Protein AF-0000000082340569 (afdb_homodimer)

Foldseek 3Di:
DAEEEEPLQDQLNVVLQQVLQPDPPAAEYEYEYCDWHDHDDDDPHNHHYHTDHADLLDLVSLLVVVVDPGQEYEYEDAAAFQRCQVPVPRRCSTLASSLVSNLVNLVVVVVVCVVVVPPPDFAREYEYEAALQQAFDDCLAVDDAEPPPDGDHPTSSSVSSVNSQVVVLVCVVVRSHHYQYEHAFAEPQGDDDQHSYLCSQLNVLQHQLLVVAAGEDAEDQQDKGWYFFSVLVSQQSVVSSPFDDDDDDNGNYAYAATAIDGSNQLLVLSCVQVNPSSSVRYHYHHDVVSCVSRVRGHRHHDRVVVVVRPRDHGDGNNVRSVVCCVVPNDDD/DAEEEEPLQDQLNVVLQQVLQPDPPAAEYEYEYCDWHDHDDDDPHNHHYHTDHADLLDLVSLLVVVVDPGQEYEYEDAAAFQRCQVPVPRRCSTLASSLVSNLVNLVVVVVVCVVVVPPPDFAREYEYEAALQQAFDDCLAVDDDEPPPDGDHPTSSSVSSVNSQVVVLVCVVVRSHHYQYEHAFAEPQGDDDQHSYLCSQLNVLQHQLLVVAAGEDAEDQQDKGWYFFSVLVSQQSVVSSPFDDDDDDNGNYAYAATDIDGSNQLLVLSCVQVNPSSSVRYHYHHDVVSCVSRVRGHRHHDRVVVVVRPRDHGDGNNVSSVVCCVVPNDDD

Sequence (664 aa):
MSILITGAGGFLGQALAKTLASTAGVHTLVLTDVLEPAKPPPTDSKTQITSLKADLTSRETCRTLLSTTFTHMYLLHGIMSGASEANLALGLAVNVDSMRNILDILREQHDSTSAAGSEKGGPVRIIYPSSLAVFGGPDVHAAPVTESTITLPQSSYGAQKHICEVLFNDFSRRGIIDAVIVRLPTIIVRPGKPSGAASSFCSGIVREPLNGEESVLPVDRDLKLWVCATRTIIRNLVRAREVRFEGEVYSRVVNLPGVTVTVQQILDGLETVGGQEALKRVVDKADPAVQAIVGSWPAVFDVTKALDMGFYPDGDLAETIRAYIEDYGSKPMSILITGAGGFLGQALAKTLASTAGVHTLVLTDVLEPAKPPPTDSKTQITSLKADLTSRETCRTLLSTTFTHMYLLHGIMSGASEANLALGLAVNVDSMRNILDILREQHDSTSAAGSEKGGPVRIIYPSSLAVFGGPDVHAAPVTESTITLPQSSYGAQKHICEVLFNDFSRRGIIDAVIVRLPTIIVRPGKPSGAASSFCSGIVREPLNGEESVLPVDRDLKLWVCATRTIIRNLVRAREVRFEGEVYSRVVNLPGVTVTVQQILDGLETVGGQEALKRVVDKADPAVQAIVGSWPAVFDVTKALDMGFYPDGDLAETIRAYIEDYGSKP

Secondary structure (DSSP, 8-state):
-EEEEESTTSHHHHHHHHHHHTSTT--EEEEEESSPPPPPPP-SS--EEEEEE--TTSHHHHHHHTTS--SEEEE-----HHHHHH-HHHHHIIIIIHHHHHHHHHHHHHHHHHHHT----S--EEEEEEEGGG--SGGGGSSSB-TTS----SSHHHHHHHHHHHHHHHHHHTTS-EEEEEEEPEEE---SSPPSSTTTHHHHHHHHHHTT--EEE-S-TT-EEEEEEHHHHHHHHHHHTT----SS-S--EEE---EEEEHHHHHHHHHHHHHHHHHTTEEE---HHHHHHHHTS---B--HHHHHTTPPPP--HHHHHHHHHHHHS---/-EEEEESTTSHHHHHHHHHHHTSTT--EEEEEESSPPPPPPP-SS--EEEEEE--TTSHHHHHHHTTS--SEEEE-----HHHHHH-HHHHIIIIIIHHHHHHHHHHHHHHHHHHHT----S--EEEEEEEGGG--SGGGGSSSB-TTS----SSHHHHHHHHHHHHHHHHHHTTS-EEEEEEEPEEE---SSPPSSGGGHHHHHHHHHHTT--EEE-S-TT-EEEEEEHHHHHHHHHHHTT----SS-S--EEE---EEEEHHHHHHHHHHHHHHHHHTTEEE---HHHHHHHHTS---B--HHHHHTTPPPP--HHHHHHHHHHHHS---

Radius of gyration: 26.79 Å; Cα contacts (8 Å, |Δi|>4): 1382; chains: 2; bounding box: 60×85×58 Å

InterPro domains:
  IPR001509 NAD-dependent epimerase/dehydratase [PF01370] (3-215)
  IPR036291 NAD(P)-binding domain superfamily [SSF51735] (1-329)

Structure (mmCIF, N/CA/C/O backbone):
data_AF-0000000082340569-model_v1
#
loop_
_entity.id
_entity.type
_entity.pdbx_description
1 polymer 'NAD-dependent epimerase/dehydratase domain-containing protein'
#
loop_
_atom_site.group_PDB
_atom_site.id
_atom_site.type_symbol
_atom_site.label_atom_id
_atom_site.label_alt_id
_atom_site.label_comp_id
_atom_site.label_asym_id
_atom_site.label_entity_id
_atom_site.label_seq_id
_atom_site.pdbx_PDB_ins_code
_atom_site.Cartn_x
_atom_site.Cartn_y
_atom_site.Cartn_z
_atom_site.occupancy
_atom_site.B_iso_or_equiv
_atom_site.auth_seq_id
_atom_site.auth_comp_id
_atom_site.auth_asym_id
_atom_site.auth_atom_id
_atom_site.pdbx_PDB_model_num
ATOM 1 N N . MET A 1 1 ? -21.125 -18.859 -15.492 1 95.88 1 MET A N 1
ATOM 2 C CA . MET A 1 1 ? -20.172 -17.812 -15.117 1 95.88 1 MET A CA 1
ATOM 3 C C . MET A 1 1 ? -19.422 -17.297 -16.344 1 95.88 1 MET A C 1
ATOM 5 O O . MET A 1 1 ? -19.172 -18.047 -17.281 1 95.88 1 MET A O 1
ATOM 9 N N . SER A 1 2 ? -19.234 -16.031 -16.344 1 97.75 2 SER A N 1
ATOM 10 C CA . SER A 1 2 ? -18.344 -15.391 -17.312 1 97.75 2 SER A CA 1
ATOM 11 C C . SER A 1 2 ? -17.047 -14.945 -16.641 1 97.75 2 SER A C 1
ATOM 13 O O . SER A 1 2 ? -17.047 -14.07 -15.781 1 97.75 2 SER A O 1
ATOM 15 N N . ILE A 1 3 ? -15.859 -15.57 -17.109 1 98.56 3 ILE A N 1
ATOM 16 C CA . ILE A 1 3 ? -14.617 -15.43 -16.359 1 98.56 3 ILE A CA 1
ATOM 17 C C . ILE A 1 3 ? -13.547 -14.805 -17.25 1 98.56 3 ILE A C 1
ATOM 19 O O . ILE A 1 3 ? -13.375 -15.195 -18.406 1 98.56 3 ILE A O 1
ATOM 23 N N . LEU A 1 4 ? -12.898 -13.797 -16.734 1 98.88 4 LEU A N 1
ATOM 24 C CA . LEU A 1 4 ? -11.695 -13.234 -17.344 1 98.88 4 LEU A CA 1
ATOM 25 C C . LEU A 1 4 ? -10.445 -13.711 -16.609 1 98.88 4 LEU A C 1
ATOM 27 O O . LEU A 1 4 ? -10.383 -13.688 -15.383 1 98.88 4 LEU A O 1
ATOM 31 N N . ILE A 1 5 ? -9.438 -14.219 -17.312 1 98.88 5 ILE A N 1
ATOM 32 C CA . ILE A 1 5 ? -8.102 -14.477 -16.781 1 98.88 5 ILE A CA 1
ATOM 33 C C . ILE A 1 5 ? -7.082 -13.578 -17.484 1 98.88 5 ILE A C 1
ATOM 35 O O . ILE A 1 5 ? -6.871 -13.688 -18.688 1 98.88 5 ILE A O 1
ATOM 39 N N . THR A 1 6 ? -6.504 -12.664 -16.719 1 98.88 6 THR A N 1
ATOM 40 C CA . THR A 1 6 ? -5.363 -11.93 -17.25 1 98.88 6 THR A CA 1
ATOM 41 C C . THR A 1 6 ? -4.055 -12.648 -16.938 1 98.88 6 THR A C 1
ATOM 43 O O . THR A 1 6 ? -3.986 -13.422 -15.984 1 98.88 6 THR A O 1
ATOM 46 N N . GLY A 1 7 ? -2.973 -12.312 -17.766 1 98.19 7 GLY A N 1
ATOM 47 C CA . GLY A 1 7 ? -1.762 -13.102 -17.609 1 98.19 7 GLY A CA 1
ATOM 48 C C . GLY A 1 7 ? -1.949 -14.562 -17.969 1 98.19 7 GLY A C 1
ATOM 49 O O . GLY A 1 7 ? -1.27 -15.438 -17.438 1 98.19 7 GLY A O 1
ATOM 50 N N . ALA A 1 8 ? -2.846 -14.859 -18.906 1 98.5 8 ALA A N 1
ATOM 51 C CA . ALA A 1 8 ? -3.244 -16.219 -19.234 1 98.5 8 ALA A CA 1
ATOM 52 C C . ALA A 1 8 ? -2.168 -16.922 -20.047 1 98.5 8 ALA A C 1
ATOM 54 O O . ALA A 1 8 ? -2.207 -18.156 -20.219 1 98.5 8 ALA A O 1
ATOM 55 N N . GLY A 1 9 ? -1.214 -16.172 -20.547 1 96.81 9 GLY A N 1
ATOM 56 C CA . GLY A 1 9 ? -0.124 -16.766 -21.297 1 96.81 9 GLY A CA 1
ATOM 57 C C . GLY A 1 9 ? 0.944 -17.391 -20.422 1 96.81 9 GLY A C 1
ATOM 58 O O . GLY A 1 9 ? 1.78 -18.156 -20.906 1 96.81 9 GLY A O 1
ATOM 59 N N . GLY A 1 10 ? 0.904 -17.031 -19.141 1 95.06 10 GLY A N 1
ATOM 60 C CA . GLY A 1 10 ? 1.857 -17.594 -18.203 1 95.06 10 GLY A CA 1
ATOM 61 C C . GLY A 1 10 ? 1.467 -18.984 -17.734 1 95.06 10 GLY A C 1
ATOM 62 O O . GLY A 1 10 ? 0.354 -19.453 -17.984 1 95.06 10 GLY A O 1
ATOM 63 N N . PHE A 1 11 ? 2.385 -19.578 -16.984 1 93.75 11 PHE A N 1
ATOM 64 C CA . PHE A 1 11 ? 2.23 -20.953 -16.516 1 93.75 11 PHE A CA 1
ATOM 65 C C . PHE A 1 11 ? 0.947 -21.094 -15.703 1 93.75 11 PHE A C 1
ATOM 67 O O . PHE A 1 11 ? 0.118 -21.969 -16 1 93.75 11 PHE A O 1
ATOM 74 N N . LEU A 1 12 ? 0.751 -20.234 -14.672 1 95.5 12 LEU A N 1
ATOM 75 C CA . LEU A 1 12 ? -0.421 -20.328 -13.812 1 95.5 12 LEU A CA 1
ATOM 76 C C . LEU A 1 12 ? -1.701 -20.078 -14.602 1 95.5 12 LEU A C 1
ATOM 78 O O . LEU A 1 12 ? -2.715 -20.75 -14.375 1 95.5 12 LEU A O 1
ATOM 82 N N . GLY A 1 13 ? -1.632 -19.078 -15.508 1 97.5 13 GLY A N 1
ATOM 83 C CA . GLY A 1 13 ? -2.779 -18.766 -16.344 1 97.5 13 GLY A CA 1
ATOM 84 C C . GLY A 1 13 ? -3.229 -19.922 -17.203 1 97.5 13 GLY A C 1
ATOM 85 O O . GLY A 1 13 ? -4.422 -20.234 -17.281 1 97.5 13 GLY A O 1
ATOM 86 N N . GLN A 1 14 ? -2.27 -20.594 -17.844 1 96.5 14 GLN A N 1
ATOM 87 C CA . GLN A 1 14 ? -2.572 -21.719 -18.719 1 96.5 14 GLN A CA 1
ATOM 88 C C . GLN A 1 14 ? -3.15 -22.891 -17.922 1 96.5 14 GLN A C 1
ATOM 90 O O . GLN A 1 14 ? -4.133 -23.5 -18.344 1 96.5 14 GLN A O 1
ATOM 95 N N . ALA A 1 15 ? -2.518 -23.172 -16.781 1 96.38 15 ALA A N 1
ATOM 96 C CA . ALA A 1 15 ? -2.988 -24.266 -15.953 1 96.38 15 ALA A CA 1
ATOM 97 C C . ALA A 1 15 ? -4.395 -24 -15.43 1 96.38 15 ALA A C 1
ATOM 99 O O . ALA A 1 15 ? -5.25 -24.891 -15.422 1 96.38 15 ALA A O 1
ATOM 100 N N . LEU A 1 16 ? -4.645 -22.797 -14.984 1 98.06 16 LEU A N 1
ATOM 101 C CA . LEU A 1 16 ? -5.953 -22.406 -14.461 1 98.06 16 LEU A CA 1
ATOM 102 C C . LEU A 1 16 ? -7.008 -22.438 -15.562 1 98.06 16 LEU A C 1
ATOM 104 O O . LEU A 1 16 ? -8.125 -22.922 -15.344 1 98.06 16 LEU A O 1
ATOM 108 N N . ALA A 1 17 ? -6.668 -21.906 -16.75 1 98.06 17 ALA A N 1
ATOM 109 C CA . ALA A 1 17 ? -7.59 -21.906 -17.875 1 98.06 17 ALA A CA 1
ATOM 110 C C . ALA A 1 17 ? -8.047 -23.312 -18.234 1 98.06 17 ALA A C 1
ATOM 112 O O . ALA A 1 17 ? -9.234 -23.547 -18.469 1 98.06 17 ALA A O 1
ATOM 113 N N . LYS A 1 18 ? -7.094 -24.234 -18.266 1 96.44 18 LYS A N 1
ATOM 114 C CA . LYS A 1 18 ? -7.414 -25.625 -18.562 1 96.44 18 LYS A CA 1
ATOM 115 C C . LYS A 1 18 ? -8.43 -26.188 -17.562 1 96.44 18 LYS A C 1
ATOM 117 O O . LYS A 1 18 ? -9.406 -26.812 -17.953 1 96.44 18 LYS A O 1
ATOM 122 N N . THR A 1 19 ? -8.164 -25.906 -16.297 1 96.81 19 THR A N 1
ATOM 123 C CA . THR A 1 19 ? -9.039 -26.422 -15.25 1 96.81 19 THR A CA 1
ATOM 124 C C . THR A 1 19 ? -10.414 -25.75 -15.328 1 96.81 19 THR A C 1
ATOM 126 O O . THR A 1 19 ? -11.438 -26.438 -15.266 1 96.81 19 THR A O 1
ATOM 129 N N . LEU A 1 20 ? -10.516 -24.453 -15.508 1 97.5 20 LEU A N 1
ATOM 130 C CA . LEU A 1 20 ? -11.773 -23.719 -15.516 1 97.5 20 LEU A CA 1
ATOM 131 C C . LEU A 1 20 ? -12.594 -24.062 -16.75 1 97.5 20 LEU A C 1
ATOM 133 O O . LEU A 1 20 ? -13.828 -24.094 -16.703 1 97.5 20 LEU A O 1
ATOM 137 N N . ALA A 1 21 ? -11.953 -24.359 -17.875 1 96.5 21 ALA A N 1
ATOM 138 C CA . ALA A 1 21 ? -12.633 -24.719 -19.109 1 96.5 21 ALA A CA 1
ATOM 139 C C . ALA A 1 21 ? -13.469 -25.969 -18.938 1 96.5 21 ALA A C 1
ATOM 141 O O . ALA A 1 21 ? -14.461 -26.172 -19.641 1 96.5 21 ALA A O 1
ATOM 142 N N . SER A 1 22 ? -13.086 -26.812 -17.969 1 93.88 22 SER A N 1
ATOM 143 C CA . SER A 1 22 ? -13.773 -28.062 -17.734 1 93.88 22 SER A CA 1
ATOM 144 C C . SER A 1 22 ? -14.641 -28 -16.484 1 93.88 22 SER A C 1
ATOM 146 O O . SER A 1 22 ? -15.18 -29.016 -16.031 1 93.88 22 SER A O 1
ATOM 148 N N . THR A 1 23 ? -14.672 -26.922 -15.852 1 93.5 23 THR A N 1
ATOM 149 C CA . THR A 1 23 ? -15.438 -26.75 -14.617 1 93.5 23 THR A CA 1
ATOM 150 C C . THR A 1 23 ? -16.906 -26.453 -14.93 1 93.5 23 THR A C 1
ATOM 152 O O . THR A 1 23 ? -17.203 -25.609 -15.766 1 93.5 23 THR A O 1
ATOM 155 N N . ALA A 1 24 ? -17.812 -27.141 -14.266 1 92.56 24 ALA A N 1
ATOM 156 C CA . ALA A 1 24 ? -19.25 -26.938 -14.461 1 92.56 24 ALA A CA 1
ATOM 157 C C . ALA A 1 24 ? -19.656 -25.516 -14.102 1 92.56 24 ALA A C 1
ATOM 159 O O . ALA A 1 24 ? -19.188 -24.953 -13.109 1 92.56 24 ALA A O 1
ATOM 160 N N . GLY A 1 25 ? -20.438 -24.906 -14.922 1 93.75 25 GLY A N 1
ATOM 161 C CA . GLY A 1 25 ? -20.969 -23.578 -14.617 1 93.75 25 GLY A CA 1
ATOM 162 C C . GLY A 1 25 ? -20.203 -22.453 -15.289 1 93.75 25 GLY A C 1
ATOM 163 O O . GLY A 1 25 ? -20.672 -21.312 -15.305 1 93.75 25 GLY A O 1
ATOM 164 N N . VAL A 1 26 ? -19.047 -22.781 -15.828 1 96.31 26 VAL A N 1
ATOM 165 C CA . VAL A 1 26 ? -18.312 -21.781 -16.594 1 96.31 26 VAL A CA 1
ATOM 166 C C . VAL A 1 26 ? -18.812 -21.734 -18.031 1 96.31 26 VAL A C 1
ATOM 168 O O . VAL A 1 26 ? -18.641 -22.703 -18.781 1 96.31 26 VAL A O 1
ATOM 171 N N . HIS A 1 27 ? -19.406 -20.656 -18.406 1 96.12 27 HIS A N 1
ATOM 172 C CA . HIS A 1 27 ? -20 -20.531 -19.734 1 96.12 27 HIS A CA 1
ATOM 173 C C . HIS A 1 27 ? -19.062 -19.828 -20.703 1 96.12 27 HIS A C 1
ATOM 175 O O . HIS A 1 27 ? -19 -20.188 -21.891 1 96.12 27 HIS A O 1
ATOM 181 N N . THR A 1 28 ? -18.453 -18.844 -20.25 1 97 28 THR A N 1
ATOM 182 C CA . THR A 1 28 ? -17.516 -18.062 -21.047 1 97 28 THR A CA 1
ATOM 183 C C . THR A 1 28 ? -16.188 -17.891 -20.312 1 97 28 THR A C 1
ATOM 185 O O . THR A 1 28 ? -16.172 -17.609 -19.109 1 97 28 THR A O 1
ATOM 188 N N . LEU A 1 29 ? -15.102 -18.109 -21.016 1 98.06 29 LEU A N 1
ATOM 189 C CA . LEU A 1 29 ? -13.742 -17.922 -20.516 1 98.06 29 LEU A CA 1
ATOM 190 C C . LEU A 1 29 ? -12.93 -17.047 -21.469 1 98.06 29 LEU A C 1
ATOM 192 O O . LEU A 1 29 ? -12.68 -17.438 -22.609 1 98.06 29 LEU A O 1
ATOM 196 N N . VAL A 1 30 ? -12.594 -15.836 -21.016 1 98.62 30 VAL A N 1
ATOM 197 C CA . VAL A 1 30 ? -11.773 -14.922 -21.812 1 98.62 30 VAL A CA 1
ATOM 198 C C . VAL A 1 30 ? -10.344 -14.906 -21.25 1 98.62 30 VAL A C 1
ATOM 200 O O . VAL A 1 30 ? -10.133 -14.656 -20.062 1 98.62 30 VAL A O 1
ATOM 203 N N . LEU A 1 31 ? -9.383 -15.242 -22.109 1 98.75 31 LEU A N 1
ATOM 204 C CA . LEU A 1 31 ? -7.965 -15.289 -21.781 1 98.75 31 LEU A CA 1
ATOM 205 C C . LEU A 1 31 ? -7.223 -14.117 -22.406 1 98.75 31 LEU A C 1
ATOM 207 O O . LEU A 1 31 ? -7.344 -13.875 -23.609 1 98.75 31 LEU A O 1
ATOM 211 N N . THR A 1 32 ? -6.457 -13.352 -21.578 1 98.75 32 THR A N 1
ATOM 212 C CA . THR A 1 32 ? -5.695 -12.266 -22.188 1 98.75 32 THR A CA 1
ATOM 213 C C . THR A 1 32 ? -4.266 -12.25 -21.656 1 98.75 32 THR A C 1
ATOM 215 O O . THR A 1 32 ? -4 -12.734 -20.562 1 98.75 32 THR A O 1
ATOM 218 N N . ASP A 1 33 ? -3.41 -11.711 -22.406 1 98.5 33 ASP A N 1
ATOM 219 C CA . ASP A 1 33 ? -2.006 -11.438 -22.125 1 98.5 33 ASP A CA 1
ATOM 220 C C . ASP A 1 33 ? -1.42 -10.469 -23.156 1 98.5 33 ASP A C 1
ATOM 222 O O . ASP A 1 33 ? -2.094 -10.094 -24.109 1 98.5 33 ASP A O 1
ATOM 226 N N . VAL A 1 34 ? -0.177 -10.039 -22.891 1 97.81 34 VAL A N 1
ATOM 227 C CA . VAL A 1 34 ? 0.466 -9.125 -23.828 1 97.81 34 VAL A CA 1
ATOM 228 C C . VAL A 1 34 ? 0.698 -9.828 -25.156 1 97.81 34 VAL A C 1
ATOM 230 O O . VAL A 1 34 ? 0.736 -9.188 -26.203 1 97.81 34 VAL A O 1
ATOM 233 N N . LEU A 1 35 ? 0.868 -11.109 -25.141 1 97.38 35 LEU A N 1
ATOM 234 C CA . LEU A 1 35 ? 0.782 -11.984 -26.312 1 97.38 35 LEU A CA 1
ATOM 235 C C . LEU A 1 35 ? -0.459 -12.867 -26.234 1 97.38 35 LEU A C 1
ATOM 237 O O . LEU A 1 35 ? -0.849 -13.305 -25.156 1 97.38 35 LEU A O 1
ATOM 241 N N . GLU A 1 36 ? -1.087 -13.062 -27.328 1 98.06 36 GLU A N 1
ATOM 242 C CA . GLU A 1 36 ? -2.293 -13.883 -27.328 1 98.06 36 GLU A CA 1
ATOM 243 C C . GLU A 1 36 ? -2.031 -15.258 -26.703 1 98.06 36 GLU A C 1
ATOM 245 O O . GLU A 1 36 ? -1.188 -16.016 -27.188 1 98.06 36 GLU A O 1
ATOM 250 N N . PRO A 1 37 ? -2.727 -15.586 -25.656 1 98.06 37 PRO A N 1
ATOM 251 C CA . PRO A 1 37 ? -2.494 -16.875 -25 1 98.06 37 PRO A CA 1
ATOM 252 C C . PRO A 1 37 ? -2.977 -18.062 -25.828 1 98.06 37 PRO A C 1
ATOM 254 O O . PRO A 1 37 ? -3.932 -17.922 -26.594 1 98.06 37 PRO A O 1
ATOM 257 N N . ALA A 1 38 ? -2.379 -19.188 -25.641 1 96.94 38 ALA A N 1
ATOM 258 C CA . ALA A 1 38 ? -2.898 -20.422 -26.219 1 96.94 38 ALA A CA 1
ATOM 259 C C . ALA A 1 38 ? -4.184 -20.859 -25.516 1 96.94 38 ALA A C 1
ATOM 261 O O . ALA A 1 38 ? -4.309 -20.719 -24.297 1 96.94 38 ALA A O 1
ATOM 262 N N . LYS A 1 39 ? -5.133 -21.328 -26.328 1 96.62 39 LYS A N 1
ATOM 263 C CA . LYS A 1 39 ? -6.336 -21.906 -25.734 1 96.62 39 LYS A CA 1
ATOM 264 C C . LYS A 1 39 ? -6.074 -23.312 -25.219 1 96.62 39 LYS A C 1
ATOM 266 O O . LYS A 1 39 ? -5.309 -24.062 -25.812 1 96.62 39 LYS A O 1
ATOM 271 N N . PRO A 1 40 ? -6.633 -23.578 -24.078 1 93.88 40 PRO A N 1
ATOM 272 C CA . PRO A 1 40 ? -6.523 -24.969 -23.656 1 93.88 40 PRO A CA 1
ATOM 273 C C . PRO A 1 40 ? -7.176 -25.938 -24.641 1 93.88 40 PRO A C 1
ATOM 275 O O . PRO A 1 40 ? -7.988 -25.531 -25.469 1 93.88 40 PRO A O 1
ATOM 278 N N . PRO A 1 41 ? -6.77 -27.156 -24.594 1 88 41 PRO A N 1
ATOM 279 C CA . PRO A 1 41 ? -7.395 -28.141 -25.484 1 88 41 PRO A CA 1
ATOM 280 C C . PRO A 1 41 ? -8.906 -28.266 -25.266 1 88 41 PRO A C 1
ATOM 282 O O . PRO A 1 41 ? -9.391 -28.031 -24.156 1 88 41 PRO A O 1
ATOM 285 N N . PRO A 1 42 ? -9.562 -28.469 -26.391 1 82.75 42 PRO A N 1
ATOM 286 C CA . PRO A 1 42 ? -11.016 -28.609 -26.281 1 82.75 42 PRO A CA 1
ATOM 287 C C . PRO A 1 42 ? -11.438 -29.672 -25.266 1 82.75 42 PRO A C 1
ATOM 289 O O . PRO A 1 42 ? -10.789 -30.703 -25.156 1 82.75 42 PRO A O 1
ATOM 292 N N . THR A 1 43 ? -12.328 -29.312 -24.547 1 82.75 43 THR A N 1
ATOM 293 C CA . THR A 1 43 ? -12.938 -30.234 -23.594 1 82.75 43 THR A CA 1
ATOM 294 C C . THR A 1 43 ? -14.383 -30.516 -23.969 1 82.75 43 THR A C 1
ATOM 296 O O . THR A 1 43 ? -14.898 -29.984 -24.953 1 82.75 43 THR A O 1
ATOM 299 N N . ASP A 1 44 ? -15 -31.438 -23.312 1 81.75 44 ASP A N 1
ATOM 300 C CA . ASP A 1 44 ? -16.406 -31.781 -23.547 1 81.75 44 ASP A CA 1
ATOM 301 C C . ASP A 1 44 ? -17.328 -30.672 -23.047 1 81.75 44 ASP A C 1
ATOM 303 O O . ASP A 1 44 ? -18.547 -30.719 -23.281 1 81.75 44 ASP A O 1
ATOM 307 N N . SER A 1 45 ? -16.703 -29.766 -22.5 1 80 45 SER A N 1
ATOM 308 C CA . SER A 1 45 ? -17.531 -28.703 -21.938 1 80 45 SER A CA 1
ATOM 309 C C . SER A 1 45 ? -18 -27.734 -23.016 1 80 45 SER A C 1
ATOM 311 O O . SER A 1 45 ? -17.422 -27.672 -24.094 1 80 45 SER A O 1
ATOM 313 N N . LYS A 1 46 ? -19.141 -27.094 -22.828 1 88.25 46 LYS A N 1
ATOM 314 C CA . LYS A 1 46 ? -19.734 -26.094 -23.719 1 88.25 46 LYS A CA 1
ATOM 315 C C . LYS A 1 46 ? -19.188 -24.703 -23.438 1 88.25 46 LYS A C 1
ATOM 317 O O . LYS A 1 46 ? -19.75 -23.703 -23.922 1 88.25 46 LYS A O 1
ATOM 322 N N . THR A 1 47 ? -18.031 -24.703 -22.703 1 94.38 47 THR A N 1
ATOM 323 C CA . THR A 1 47 ? -17.453 -23.406 -22.359 1 94.38 47 THR A CA 1
ATOM 324 C C . THR A 1 47 ? -16.922 -22.719 -23.609 1 94.38 47 THR A C 1
ATOM 326 O O . THR A 1 47 ? -16.172 -23.312 -24.391 1 94.38 47 THR A O 1
ATOM 329 N N . GLN A 1 48 ? -17.391 -21.484 -23.906 1 96.25 48 GLN A N 1
ATOM 330 C CA . GLN A 1 48 ? -16.859 -20.672 -25 1 96.25 48 GLN A CA 1
ATOM 331 C C . GLN A 1 48 ? -15.555 -19.984 -24.594 1 96.25 48 GLN A C 1
ATOM 333 O O . GLN A 1 48 ? -15.547 -19.188 -23.656 1 96.25 48 GLN A O 1
ATOM 338 N N . ILE A 1 49 ? -14.492 -20.281 -25.266 1 97.75 49 ILE A N 1
ATOM 339 C CA . ILE A 1 49 ? -13.188 -19.734 -24.906 1 97.75 49 ILE A CA 1
ATOM 340 C C . ILE A 1 49 ? -12.742 -18.719 -25.938 1 97.75 49 ILE A C 1
ATOM 342 O O . ILE A 1 49 ? -12.719 -19 -27.141 1 97.75 49 ILE A O 1
ATOM 346 N N . THR A 1 50 ? -12.406 -17.5 -25.547 1 97.44 50 THR A N 1
ATOM 347 C CA . THR A 1 50 ? -11.844 -16.453 -26.375 1 97.44 50 THR A CA 1
ATOM 348 C C . THR A 1 50 ? -10.445 -16.062 -25.891 1 97.44 50 THR A C 1
ATOM 350 O O . THR A 1 50 ? -10.219 -15.906 -24.688 1 97.44 50 THR A O 1
ATOM 353 N N . SER A 1 51 ? -9.484 -16.047 -26.719 1 98.19 51 SER A N 1
ATOM 354 C CA . SER A 1 51 ? -8.133 -15.602 -26.422 1 98.19 51 SER A CA 1
ATOM 355 C C . SER A 1 51 ? -7.812 -14.281 -27.125 1 98.19 51 SER A C 1
ATOM 357 O O . SER A 1 51 ? -7.992 -14.156 -28.328 1 98.19 51 SER A O 1
ATOM 359 N N . LEU A 1 52 ? -7.277 -13.312 -26.312 1 97.38 52 LEU A N 1
ATOM 360 C CA . LEU A 1 52 ? -7.047 -11.969 -26.844 1 97.38 52 LEU A CA 1
ATOM 361 C C . LEU A 1 52 ? -5.688 -11.438 -26.391 1 97.38 52 LEU A C 1
ATOM 363 O O . LEU A 1 52 ? -5.289 -11.648 -25.234 1 97.38 52 LEU A O 1
ATOM 367 N N . LYS A 1 53 ? -5.027 -10.836 -27.328 1 98.38 53 LYS A N 1
ATOM 368 C CA . LYS A 1 53 ? -3.877 -10.016 -26.969 1 98.38 53 LYS A CA 1
ATOM 369 C C . LYS A 1 53 ? -4.32 -8.703 -26.312 1 98.38 53 LYS A C 1
ATOM 371 O O . LYS A 1 53 ? -5.16 -7.988 -26.859 1 98.38 53 LYS A O 1
ATOM 376 N N . ALA A 1 54 ? -3.779 -8.375 -25.125 1 98.31 54 ALA A N 1
ATOM 377 C CA . ALA A 1 54 ? -4.168 -7.145 -24.438 1 98.31 54 ALA A CA 1
ATOM 378 C C . ALA A 1 54 ? -3.025 -6.605 -23.578 1 98.31 54 ALA A C 1
ATOM 380 O O . ALA A 1 54 ? -2.52 -7.305 -22.703 1 98.31 54 ALA A O 1
ATOM 381 N N . ASP A 1 55 ? -2.604 -5.441 -23.906 1 98.5 55 ASP A N 1
ATOM 382 C CA . ASP A 1 55 ? -1.709 -4.703 -23.016 1 98.5 55 ASP A CA 1
ATOM 383 C C . ASP A 1 55 ? -2.498 -3.873 -22 1 98.5 55 ASP A C 1
ATOM 385 O O . ASP A 1 55 ? -3.018 -2.807 -22.344 1 98.5 55 ASP A O 1
ATOM 389 N N . LEU A 1 56 ? -2.514 -4.316 -20.797 1 98.62 56 LEU A N 1
ATOM 390 C CA . LEU A 1 56 ? -3.414 -3.75 -19.797 1 98.62 56 LEU A CA 1
ATOM 391 C C . LEU A 1 56 ? -2.812 -2.494 -19.172 1 98.62 56 LEU A C 1
ATOM 393 O O . LEU A 1 56 ? -3.447 -1.846 -18.344 1 98.62 56 LEU A O 1
ATOM 397 N N . THR A 1 57 ? -1.58 -2.098 -19.531 1 98.38 57 THR A N 1
ATOM 398 C CA . THR A 1 57 ? -1.048 -0.799 -19.125 1 98.38 57 THR A CA 1
ATOM 399 C C . THR A 1 57 ? -1.725 0.325 -19.906 1 98.38 57 THR A C 1
ATOM 401 O O . THR A 1 57 ? -1.598 1.499 -19.547 1 98.38 57 THR A O 1
ATOM 404 N N . SER A 1 58 ? -2.41 -0.05 -20.953 1 98.31 58 SER A N 1
ATOM 405 C CA . SER A 1 58 ? -3.223 0.896 -21.719 1 98.31 58 SER A CA 1
ATOM 406 C C . SER A 1 58 ? -4.637 0.983 -21.156 1 98.31 58 SER A C 1
ATOM 408 O O . SER A 1 58 ? -5.387 0.003 -21.188 1 98.31 58 SER A O 1
ATOM 410 N N . ARG A 1 59 ? -5.012 2.127 -20.734 1 97.75 59 ARG A N 1
ATOM 411 C CA . ARG A 1 59 ? -6.355 2.326 -20.203 1 97.75 59 ARG A CA 1
ATOM 412 C C . ARG A 1 59 ? -7.414 2.01 -21.266 1 97.75 59 ARG A C 1
ATOM 414 O O . ARG A 1 59 ? -8.461 1.45 -20.953 1 97.75 59 ARG A O 1
ATOM 421 N N . GLU A 1 60 ? -7.137 2.385 -22.469 1 98.19 60 GLU A N 1
ATOM 422 C CA . GLU A 1 60 ? -8.062 2.123 -23.562 1 98.19 60 GLU A CA 1
ATOM 423 C C . GLU A 1 60 ? -8.266 0.625 -23.781 1 98.19 60 GLU A C 1
ATOM 425 O O . GLU A 1 60 ? -9.391 0.168 -24 1 98.19 60 GLU A O 1
ATOM 430 N N . THR A 1 61 ? -7.176 -0.096 -23.719 1 98.44 61 THR A N 1
ATOM 431 C CA . THR A 1 61 ? -7.262 -1.548 -23.828 1 98.44 61 THR A CA 1
ATOM 432 C C . THR A 1 61 ? -8.117 -2.129 -22.703 1 98.44 61 THR A C 1
ATOM 434 O O . THR A 1 61 ? -8.969 -2.988 -22.953 1 98.44 61 THR A O 1
ATOM 437 N N . CYS A 1 62 ? -7.961 -1.646 -21.484 1 98.44 62 CYS A N 1
ATOM 438 C CA . CYS A 1 62 ? -8.742 -2.105 -20.344 1 98.44 62 CYS A CA 1
ATOM 439 C C . CYS A 1 62 ? -10.219 -1.793 -20.531 1 98.44 62 CYS A C 1
ATOM 441 O O . CYS A 1 62 ? -11.078 -2.625 -20.234 1 98.44 62 CYS A O 1
ATOM 443 N N . ARG A 1 63 ? -10.469 -0.594 -21.016 1 98.06 63 ARG A N 1
ATOM 444 C CA . ARG A 1 63 ? -11.852 -0.184 -21.25 1 98.06 63 ARG A CA 1
ATOM 445 C C . ARG A 1 63 ? -12.531 -1.1 -22.25 1 98.06 63 ARG A C 1
ATOM 447 O O . ARG A 1 63 ? -13.68 -1.5 -22.062 1 98.06 63 ARG A O 1
ATOM 454 N N . THR A 1 64 ? -11.852 -1.382 -23.344 1 98.12 64 THR A N 1
ATOM 455 C CA . THR A 1 64 ? -12.391 -2.271 -24.375 1 98.12 64 THR A CA 1
ATOM 456 C C . THR A 1 64 ? -12.625 -3.67 -23.797 1 98.12 64 THR A C 1
ATOM 458 O O . THR A 1 64 ? -13.68 -4.266 -24.016 1 98.12 64 THR A O 1
ATOM 461 N N . LEU A 1 65 ? -11.68 -4.191 -23.109 1 98.06 65 LEU A N 1
ATOM 462 C CA . LEU A 1 65 ? -11.758 -5.52 -22.516 1 98.06 65 LEU A CA 1
ATOM 463 C C . LEU A 1 65 ? -12.945 -5.613 -21.547 1 98.06 65 LEU A C 1
ATOM 465 O O . LEU A 1 65 ? -13.68 -6.598 -21.562 1 98.06 65 LEU A O 1
ATOM 469 N N . LEU A 1 66 ? -13.148 -4.598 -20.766 1 97.81 66 LEU A N 1
ATOM 470 C CA . LEU A 1 66 ? -14.148 -4.621 -19.688 1 97.81 66 LEU A CA 1
ATOM 471 C C . LEU A 1 66 ? -15.492 -4.105 -20.188 1 97.81 66 LEU A C 1
ATOM 473 O O . LEU A 1 66 ? -16.406 -3.881 -19.406 1 97.81 66 LEU A O 1
ATOM 477 N N . SER A 1 67 ? -15.578 -3.807 -21.5 1 96.12 67 SER A N 1
ATOM 478 C CA . SER A 1 67 ? -16.906 -3.602 -22.094 1 96.12 67 SER A CA 1
ATOM 479 C C . SER A 1 67 ? -17.75 -4.863 -21.984 1 96.12 67 SER A C 1
ATOM 481 O O . SER A 1 67 ? -18.984 -4.797 -22.062 1 96.12 67 SER A O 1
ATOM 483 N N . THR A 1 68 ? -17.094 -6.004 -21.891 1 93.75 68 THR A N 1
ATOM 484 C CA . THR A 1 68 ? -17.734 -7.27 -21.562 1 93.75 68 THR A CA 1
ATOM 485 C C . THR A 1 68 ? -17.922 -7.406 -20.062 1 93.75 68 THR A C 1
ATOM 487 O O . THR A 1 68 ? -17 -7.121 -19.281 1 93.75 68 THR A O 1
ATOM 490 N N . THR A 1 69 ? -19.094 -7.855 -19.688 1 93.31 69 THR A N 1
ATOM 491 C CA . THR A 1 69 ? -19.359 -8.039 -18.266 1 93.31 69 THR A CA 1
ATOM 492 C C . THR A 1 69 ? -18.859 -9.398 -17.797 1 93.31 69 THR A C 1
ATOM 494 O O . THR A 1 69 ? -19.125 -10.422 -18.422 1 93.31 69 THR A O 1
ATOM 497 N N . PHE A 1 70 ? -18.125 -9.398 -16.75 1 97.62 70 PHE A N 1
ATOM 498 C CA . PHE A 1 70 ? -17.625 -10.625 -16.141 1 97.62 70 PHE A CA 1
ATOM 499 C C . PHE A 1 70 ? -18.203 -10.82 -14.742 1 97.62 70 PHE A C 1
ATOM 501 O O . PHE A 1 70 ? -18.359 -9.859 -14 1 97.62 70 PHE A O 1
ATOM 508 N N . THR A 1 71 ? -18.484 -12.078 -14.445 1 97.75 71 THR A N 1
ATOM 509 C CA . THR A 1 71 ? -18.891 -12.398 -13.078 1 97.75 71 THR A CA 1
ATOM 510 C C . THR A 1 71 ? -17.656 -12.594 -12.188 1 97.75 71 THR A C 1
ATOM 512 O O . THR A 1 71 ? -17.719 -12.352 -10.984 1 97.75 71 THR A O 1
ATOM 515 N N . HIS A 1 72 ? -16.562 -13.117 -12.805 1 98.44 72 HIS A N 1
ATOM 516 C CA . HIS A 1 72 ? -15.297 -13.359 -12.109 1 98.44 72 HIS A CA 1
ATOM 517 C C . HIS A 1 72 ? -14.109 -12.891 -12.93 1 98.44 72 HIS A C 1
ATOM 519 O O . HIS A 1 72 ? -14.117 -12.992 -14.164 1 98.44 72 HIS A O 1
ATOM 525 N N . MET A 1 73 ? -13.141 -12.383 -12.266 1 98.88 73 MET A N 1
ATOM 526 C CA . MET A 1 73 ? -11.867 -12.039 -12.898 1 98.88 73 MET A CA 1
ATOM 527 C C . MET A 1 73 ? -10.695 -12.594 -12.094 1 98.88 73 MET A C 1
ATOM 529 O O . MET A 1 73 ? -10.609 -12.383 -10.883 1 98.88 73 MET A O 1
ATOM 533 N N . TYR A 1 74 ? -9.844 -13.375 -12.719 1 98.94 74 TYR A N 1
ATOM 534 C CA . TYR A 1 74 ? -8.531 -13.734 -12.203 1 98.94 74 TYR A CA 1
ATOM 535 C C . TYR A 1 74 ? -7.457 -12.805 -12.742 1 98.94 74 TYR A C 1
ATOM 537 O O . TYR A 1 74 ? -7.137 -12.844 -13.938 1 98.94 74 TYR A O 1
ATOM 545 N N . LEU A 1 75 ? -6.902 -11.992 -11.914 1 98.94 75 LEU A N 1
ATOM 546 C CA . LEU A 1 75 ? -5.902 -11.023 -12.352 1 98.94 75 LEU A CA 1
ATOM 547 C C . LEU A 1 75 ? -4.492 -11.523 -12.047 1 98.94 75 LEU A C 1
ATOM 549 O O . LEU A 1 75 ? -3.898 -11.141 -11.039 1 98.94 75 LEU A O 1
ATOM 553 N N . LEU A 1 76 ? -3.916 -12.281 -12.992 1 98.75 76 LEU A N 1
ATOM 554 C CA . LEU A 1 76 ? -2.682 -13.008 -12.742 1 98.75 76 LEU A CA 1
ATOM 555 C C . LEU A 1 76 ? -1.487 -12.297 -13.367 1 98.75 76 LEU A C 1
ATOM 557 O O . LEU A 1 76 ? -0.337 -12.633 -13.078 1 98.75 76 LEU A O 1
ATOM 561 N N . HIS A 1 77 ? -1.724 -11.328 -14.273 1 98.5 77 HIS A N 1
ATOM 562 C CA . HIS A 1 77 ? -0.607 -10.719 -14.984 1 98.5 77 HIS A CA 1
ATOM 563 C C . HIS A 1 77 ? 0.32 -9.984 -14.023 1 98.5 77 HIS A C 1
ATOM 565 O O . HIS A 1 77 ? -0.123 -9.484 -12.984 1 98.5 77 HIS A O 1
ATOM 571 N N . GLY A 1 78 ? 1.526 -9.922 -14.391 1 97.44 78 GLY A N 1
ATOM 572 C CA . GLY A 1 78 ? 2.484 -9.195 -13.57 1 97.44 78 GLY A CA 1
ATOM 573 C C . GLY A 1 78 ? 3.926 -9.438 -13.984 1 97.44 78 GLY A C 1
ATOM 574 O O . GLY A 1 78 ? 4.207 -10.344 -14.766 1 97.44 78 GLY A O 1
ATOM 575 N N . ILE A 1 79 ? 4.789 -8.562 -13.5 1 96.25 79 ILE A N 1
ATOM 576 C CA . ILE A 1 79 ? 6.242 -8.695 -13.57 1 96.25 79 ILE A CA 1
ATOM 577 C C . ILE A 1 79 ? 6.781 -9.227 -12.25 1 96.25 79 ILE A C 1
ATOM 579 O O . ILE A 1 79 ? 6.473 -8.68 -11.188 1 96.25 79 ILE A O 1
ATOM 583 N N . MET A 1 80 ? 7.562 -10.312 -12.312 1 94.5 80 MET A N 1
ATOM 584 C CA . MET A 1 80 ? 8 -11.016 -11.109 1 94.5 80 MET A CA 1
ATOM 585 C C . MET A 1 80 ? 9.125 -10.258 -10.414 1 94.5 80 MET A C 1
ATOM 587 O O . MET A 1 80 ? 9.516 -9.172 -10.859 1 94.5 80 MET A O 1
ATOM 591 N N . SER A 1 81 ? 9.586 -10.812 -9.25 1 94.06 81 SER A N 1
ATOM 592 C CA . SER A 1 81 ? 10.422 -10.102 -8.289 1 94.06 81 SER A CA 1
ATOM 593 C C . SER A 1 81 ? 11.742 -9.664 -8.914 1 94.06 81 SER A C 1
ATOM 595 O O . SER A 1 81 ? 12.086 -8.477 -8.883 1 94.06 81 SER A O 1
ATOM 597 N N . GLY A 1 82 ? 12.508 -10.633 -9.562 1 92.62 82 GLY A N 1
ATOM 598 C CA . GLY A 1 82 ? 13.797 -10.289 -10.148 1 92.62 82 GLY A CA 1
ATOM 599 C C . GLY A 1 82 ? 13.688 -9.273 -11.273 1 92.62 82 GLY A C 1
ATOM 600 O O . GLY A 1 82 ? 14.492 -8.352 -11.359 1 92.62 82 GLY A O 1
ATOM 601 N N . ALA A 1 83 ? 12.664 -9.43 -12.078 1 93 83 ALA A N 1
ATOM 602 C CA . ALA A 1 83 ? 12.469 -8.562 -13.227 1 93 83 ALA A CA 1
ATOM 603 C C . ALA A 1 83 ? 12.016 -7.168 -12.797 1 93 83 ALA A C 1
ATOM 605 O O . ALA A 1 83 ? 12.398 -6.168 -13.406 1 93 83 ALA A O 1
ATOM 606 N N . SER A 1 84 ? 11.188 -7.074 -11.758 1 95.62 84 SER A N 1
ATOM 607 C CA . SER A 1 84 ? 10.75 -5.785 -11.227 1 95.62 84 SER A CA 1
ATOM 608 C C . SER A 1 84 ? 11.906 -5.023 -10.594 1 95.62 84 SER A C 1
ATOM 610 O O . SER A 1 84 ? 11.945 -3.793 -10.633 1 95.62 84 SER A O 1
ATOM 612 N N . GLU A 1 85 ? 12.797 -5.824 -9.961 1 94.62 85 GLU A N 1
ATOM 613 C CA . GLU A 1 85 ? 13.977 -5.195 -9.375 1 94.62 85 GLU A CA 1
ATOM 614 C C . GLU A 1 85 ? 14.875 -4.605 -10.461 1 94.62 85 GLU A C 1
ATOM 616 O O . GLU A 1 85 ? 15.43 -3.518 -10.297 1 94.62 85 GLU A O 1
ATOM 621 N N . ALA A 1 86 ? 14.992 -5.359 -11.562 1 94.38 86 ALA A N 1
ATOM 622 C CA . ALA A 1 86 ? 15.867 -4.957 -12.656 1 94.38 86 ALA A CA 1
ATOM 623 C C . ALA A 1 86 ? 15.273 -3.783 -13.43 1 94.38 86 ALA A C 1
ATOM 625 O O . ALA A 1 86 ? 16.016 -2.961 -13.984 1 94.38 86 ALA A O 1
ATOM 626 N N . ASN A 1 87 ? 14.008 -3.699 -13.531 1 97.19 87 ASN A N 1
ATOM 627 C CA . ASN A 1 87 ? 13.289 -2.664 -14.258 1 97.19 87 ASN A CA 1
ATOM 628 C C . ASN A 1 87 ? 12.094 -2.15 -13.469 1 97.19 87 ASN A C 1
ATOM 630 O O . ASN A 1 87 ? 10.969 -2.617 -13.656 1 97.19 87 ASN A O 1
ATOM 634 N N . LEU A 1 88 ? 12.352 -1.124 -12.656 1 98.25 88 LEU A N 1
ATOM 635 C CA . LEU A 1 88 ? 11.344 -0.604 -11.742 1 98.25 88 LEU A CA 1
ATOM 636 C C . LEU A 1 88 ? 10.156 -0.017 -12.508 1 98.25 88 LEU A C 1
ATOM 638 O O . LEU A 1 88 ? 9 -0.255 -12.148 1 98.25 88 LEU A O 1
ATOM 642 N N . ALA A 1 89 ? 10.469 0.724 -13.555 1 98.12 89 ALA A N 1
ATOM 643 C CA . ALA A 1 89 ? 9.422 1.372 -14.344 1 98.12 89 ALA A CA 1
ATOM 644 C C . ALA A 1 89 ? 8.461 0.344 -14.93 1 98.12 89 ALA A C 1
ATOM 646 O O . ALA A 1 89 ? 7.242 0.522 -14.867 1 98.12 89 ALA A O 1
ATOM 647 N N . LEU A 1 90 ? 9.016 -0.715 -15.469 1 98 90 LEU A N 1
ATOM 648 C CA . LEU A 1 90 ? 8.195 -1.781 -16.031 1 98 90 LEU A CA 1
ATOM 649 C C . LEU A 1 90 ? 7.359 -2.451 -14.938 1 98 90 LEU A C 1
ATOM 651 O O . LEU A 1 90 ? 6.168 -2.709 -15.133 1 98 90 LEU A O 1
ATOM 655 N N . GLY A 1 91 ? 7.961 -2.748 -13.805 1 98.44 91 GLY A N 1
ATOM 656 C CA . GLY A 1 91 ? 7.234 -3.328 -12.688 1 98.44 91 GLY A CA 1
ATOM 657 C C . GLY A 1 91 ? 6.047 -2.492 -12.242 1 98.44 91 GLY A C 1
ATOM 658 O O . GLY A 1 91 ? 4.941 -3.01 -12.094 1 98.44 91 GLY A O 1
ATOM 659 N N . LEU A 1 92 ? 6.246 -1.188 -12.086 1 98.81 92 LEU A N 1
ATOM 660 C CA . LEU A 1 92 ? 5.184 -0.291 -11.641 1 98.81 92 LEU A CA 1
ATOM 661 C C . LEU A 1 92 ? 4.074 -0.21 -12.688 1 98.81 92 LEU A C 1
ATOM 663 O O . LEU A 1 92 ? 2.891 -0.251 -12.336 1 98.81 92 LEU A O 1
ATOM 667 N N . ALA A 1 93 ? 4.426 -0.133 -13.93 1 98.62 93 ALA A N 1
ATOM 668 C CA . ALA A 1 93 ? 3.443 -0.017 -15 1 98.62 93 ALA A CA 1
ATOM 669 C C . ALA A 1 93 ? 2.555 -1.256 -15.07 1 98.62 93 ALA A C 1
ATOM 671 O O . ALA A 1 93 ? 1.329 -1.145 -15.141 1 98.62 93 ALA A O 1
ATOM 672 N N . VAL A 1 94 ? 3.15 -2.396 -15.016 1 98.69 94 VAL A N 1
ATOM 673 C CA . VAL A 1 94 ? 2.42 -3.637 -15.25 1 98.69 94 VAL A CA 1
ATOM 674 C C . VAL A 1 94 ? 1.748 -4.094 -13.953 1 98.69 94 VAL A C 1
ATOM 676 O O . VAL A 1 94 ? 0.586 -4.508 -13.969 1 98.69 94 VAL A O 1
ATOM 679 N N . ASN A 1 95 ? 2.404 -4.035 -12.836 1 98.88 95 ASN A N 1
ATOM 680 C CA . ASN A 1 95 ? 1.894 -4.613 -11.602 1 98.88 95 ASN A CA 1
ATOM 681 C C . ASN A 1 95 ? 0.929 -3.662 -10.898 1 98.88 95 ASN A C 1
ATOM 683 O O . ASN A 1 95 ? 0.025 -4.105 -10.188 1 98.88 95 ASN A O 1
ATOM 687 N N . VAL A 1 96 ? 1.125 -2.316 -11.047 1 98.88 96 VAL A N 1
ATOM 688 C CA . VAL A 1 96 ? 0.329 -1.373 -10.273 1 98.88 96 VAL A CA 1
ATOM 689 C C . VAL A 1 96 ? -0.606 -0.6 -11.195 1 98.88 96 VAL A C 1
ATOM 691 O O . VAL A 1 96 ? -1.827 -0.636 -11.031 1 98.88 96 VAL A O 1
ATOM 694 N N . ASP A 1 97 ? -0.025 0.048 -12.234 1 98.69 97 ASP A N 1
ATOM 695 C CA . ASP A 1 97 ? -0.829 0.917 -13.086 1 98.69 97 ASP A CA 1
ATOM 696 C C . ASP A 1 97 ? -1.898 0.121 -13.828 1 98.69 97 ASP A C 1
ATOM 698 O O . ASP A 1 97 ? -3.008 0.611 -14.047 1 98.69 97 ASP A O 1
ATOM 702 N N . SER A 1 98 ? -1.567 -1.061 -14.258 1 98.88 98 SER A N 1
ATOM 703 C CA . SER A 1 98 ? -2.551 -1.887 -14.953 1 98.88 98 SER A CA 1
ATOM 704 C C . SER A 1 98 ? -3.725 -2.23 -14.039 1 98.88 98 SER A C 1
ATOM 706 O O . SER A 1 98 ? -4.875 -2.256 -14.484 1 98.88 98 SER A O 1
ATOM 708 N N . MET A 1 99 ? -3.461 -2.555 -12.766 1 98.88 99 MET A N 1
ATOM 709 C CA . MET A 1 99 ? -4.52 -2.846 -11.805 1 98.88 99 MET A CA 1
ATOM 710 C C . MET A 1 99 ? -5.367 -1.608 -11.539 1 98.88 99 MET A C 1
ATOM 712 O O . MET A 1 99 ? -6.59 -1.702 -11.414 1 98.88 99 MET A O 1
ATOM 716 N N . ARG A 1 100 ? -4.699 -0.454 -11.469 1 98.75 100 ARG A N 1
ATOM 717 C CA . ARG A 1 100 ? -5.402 0.817 -11.32 1 98.75 100 ARG A CA 1
ATOM 718 C C . ARG A 1 100 ? -6.352 1.063 -12.484 1 98.75 100 ARG A C 1
ATOM 720 O O . ARG A 1 100 ? -7.48 1.522 -12.289 1 98.75 100 ARG A O 1
ATOM 727 N N . ASN A 1 101 ? -5.867 0.812 -13.695 1 98.62 101 ASN A N 1
ATOM 728 C CA . ASN A 1 101 ? -6.723 0.96 -14.875 1 98.62 101 ASN A CA 1
ATOM 729 C C . ASN A 1 101 ? -7.996 0.13 -14.742 1 98.62 101 ASN A C 1
ATOM 731 O O . ASN A 1 101 ? -9.102 0.641 -14.953 1 98.62 101 ASN A O 1
ATOM 735 N N . ILE A 1 102 ? -7.836 -1.122 -14.375 1 98.81 102 ILE A N 1
ATOM 736 C CA . ILE A 1 102 ? -8.961 -2.041 -14.242 1 98.81 102 ILE A CA 1
ATOM 737 C C . ILE A 1 102 ? -9.906 -1.54 -13.156 1 98.81 102 ILE A C 1
ATOM 739 O O . ILE A 1 102 ? -11.117 -1.438 -13.375 1 98.81 102 ILE A O 1
ATOM 743 N N . LEU A 1 103 ? -9.383 -1.19 -12.023 1 98.81 103 LEU A N 1
ATOM 744 C CA . LEU A 1 103 ? -10.18 -0.755 -10.883 1 98.81 103 LEU A CA 1
ATOM 745 C C . LEU A 1 103 ? -10.93 0.536 -11.203 1 98.81 103 LEU A C 1
ATOM 747 O O . LEU A 1 103 ? -12.086 0.707 -10.805 1 98.81 103 LEU A O 1
ATOM 751 N N . ASP A 1 104 ? -10.234 1.455 -11.898 1 98.44 104 ASP A N 1
ATOM 752 C CA . ASP A 1 104 ? -10.875 2.721 -12.25 1 98.44 104 ASP A CA 1
ATOM 753 C C . ASP A 1 104 ? -12.07 2.494 -13.164 1 98.44 104 ASP A C 1
ATOM 755 O O . ASP A 1 104 ? -13.117 3.131 -13 1 98.44 104 ASP A O 1
ATOM 759 N N . ILE A 1 105 ? -11.938 1.629 -14.125 1 98.19 105 ILE A N 1
ATOM 760 C CA . ILE A 1 105 ? -13.031 1.338 -15.039 1 98.19 105 ILE A CA 1
ATOM 761 C C . ILE A 1 105 ? -14.18 0.69 -14.281 1 98.19 105 ILE A C 1
ATOM 763 O O . ILE A 1 105 ? -15.344 1.045 -14.484 1 98.19 105 ILE A O 1
ATOM 767 N N . LEU A 1 106 ? -13.898 -0.281 -13.398 1 98 106 LEU A N 1
ATOM 768 C CA . LEU A 1 106 ? -14.93 -0.928 -12.602 1 98 106 LEU A CA 1
ATOM 769 C C . LEU A 1 106 ? -15.633 0.084 -11.703 1 98 106 LEU A C 1
ATOM 771 O O . LEU A 1 106 ? -16.844 0.004 -11.5 1 98 106 LEU A O 1
ATOM 775 N N . ARG A 1 107 ? -14.836 0.977 -11.102 1 97.75 107 ARG A N 1
ATOM 776 C CA . ARG A 1 107 ? -15.414 2.045 -10.297 1 97.75 107 ARG A CA 1
ATOM 777 C C . ARG A 1 107 ? -16.391 2.885 -11.117 1 97.75 107 ARG A C 1
ATOM 779 O O . ARG A 1 107 ? -17.484 3.184 -10.664 1 97.75 107 ARG A O 1
ATOM 786 N N . GLU A 1 108 ? -15.945 3.303 -12.312 1 96.81 108 GLU A N 1
ATOM 787 C CA . GLU A 1 108 ? -16.797 4.102 -13.195 1 96.81 108 GLU A CA 1
ATOM 788 C C . GLU A 1 108 ? -18.094 3.371 -13.523 1 96.81 108 GLU A C 1
ATOM 790 O O . GLU A 1 108 ? -19.156 3.98 -13.539 1 96.81 108 GLU A O 1
ATOM 795 N N . GLN A 1 109 ? -18 2.121 -13.773 1 95.44 109 GLN A N 1
ATOM 796 C CA . GLN A 1 109 ? -19.172 1.308 -14.055 1 95.44 109 GLN A CA 1
ATOM 797 C C . GLN A 1 109 ? -20.094 1.224 -12.836 1 95.44 109 GLN A C 1
ATOM 799 O O . GLN A 1 109 ? -21.312 1.31 -12.961 1 95.44 109 GLN A O 1
ATOM 804 N N . HIS A 1 110 ? -19.469 1.036 -11.719 1 94.44 110 HIS A N 1
ATOM 805 C CA . HIS A 1 110 ? -20.219 0.983 -10.461 1 94.44 110 HIS A CA 1
ATOM 806 C C . HIS A 1 110 ? -20.984 2.275 -10.227 1 94.44 110 HIS A C 1
ATOM 808 O O . HIS A 1 110 ? -22.156 2.242 -9.844 1 94.44 110 HIS A O 1
ATOM 814 N N . ASP A 1 111 ? -20.328 3.395 -10.398 1 92.38 111 ASP A N 1
ATOM 815 C CA . ASP A 1 111 ? -20.938 4.703 -10.188 1 92.38 111 ASP A CA 1
ATOM 816 C C . ASP A 1 111 ? -22.109 4.926 -11.148 1 92.38 111 ASP A C 1
ATOM 818 O O . ASP A 1 111 ? -23.109 5.527 -10.781 1 92.38 111 ASP A O 1
ATOM 822 N N . SER A 1 112 ? -21.984 4.488 -12.328 1 89.19 112 SER A N 1
ATOM 823 C CA . SER A 1 112 ? -23.016 4.656 -13.352 1 89.19 112 SER A CA 1
ATOM 824 C C . SER A 1 112 ? -24.234 3.797 -13.047 1 89.19 112 SER A C 1
ATOM 826 O O . SER A 1 112 ? -25.375 4.215 -13.289 1 89.19 112 SER A O 1
ATOM 828 N N . THR A 1 113 ? -24.062 2.592 -12.57 1 82.94 113 THR A N 1
ATOM 829 C CA . THR A 1 113 ? -25.156 1.676 -12.289 1 82.94 113 THR A CA 1
ATOM 830 C C . THR A 1 113 ? -25.906 2.102 -11.031 1 82.94 113 THR A C 1
ATOM 832 O O . THR A 1 113 ? -27.141 1.972 -10.953 1 82.94 113 THR A O 1
ATOM 835 N N . SER A 1 114 ? -25.234 2.492 -10.039 1 73.81 114 SER A N 1
ATOM 836 C CA . SER A 1 114 ? -25.859 2.988 -8.812 1 73.81 114 SER A CA 1
ATOM 837 C C . SER A 1 114 ? -26.75 4.191 -9.102 1 73.81 114 SER A C 1
ATOM 839 O O . SER A 1 114 ? -27.828 4.309 -8.531 1 73.81 114 SER A O 1
ATOM 841 N N . ALA A 1 115 ? -26.359 5.02 -10.008 1 67.12 115 ALA A N 1
ATOM 842 C CA . ALA A 1 115 ? -27.125 6.207 -10.383 1 67.12 115 ALA A CA 1
ATOM 843 C C . ALA A 1 115 ? -28.391 5.828 -11.156 1 67.12 115 ALA A C 1
ATOM 845 O O . ALA A 1 115 ? -29.406 6.508 -11.062 1 67.12 115 ALA A O 1
ATOM 846 N N . ALA A 1 116 ? -28.344 4.668 -11.852 1 64.38 116 ALA A N 1
ATOM 847 C CA . ALA A 1 116 ? -29.453 4.254 -12.703 1 64.38 116 ALA A CA 1
ATOM 848 C C . ALA A 1 116 ? -30.453 3.389 -11.93 1 64.38 116 ALA A C 1
ATOM 850 O O . ALA A 1 116 ? -31.516 3.043 -12.445 1 64.38 116 ALA A O 1
ATOM 851 N N . GLY A 1 117 ? -30.203 3.227 -10.719 1 61.72 117 GLY A N 1
ATOM 852 C CA . GLY A 1 117 ? -31.078 2.377 -9.93 1 61.72 117 GLY A CA 1
ATOM 853 C C . GLY A 1 117 ? -31.125 0.943 -10.422 1 61.72 117 GLY A C 1
ATOM 854 O O . GLY A 1 117 ? -32.031 0.191 -10.078 1 61.72 117 GLY A O 1
ATOM 855 N N . SER A 1 118 ? -30.391 0.591 -11.469 1 55.75 118 SER A N 1
ATOM 856 C CA . SER A 1 118 ? -30.438 -0.754 -12.031 1 55.75 118 SER A CA 1
ATOM 857 C C . SER A 1 118 ? -29.656 -1.741 -11.172 1 55.75 118 SER A C 1
ATOM 859 O O . SER A 1 118 ? -28.609 -1.396 -10.617 1 55.75 118 SER A O 1
ATOM 861 N N . GLU A 1 119 ? -30.516 -2.496 -10.477 1 53.34 119 GLU A N 1
ATOM 862 C CA . GLU A 1 119 ? -29.953 -3.51 -9.602 1 53.34 119 GLU A CA 1
ATOM 863 C C . GLU A 1 119 ? -29.078 -4.484 -10.383 1 53.34 119 GLU A C 1
ATOM 865 O O . GLU A 1 119 ? -29.562 -5.496 -10.891 1 53.34 119 GLU A O 1
ATOM 870 N N . LYS A 1 120 ? -28.203 -4.004 -11.203 1 57.09 120 LYS A N 1
ATOM 871 C CA . LYS A 1 120 ? -27.375 -5.059 -11.773 1 57.09 120 LYS A CA 1
ATOM 872 C C . LYS A 1 120 ? -26.844 -5.984 -10.688 1 57.09 120 LYS A C 1
ATOM 874 O O . LYS A 1 120 ? -26.922 -5.668 -9.5 1 57.09 120 LYS A O 1
ATOM 879 N N . GLY A 1 121 ? -26.406 -7.27 -11.039 1 67.88 121 GLY A N 1
ATOM 880 C CA . GLY A 1 121 ? -25.766 -8.305 -10.25 1 67.88 121 GLY A CA 1
ATOM 881 C C . GLY A 1 121 ? -24.703 -7.766 -9.305 1 67.88 121 GLY A C 1
ATOM 882 O O . GLY A 1 121 ? -24.391 -6.574 -9.336 1 67.88 121 GLY A O 1
ATOM 883 N N . GLY A 1 122 ? -24.375 -8.336 -8.133 1 85.56 122 GLY A N 1
ATOM 884 C CA . GLY A 1 122 ? -23.375 -8.031 -7.125 1 85.56 122 GLY A CA 1
ATOM 885 C C . GLY A 1 122 ? -22.016 -7.664 -7.715 1 85.56 122 GLY A C 1
ATOM 886 O O . GLY A 1 122 ? -21.828 -7.742 -8.93 1 85.56 122 GLY A O 1
ATOM 887 N N . PRO A 1 123 ? -21.203 -7.012 -7.078 1 94.69 123 PRO A N 1
ATOM 888 C CA . PRO A 1 123 ? -19.844 -6.676 -7.543 1 94.69 123 PRO A CA 1
ATOM 889 C C . PRO A 1 123 ? -19.125 -7.871 -8.148 1 94.69 123 PRO A C 1
ATOM 891 O O . PRO A 1 123 ? -19.375 -9.016 -7.777 1 94.69 123 PRO A O 1
ATOM 894 N N . VAL A 1 124 ? -18.344 -7.617 -9.219 1 97.75 124 VAL A N 1
ATOM 895 C CA . VAL A 1 124 ? -17.531 -8.664 -9.82 1 97.75 124 VAL A CA 1
ATOM 896 C C . VAL A 1 124 ? -16.609 -9.281 -8.766 1 97.75 124 VAL A C 1
ATOM 898 O O . VAL A 1 124 ? -16.062 -8.57 -7.918 1 97.75 124 VAL A O 1
ATOM 901 N N . ARG A 1 125 ? -16.516 -10.641 -8.773 1 98.25 125 ARG A N 1
ATOM 902 C CA . ARG A 1 125 ? -15.57 -11.367 -7.934 1 98.25 125 ARG A CA 1
ATOM 903 C C . ARG A 1 125 ? -14.164 -11.312 -8.531 1 98.25 125 ARG A C 1
ATOM 905 O O . ARG A 1 125 ? -13.953 -11.75 -9.664 1 98.25 125 ARG A O 1
ATOM 912 N N . ILE A 1 126 ? -13.258 -10.734 -7.773 1 98.75 126 ILE A N 1
ATOM 913 C CA . ILE A 1 126 ? -11.883 -10.641 -8.25 1 98.75 126 ILE A CA 1
ATOM 914 C C . ILE A 1 126 ? -10.984 -11.555 -7.418 1 98.75 126 ILE A C 1
ATOM 916 O O . ILE A 1 126 ? -10.969 -11.469 -6.188 1 98.75 126 ILE A O 1
ATOM 920 N N . ILE A 1 127 ? -10.32 -12.469 -8.055 1 98.94 127 ILE A N 1
ATOM 921 C CA . ILE A 1 127 ? -9.258 -13.242 -7.426 1 98.94 127 ILE A CA 1
ATOM 922 C C . ILE A 1 127 ? -7.895 -12.648 -7.793 1 98.94 127 ILE A C 1
ATOM 924 O O . ILE A 1 127 ? -7.512 -12.641 -8.969 1 98.94 127 ILE A O 1
ATOM 928 N N . TYR A 1 128 ? -7.207 -12.164 -6.793 1 98.94 128 TYR A N 1
ATOM 929 C CA . TYR A 1 128 ? -5.914 -11.523 -7.012 1 98.94 128 TYR A CA 1
ATOM 930 C C . TYR A 1 128 ? -4.805 -12.281 -6.293 1 98.94 128 TYR A C 1
ATOM 932 O O . TYR A 1 128 ? -4.766 -12.312 -5.062 1 98.94 128 TYR A O 1
ATOM 940 N N . PRO A 1 129 ? -3.908 -12.859 -7.086 1 98.69 129 PRO A N 1
ATOM 941 C CA . PRO A 1 129 ? -2.744 -13.484 -6.449 1 98.69 129 PRO A CA 1
ATOM 942 C C . PRO A 1 129 ? -1.706 -12.461 -5.992 1 98.69 129 PRO A C 1
ATOM 944 O O . PRO A 1 129 ? -0.985 -11.898 -6.82 1 98.69 129 PRO A O 1
ATOM 947 N N . SER A 1 130 ? -1.696 -12.258 -4.727 1 98.75 130 SER A N 1
ATOM 948 C CA . SER A 1 130 ? -0.564 -11.555 -4.129 1 98.75 130 SER A CA 1
ATOM 949 C C . SER A 1 130 ? 0.592 -12.508 -3.848 1 98.75 130 SER A C 1
ATOM 951 O O . SER A 1 130 ? 0.847 -13.43 -4.625 1 98.75 130 SER A O 1
ATOM 953 N N . SER A 1 131 ? 1.397 -12.211 -2.848 1 98.31 131 SER A N 1
ATOM 954 C CA . SER A 1 131 ? 2.645 -12.961 -2.736 1 98.31 131 SER A CA 1
ATOM 955 C C . SER A 1 131 ? 3.191 -12.914 -1.314 1 98.31 131 SER A C 1
ATOM 957 O O . SER A 1 131 ? 2.963 -11.953 -0.584 1 98.31 131 SER A O 1
ATOM 959 N N . LEU A 1 132 ? 3.959 -13.945 -0.986 1 97.19 132 LEU A N 1
ATOM 960 C CA . LEU A 1 132 ? 4.719 -13.914 0.259 1 97.19 132 LEU A CA 1
ATOM 961 C C . LEU A 1 132 ? 5.754 -12.797 0.241 1 97.19 132 LEU A C 1
ATOM 963 O O . LEU A 1 132 ? 6.273 -12.406 1.29 1 97.19 132 LEU A O 1
ATOM 967 N N . ALA A 1 133 ? 6 -12.211 -0.9 1 97.5 133 ALA A N 1
ATOM 968 C CA . ALA A 1 133 ? 7.02 -11.18 -1.078 1 97.5 133 ALA A CA 1
ATOM 969 C C . ALA A 1 133 ? 6.594 -9.867 -0.427 1 97.5 133 ALA A C 1
ATOM 971 O O . ALA A 1 133 ? 7.387 -8.93 -0.328 1 97.5 133 ALA A O 1
ATOM 972 N N . VAL A 1 134 ? 5.324 -9.758 0.078 1 97.94 134 VAL A N 1
ATOM 973 C CA . VAL A 1 134 ? 4.863 -8.539 0.732 1 97.94 134 VAL A CA 1
ATOM 974 C C . VAL A 1 134 ? 5.453 -8.445 2.137 1 97.94 134 VAL A C 1
ATOM 976 O O . VAL A 1 134 ? 5.406 -7.391 2.771 1 97.94 134 VAL A O 1
ATOM 979 N N . PHE A 1 135 ? 5.953 -9.57 2.576 1 96.5 135 PHE A N 1
ATOM 980 C CA . PHE A 1 135 ? 6.531 -9.602 3.916 1 96.5 135 PHE A CA 1
ATOM 981 C C . PHE A 1 135 ? 8.023 -9.297 3.871 1 96.5 135 PHE A C 1
ATOM 983 O O . PHE A 1 135 ? 8.648 -9.398 2.814 1 96.5 135 PHE A O 1
ATOM 990 N N . GLY A 1 136 ? 8.508 -8.984 5.008 1 93.75 136 GLY A N 1
ATOM 991 C CA . GLY A 1 136 ? 9.906 -8.688 5.262 1 93.75 136 GLY A CA 1
ATOM 992 C C . GLY A 1 136 ? 10.148 -8.055 6.621 1 93.75 136 GLY A C 1
ATOM 993 O O . GLY A 1 136 ? 9.273 -8.102 7.492 1 93.75 136 GLY A O 1
ATOM 994 N N . GLY A 1 137 ? 11.375 -7.508 6.797 1 88.94 137 GLY A N 1
ATOM 995 C CA . GLY A 1 137 ? 11.688 -6.844 8.047 1 88.94 137 GLY A CA 1
ATOM 996 C C . GLY A 1 137 ? 12.18 -7.793 9.125 1 88.94 137 GLY A C 1
ATOM 997 O O . GLY A 1 137 ? 12.359 -8.984 8.867 1 88.94 137 GLY A O 1
ATOM 998 N N . PRO A 1 138 ? 12.375 -7.246 10.258 1 81.88 138 PRO A N 1
ATOM 999 C CA . PRO A 1 138 ? 13.016 -8.031 11.32 1 81.88 138 PRO A CA 1
ATOM 1000 C C . PRO A 1 138 ? 12.07 -9.039 11.969 1 81.88 138 PRO A C 1
ATOM 1002 O O . PRO A 1 138 ? 12.516 -10.016 12.562 1 81.88 138 PRO A O 1
ATOM 1005 N N . ASP A 1 139 ? 10.828 -8.828 11.852 1 76.38 139 ASP A N 1
ATOM 1006 C CA . ASP A 1 139 ? 9.875 -9.625 12.625 1 76.38 139 ASP A CA 1
ATOM 1007 C C . ASP A 1 139 ? 9.445 -10.875 11.852 1 76.38 139 ASP A C 1
ATOM 1009 O O . ASP A 1 139 ? 8.695 -11.703 12.367 1 76.38 139 ASP A O 1
ATOM 1013 N N . VAL A 1 140 ? 9.875 -10.961 10.625 1 72.75 140 VAL A N 1
ATOM 1014 C CA . VAL A 1 140 ? 9.383 -12.055 9.797 1 72.75 140 VAL A CA 1
ATOM 1015 C C . VAL A 1 140 ? 9.93 -13.383 10.312 1 72.75 140 VAL A C 1
ATOM 1017 O O . VAL A 1 140 ? 9.375 -14.445 10.023 1 72.75 140 VAL A O 1
ATOM 1020 N N . HIS A 1 141 ? 10.812 -13.281 11.211 1 70.94 141 HIS A N 1
ATOM 1021 C CA . HIS A 1 141 ? 11.391 -14.516 11.734 1 70.94 141 HIS A CA 1
ATOM 1022 C C . HIS A 1 141 ? 10.672 -14.969 13 1 70.94 141 HIS A C 1
ATOM 1024 O O . HIS A 1 141 ? 10.836 -16.109 13.438 1 70.94 141 HIS A O 1
ATOM 1030 N N . ALA A 1 142 ? 9.828 -13.961 13.516 1 78.31 142 ALA A N 1
ATOM 1031 C CA . ALA A 1 142 ? 8.969 -14.398 14.609 1 78.31 142 ALA A CA 1
ATOM 1032 C C . ALA A 1 142 ? 7.789 -15.219 14.086 1 78.31 142 ALA A C 1
ATOM 1034 O O . ALA A 1 142 ? 6.766 -14.656 13.68 1 78.31 142 ALA A O 1
ATOM 1035 N N . ALA A 1 143 ? 7.934 -16.469 13.734 1 77.31 143 ALA A N 1
ATOM 1036 C CA . ALA A 1 143 ? 7.039 -17.469 13.133 1 77.31 143 ALA A CA 1
ATOM 1037 C C . ALA A 1 143 ? 5.934 -17.859 14.102 1 77.31 143 ALA A C 1
ATOM 1039 O O . ALA A 1 143 ? 6.145 -17.891 15.32 1 77.31 143 ALA A O 1
ATOM 1040 N N . PRO A 1 144 ? 4.676 -18.156 13.633 1 93.94 144 PRO A N 1
ATOM 1041 C CA . PRO A 1 144 ? 4.266 -18.141 12.227 1 93.94 144 PRO A CA 1
ATOM 1042 C C . PRO A 1 144 ? 3.748 -16.781 11.773 1 93.94 144 PRO A C 1
ATOM 1044 O O . PRO A 1 144 ? 3.182 -16.031 12.578 1 93.94 144 PRO A O 1
ATOM 1047 N N . VAL A 1 145 ? 3.965 -16.469 10.555 1 94.75 145 VAL A N 1
ATOM 1048 C CA . VAL A 1 145 ? 3.41 -15.289 9.914 1 94.75 145 VAL A CA 1
ATOM 1049 C C . VAL A 1 145 ? 1.913 -15.477 9.688 1 94.75 145 VAL A C 1
ATOM 1051 O O . VAL A 1 145 ? 1.474 -16.531 9.25 1 94.75 145 VAL A O 1
ATOM 1054 N N . THR A 1 146 ? 1.126 -14.539 10.047 1 94.5 146 THR A N 1
ATOM 1055 C CA . THR A 1 146 ? -0.314 -14.531 9.82 1 94.5 146 THR A CA 1
ATOM 1056 C C . THR A 1 146 ? -0.708 -13.391 8.883 1 94.5 146 THR A C 1
ATOM 1058 O O . THR A 1 146 ? 0.141 -12.594 8.477 1 94.5 146 THR A O 1
ATOM 1061 N N . GLU A 1 147 ? -2.008 -13.312 8.562 1 94.81 147 GLU A N 1
ATOM 1062 C CA . GLU A 1 147 ? -2.5 -12.211 7.746 1 94.81 147 GLU A CA 1
ATOM 1063 C C . GLU A 1 147 ? -2.389 -10.875 8.484 1 94.81 147 GLU A C 1
ATOM 1065 O O . GLU A 1 147 ? -2.471 -9.812 7.871 1 94.81 147 GLU A O 1
ATOM 1070 N N . SER A 1 148 ? -2.158 -10.906 9.82 1 91.38 148 SER A N 1
ATOM 1071 C CA . SER A 1 148 ? -2.088 -9.695 10.633 1 91.38 148 SER A CA 1
ATOM 1072 C C . SER A 1 148 ? -0.645 -9.258 10.844 1 91.38 148 SER A C 1
ATOM 1074 O O . SER A 1 148 ? -0.392 -8.203 11.438 1 91.38 148 SER A O 1
ATOM 1076 N N . THR A 1 149 ? 0.283 -10.109 10.367 1 93.31 149 THR A N 1
ATOM 1077 C CA . THR A 1 149 ? 1.68 -9.695 10.438 1 93.31 149 THR A CA 1
ATOM 1078 C C . THR A 1 149 ? 1.94 -8.5 9.531 1 93.31 149 THR A C 1
ATOM 1080 O O . THR A 1 149 ? 1.459 -8.461 8.391 1 93.31 149 THR A O 1
ATOM 1083 N N . ILE A 1 150 ? 2.686 -7.535 10.016 1 93 150 ILE A N 1
ATOM 1084 C CA . ILE A 1 150 ? 2.961 -6.324 9.25 1 93 150 ILE A CA 1
ATOM 1085 C C . ILE A 1 150 ? 3.627 -6.695 7.926 1 93 150 ILE A C 1
ATOM 1087 O O . ILE A 1 150 ? 4.473 -7.59 7.879 1 93 150 ILE A O 1
ATOM 1091 N N . THR A 1 151 ? 3.221 -6.043 6.895 1 95.56 151 THR A N 1
ATOM 1092 C CA . THR A 1 151 ? 3.828 -6.188 5.574 1 95.56 151 THR A CA 1
ATOM 1093 C C . THR A 1 151 ? 4.93 -5.148 5.371 1 95.56 151 THR A C 1
ATOM 1095 O O . THR A 1 151 ? 4.656 -3.947 5.332 1 95.56 151 THR A O 1
ATOM 1098 N N . LEU A 1 152 ? 6.164 -5.605 5.273 1 95.81 152 LEU A N 1
ATOM 1099 C CA . LEU A 1 152 ? 7.336 -4.762 5.059 1 95.81 152 LEU A CA 1
ATOM 1100 C C . LEU A 1 152 ? 8.18 -5.289 3.902 1 95.81 152 LEU A C 1
ATOM 1102 O O . LEU A 1 152 ? 9.297 -5.762 4.109 1 95.81 152 LEU A O 1
ATOM 1106 N N . PRO A 1 153 ? 7.609 -5.125 2.664 1 96.94 153 PRO A N 1
ATOM 1107 C CA . PRO A 1 153 ? 8.312 -5.695 1.514 1 96.94 153 PRO A CA 1
ATOM 1108 C C . PRO A 1 153 ? 9.742 -5.188 1.38 1 96.94 153 PRO A C 1
ATOM 1110 O O . PRO A 1 153 ? 10.008 -4.008 1.63 1 96.94 153 PRO A O 1
ATOM 1113 N N . GLN A 1 154 ? 10.68 -6.062 0.982 1 95.88 154 GLN A N 1
ATOM 1114 C CA . GLN A 1 154 ? 12.078 -5.719 0.788 1 95.88 154 GLN A CA 1
ATOM 1115 C C . GLN A 1 154 ? 12.484 -5.863 -0.677 1 95.88 154 GLN A C 1
ATOM 1117 O O . GLN A 1 154 ? 13.664 -6.047 -0.987 1 95.88 154 GLN A O 1
ATOM 1122 N N . SER A 1 155 ? 11.547 -5.887 -1.588 1 97 155 SER A N 1
ATOM 1123 C CA . SER A 1 155 ? 11.711 -5.84 -3.037 1 97 155 SER A CA 1
ATOM 1124 C C . SER A 1 155 ? 10.625 -4.996 -3.689 1 97 155 SER A C 1
ATOM 1126 O O . SER A 1 155 ? 9.555 -4.805 -3.115 1 97 155 SER A O 1
ATOM 1128 N N . SER A 1 156 ? 10.953 -4.5 -4.922 1 98.25 156 SER A N 1
ATOM 1129 C CA . SER A 1 156 ? 9.969 -3.688 -5.633 1 98.25 156 SER A CA 1
ATOM 1130 C C . SER A 1 156 ? 8.734 -4.504 -5.984 1 98.25 156 SER A C 1
ATOM 1132 O O . SER A 1 156 ? 7.609 -4.004 -5.91 1 98.25 156 SER A O 1
ATOM 1134 N N . TYR A 1 157 ? 8.922 -5.75 -6.348 1 98.44 157 TYR A N 1
ATOM 1135 C CA . TYR A 1 157 ? 7.801 -6.648 -6.602 1 98.44 157 TYR A CA 1
ATOM 1136 C C . TYR A 1 157 ? 6.91 -6.773 -5.375 1 98.44 157 TYR A C 1
ATOM 1138 O O . TYR A 1 157 ? 5.688 -6.633 -5.469 1 98.44 157 TYR A O 1
ATOM 1146 N N . GLY A 1 158 ? 7.5 -7.043 -4.199 1 98.56 158 GLY A N 1
ATOM 1147 C CA . GLY A 1 158 ? 6.73 -7.121 -2.969 1 98.56 158 GLY A CA 1
ATOM 1148 C C . GLY A 1 158 ? 5.957 -5.848 -2.668 1 98.56 158 GLY A C 1
ATOM 1149 O O . GLY A 1 158 ? 4.793 -5.902 -2.268 1 98.56 158 GLY A O 1
ATOM 1150 N N . ALA A 1 159 ? 6.61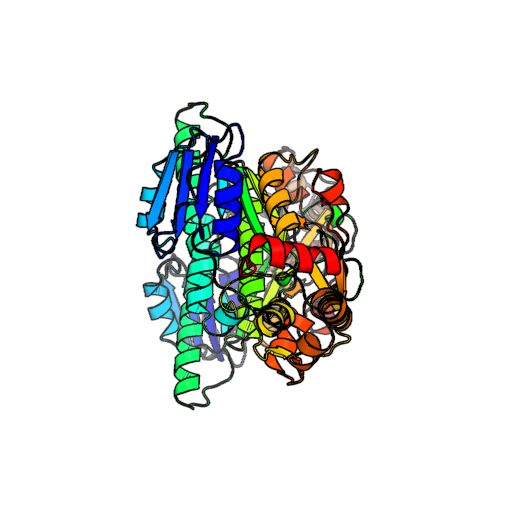7 -4.723 -2.836 1 98.81 159 ALA A N 1
ATOM 1151 C CA . ALA A 1 159 ? 5.965 -3.43 -2.631 1 98.81 159 ALA A CA 1
ATOM 1152 C C . ALA A 1 159 ? 4.773 -3.262 -3.57 1 98.81 159 ALA A C 1
ATOM 1154 O O . ALA A 1 159 ? 3.709 -2.795 -3.158 1 98.81 159 ALA A O 1
ATOM 1155 N N . GLN A 1 160 ? 4.953 -3.615 -4.832 1 98.94 160 GLN A N 1
ATOM 1156 C CA . GLN A 1 160 ? 3.922 -3.451 -5.852 1 98.94 160 GLN A CA 1
ATOM 1157 C C . GLN A 1 160 ? 2.73 -4.363 -5.574 1 98.94 160 GLN A C 1
ATOM 1159 O O . GLN A 1 160 ? 1.578 -3.951 -5.727 1 98.94 160 GLN A O 1
ATOM 1164 N N . LYS A 1 161 ? 2.971 -5.594 -5.129 1 98.88 161 LYS A N 1
ATOM 1165 C CA . LYS A 1 161 ? 1.887 -6.477 -4.715 1 98.88 161 LYS A CA 1
ATOM 1166 C C . LYS A 1 161 ? 1.158 -5.918 -3.494 1 98.88 161 LYS A C 1
ATOM 1168 O O . LYS A 1 161 ? -0.068 -6.004 -3.404 1 98.88 161 LYS A O 1
ATOM 1173 N N . HIS A 1 162 ? 1.91 -5.391 -2.57 1 98.88 162 HIS A N 1
ATOM 1174 C CA . HIS A 1 162 ? 1.306 -4.828 -1.369 1 98.88 162 HIS A CA 1
ATOM 1175 C C . HIS A 1 162 ? 0.414 -3.639 -1.707 1 98.88 162 HIS A C 1
ATOM 1177 O O . HIS A 1 162 ? -0.679 -3.5 -1.153 1 98.88 162 HIS A O 1
ATOM 1183 N N . ILE A 1 163 ? 0.854 -2.762 -2.557 1 98.94 163 ILE A N 1
ATOM 1184 C CA . ILE A 1 163 ? 0.049 -1.637 -3.02 1 98.94 163 ILE A CA 1
ATOM 1185 C C . ILE A 1 163 ? -1.28 -2.145 -3.572 1 98.94 163 ILE A C 1
ATOM 1187 O O . ILE A 1 163 ? -2.34 -1.599 -3.256 1 98.94 163 ILE A O 1
ATOM 1191 N N . CYS A 1 164 ? -1.224 -3.195 -4.34 1 98.94 164 CYS A N 1
ATOM 1192 C CA . CYS A 1 164 ? -2.432 -3.754 -4.934 1 98.94 164 CYS A CA 1
ATOM 1193 C C . CYS A 1 164 ? -3.348 -4.34 -3.867 1 98.94 164 CYS A C 1
ATOM 1195 O O . CYS A 1 164 ? -4.57 -4.227 -3.961 1 98.94 164 CYS A O 1
ATOM 1197 N N . GLU A 1 165 ? -2.752 -5.004 -2.84 1 98.94 165 GLU A N 1
ATOM 1198 C CA . GLU A 1 165 ? -3.586 -5.469 -1.734 1 98.94 165 GLU A CA 1
ATOM 1199 C C . GLU A 1 165 ? -4.41 -4.328 -1.147 1 98.94 165 GLU A C 1
ATOM 1201 O O . GLU A 1 165 ? -5.605 -4.484 -0.897 1 98.94 165 GLU A O 1
ATOM 1206 N N . VAL A 1 166 ? -3.729 -3.201 -0.924 1 98.88 166 VAL A N 1
ATOM 1207 C CA . VAL A 1 166 ? -4.387 -2.053 -0.307 1 98.88 166 VAL A CA 1
ATOM 1208 C C . VAL A 1 166 ? -5.5 -1.542 -1.219 1 98.88 166 VAL A C 1
ATOM 1210 O O . VAL A 1 166 ? -6.605 -1.256 -0.757 1 98.88 166 VAL A O 1
ATOM 1213 N N . LEU A 1 167 ? -5.238 -1.452 -2.512 1 98.88 167 LEU A N 1
ATOM 1214 C CA . LEU A 1 167 ? -6.219 -0.985 -3.486 1 98.88 167 LEU A CA 1
ATOM 1215 C C . LEU A 1 167 ? -7.438 -1.902 -3.516 1 98.88 167 LEU A C 1
ATOM 1217 O O . LEU A 1 167 ? -8.57 -1.437 -3.398 1 98.88 167 LEU A O 1
ATOM 1221 N N . PHE A 1 168 ? -7.191 -3.188 -3.641 1 98.88 168 PHE A N 1
ATOM 1222 C CA . PHE A 1 168 ? -8.289 -4.141 -3.748 1 98.88 168 PHE A CA 1
ATOM 1223 C C . PHE A 1 168 ? -9.109 -4.172 -2.461 1 98.88 168 PHE A C 1
ATOM 1225 O O . PHE A 1 168 ? -10.328 -4.312 -2.5 1 98.88 168 PHE A O 1
ATOM 1232 N N . ASN A 1 169 ? -8.438 -4.062 -1.317 1 98.69 169 ASN A N 1
ATOM 1233 C CA . ASN A 1 169 ? -9.141 -4.004 -0.042 1 98.69 169 ASN A CA 1
ATOM 1234 C C . ASN A 1 169 ? -10.07 -2.795 0.031 1 98.69 169 ASN A C 1
ATOM 1236 O O . ASN A 1 169 ? -11.227 -2.916 0.44 1 98.69 169 ASN A O 1
ATOM 1240 N N . ASP A 1 170 ? -9.586 -1.634 -0.343 1 98.62 170 ASP A N 1
ATOM 1241 C CA . ASP A 1 170 ? -10.383 -0.418 -0.257 1 98.62 170 ASP A CA 1
ATOM 1242 C C . ASP A 1 170 ? -11.57 -0.475 -1.217 1 98.62 170 ASP A C 1
ATOM 1244 O O . ASP A 1 170 ? -12.688 -0.097 -0.855 1 98.62 170 ASP A O 1
ATOM 1248 N N . PHE A 1 171 ? -11.336 -0.938 -2.461 1 98.81 171 PHE A N 1
ATOM 1249 C CA . PHE A 1 171 ? -12.414 -1.026 -3.436 1 98.81 171 PHE A CA 1
ATOM 1250 C C . PHE A 1 171 ? -13.461 -2.047 -2.998 1 98.81 171 PHE A C 1
ATOM 1252 O O . PHE A 1 171 ? -14.648 -1.88 -3.266 1 98.81 171 PHE A O 1
ATOM 1259 N N . SER A 1 172 ? -13.031 -3.113 -2.324 1 98.44 172 SER A N 1
ATOM 1260 C CA . SER A 1 172 ? -13.969 -4.09 -1.774 1 98.44 172 SER A CA 1
ATOM 1261 C C . SER A 1 172 ? -14.766 -3.502 -0.616 1 98.44 172 SER A C 1
ATOM 1263 O O . SER A 1 172 ? -15.977 -3.721 -0.515 1 98.44 172 SER A O 1
ATOM 1265 N N . ARG A 1 173 ? -14.055 -2.805 0.248 1 96.69 173 ARG A N 1
ATOM 1266 C CA . ARG A 1 173 ? -14.719 -2.131 1.359 1 96.69 173 ARG A CA 1
ATOM 1267 C C . ARG A 1 173 ? -15.844 -1.225 0.859 1 96.69 173 ARG A C 1
ATOM 1269 O O . ARG A 1 173 ? -16.891 -1.116 1.496 1 96.69 173 ARG A O 1
ATOM 1276 N N . ARG A 1 174 ? -15.648 -0.604 -0.28 1 96.69 174 ARG A N 1
ATOM 1277 C CA . ARG A 1 174 ? -16.594 0.357 -0.846 1 96.69 174 ARG A CA 1
ATOM 1278 C C . ARG A 1 174 ? -17.688 -0.35 -1.631 1 96.69 174 ARG A C 1
ATOM 1280 O O . ARG A 1 174 ? -18.594 0.296 -2.158 1 96.69 174 ARG A O 1
ATOM 1287 N N . GLY A 1 175 ? -17.578 -1.658 -1.778 1 96.31 175 GLY A N 1
ATOM 1288 C CA . GLY A 1 175 ? -18.594 -2.439 -2.471 1 96.31 175 GLY A CA 1
ATOM 1289 C C . GLY A 1 175 ? -18.484 -2.355 -3.98 1 96.31 175 GLY A C 1
ATOM 1290 O O . GLY A 1 175 ? -19.406 -2.746 -4.699 1 96.31 175 GLY A O 1
ATOM 1291 N N . ILE A 1 176 ? -17.375 -1.818 -4.508 1 97.69 176 ILE A N 1
ATOM 1292 C CA . ILE A 1 176 ? -17.172 -1.671 -5.941 1 97.69 176 ILE A CA 1
ATOM 1293 C C . ILE A 1 176 ? -16.828 -3.025 -6.555 1 97.69 176 ILE A C 1
ATOM 1295 O O . ILE A 1 176 ? -17.25 -3.342 -7.668 1 97.69 176 ILE A O 1
ATOM 1299 N N . ILE A 1 177 ? -16.047 -3.781 -5.855 1 98.31 177 ILE A N 1
ATOM 1300 C CA . ILE A 1 177 ? -15.68 -5.145 -6.223 1 98.31 177 ILE A CA 1
ATOM 1301 C C . ILE A 1 177 ? -15.812 -6.062 -5.012 1 98.31 177 ILE A C 1
ATOM 1303 O O . ILE A 1 177 ? -16.078 -5.598 -3.898 1 98.31 177 ILE A O 1
ATOM 1307 N N . ASP A 1 178 ? -15.719 -7.344 -5.25 1 98.12 178 ASP A N 1
ATOM 1308 C CA . ASP A 1 178 ? -15.609 -8.383 -4.227 1 98.12 178 ASP A CA 1
ATOM 1309 C C . ASP A 1 178 ? -14.32 -9.18 -4.387 1 98.12 178 ASP A C 1
ATOM 1311 O O . ASP A 1 178 ? -14.289 -10.188 -5.098 1 98.12 178 ASP A O 1
ATOM 1315 N N . ALA A 1 179 ? -13.32 -8.734 -3.695 1 98.69 179 ALA A N 1
ATOM 1316 C CA . ALA A 1 179 ? -11.992 -9.297 -3.934 1 98.69 179 ALA A CA 1
ATOM 1317 C C . ALA A 1 179 ? -11.688 -10.43 -2.961 1 98.69 179 ALA A C 1
ATOM 1319 O O . ALA A 1 179 ? -12.156 -10.422 -1.821 1 98.69 179 ALA A O 1
ATOM 1320 N N . VAL A 1 180 ? -11 -11.422 -3.414 1 98.88 180 VAL A N 1
ATOM 1321 C CA . VAL A 1 180 ? -10.234 -12.391 -2.639 1 98.88 180 VAL A CA 1
ATOM 1322 C C . VAL A 1 180 ? -8.75 -12.258 -2.969 1 98.88 180 VAL A C 1
ATOM 1324 O O . VAL A 1 180 ? -8.32 -12.594 -4.074 1 98.88 180 VAL A O 1
ATOM 1327 N N . ILE A 1 181 ? -8.023 -11.695 -2.033 1 98.94 181 ILE A N 1
ATOM 1328 C CA . ILE A 1 181 ? -6.594 -11.461 -2.213 1 98.94 181 ILE A CA 1
ATOM 1329 C C . ILE A 1 181 ? -5.805 -12.602 -1.577 1 98.94 181 ILE A C 1
ATOM 1331 O O . ILE A 1 181 ? -5.762 -12.727 -0.351 1 98.94 181 ILE A O 1
ATOM 1335 N N . VAL A 1 182 ? -5.148 -13.398 -2.402 1 98.88 182 VAL A N 1
ATOM 1336 C CA . VAL A 1 182 ? -4.5 -14.602 -1.88 1 98.88 182 VAL A CA 1
ATOM 1337 C C . VAL A 1 182 ? -2.984 -14.438 -1.955 1 98.88 182 VAL A C 1
ATOM 1339 O O . VAL A 1 182 ? -2.424 -14.281 -3.043 1 98.88 182 VAL A O 1
ATOM 1342 N N . ARG A 1 183 ? -2.338 -14.453 -0.828 1 98.88 183 ARG A N 1
ATOM 1343 C CA . ARG A 1 183 ? -0.879 -14.492 -0.802 1 98.88 183 ARG A CA 1
ATOM 1344 C C . ARG A 1 183 ? -0.359 -15.891 -1.088 1 98.88 183 ARG A C 1
ATOM 1346 O O . ARG A 1 183 ? -0.595 -16.812 -0.308 1 98.88 183 ARG A O 1
ATOM 1353 N N . LEU A 1 184 ? 0.364 -16.031 -2.189 1 98.56 184 LEU A N 1
ATOM 1354 C CA . LEU A 1 184 ? 0.804 -17.328 -2.668 1 98.56 184 LEU A CA 1
ATOM 1355 C C . LEU A 1 184 ? 2.174 -17.688 -2.102 1 98.56 184 LEU A C 1
ATOM 1357 O O . LEU A 1 184 ? 3.051 -16.828 -2 1 98.56 184 LEU A O 1
ATOM 1361 N N . PRO A 1 185 ? 2.379 -18.969 -1.766 1 98.12 185 PRO A N 1
ATOM 1362 C CA . PRO A 1 185 ? 3.738 -19.484 -1.579 1 98.12 185 PRO A CA 1
ATOM 1363 C C . PRO A 1 185 ? 4.512 -19.594 -2.891 1 98.12 185 PRO A C 1
ATOM 1365 O O . PRO A 1 185 ? 3.943 -19.391 -3.967 1 98.12 185 PRO A O 1
ATOM 1368 N N . THR A 1 186 ? 5.773 -19.781 -2.758 1 97.56 186 THR A N 1
ATOM 1369 C CA . THR A 1 186 ? 6.539 -20.141 -3.947 1 97.56 186 THR A CA 1
ATOM 1370 C C . THR A 1 186 ? 5.992 -21.406 -4.582 1 97.56 186 THR A C 1
ATOM 1372 O O . THR A 1 186 ? 5.883 -22.453 -3.92 1 97.56 186 THR A O 1
ATOM 1375 N N . ILE A 1 187 ? 5.645 -21.344 -5.836 1 97.44 187 ILE A N 1
ATOM 1376 C CA . ILE A 1 187 ? 5.062 -22.484 -6.527 1 97.44 187 ILE A CA 1
ATOM 1377 C C . ILE A 1 187 ? 6.172 -23.375 -7.082 1 97.44 187 ILE A C 1
ATOM 1379 O O . ILE A 1 187 ? 7.066 -22.891 -7.781 1 97.44 187 ILE A O 1
ATOM 1383 N N . ILE A 1 188 ? 6.164 -24.594 -6.773 1 96.69 188 ILE A N 1
ATOM 1384 C CA . ILE A 1 188 ? 7.094 -25.578 -7.324 1 96.69 188 ILE A CA 1
ATOM 1385 C C . ILE A 1 188 ? 6.336 -26.844 -7.742 1 96.69 188 ILE A C 1
ATOM 1387 O O . ILE A 1 188 ? 5.363 -27.234 -7.09 1 96.69 188 ILE A O 1
ATOM 1391 N N . VAL A 1 189 ? 6.531 -27.438 -8.836 1 95.75 189 VAL A N 1
ATOM 1392 C CA . VAL A 1 189 ? 7.586 -27.172 -9.812 1 95.75 189 VAL A CA 1
ATOM 1393 C C . VAL A 1 189 ? 6.98 -26.547 -11.07 1 95.75 189 VAL A C 1
ATOM 1395 O O . VAL A 1 189 ? 6.082 -27.141 -11.68 1 95.75 189 VAL A O 1
ATOM 1398 N N . ARG A 1 190 ? 7.371 -25.438 -11.383 1 94.81 190 ARG A N 1
ATOM 1399 C CA . ARG A 1 190 ? 6.875 -24.766 -12.578 1 94.81 190 ARG A CA 1
ATOM 1400 C C . ARG A 1 190 ? 7.527 -25.312 -13.836 1 94.81 190 ARG A C 1
ATOM 1402 O O . ARG A 1 190 ? 8.75 -25.453 -13.898 1 94.81 190 ARG A O 1
ATOM 1409 N N . PRO A 1 191 ? 6.762 -25.594 -14.852 1 93.56 191 PRO A N 1
ATOM 1410 C CA . PRO A 1 191 ? 7.332 -26.031 -16.125 1 93.56 191 PRO A CA 1
ATOM 1411 C C . PRO A 1 191 ? 7.867 -24.859 -16.969 1 93.56 191 PRO A C 1
ATOM 1413 O O . PRO A 1 191 ? 7.68 -23.703 -16.594 1 93.56 191 PRO A O 1
ATOM 1416 N N . GLY A 1 192 ? 8.516 -25.203 -18.047 1 87.94 192 GLY A N 1
ATOM 1417 C CA . GLY A 1 192 ? 8.953 -24.203 -19.016 1 87.94 192 GLY A CA 1
ATOM 1418 C C . GLY A 1 192 ? 10.25 -23.531 -18.609 1 87.94 192 GLY A C 1
ATOM 1419 O O . GLY A 1 192 ? 11.039 -24.078 -17.844 1 87.94 192 GLY A O 1
ATOM 1420 N N . LYS A 1 193 ? 10.445 -22.359 -19.219 1 86.31 193 LYS A N 1
ATOM 1421 C CA . LYS A 1 193 ? 11.672 -21.625 -18.938 1 86.31 193 LYS A CA 1
ATOM 1422 C C . LYS A 1 193 ? 11.602 -20.938 -17.578 1 86.31 193 LYS A C 1
ATOM 1424 O O . LYS A 1 193 ? 10.516 -20.609 -17.094 1 86.31 193 LYS A O 1
ATOM 1429 N N . PRO A 1 194 ? 12.781 -20.797 -17.047 1 85.69 194 PRO A N 1
ATOM 1430 C CA . PRO A 1 194 ? 12.789 -20.078 -15.766 1 85.69 194 PRO A CA 1
ATOM 1431 C C . PRO A 1 194 ? 12.109 -18.703 -15.859 1 85.69 194 PRO A C 1
ATOM 1433 O O . PRO A 1 194 ? 12.219 -18.031 -16.875 1 85.69 194 PRO A O 1
ATOM 1436 N N . SER A 1 195 ? 11.391 -18.359 -14.836 1 84.31 195 SER A N 1
ATOM 1437 C CA . SER A 1 195 ? 10.75 -17.047 -14.734 1 84.31 195 SER A CA 1
ATOM 1438 C C . SER A 1 195 ? 11.742 -15.992 -14.266 1 84.31 195 SER A C 1
ATOM 1440 O O . SER A 1 195 ? 12.898 -16.297 -13.977 1 84.31 195 SER A O 1
ATOM 1442 N N . GLY A 1 196 ? 11.359 -14.766 -14.297 1 86.88 196 GLY A N 1
ATOM 1443 C CA . GLY A 1 196 ? 12.172 -13.672 -13.797 1 86.88 196 GLY A CA 1
ATOM 1444 C C . GLY A 1 196 ? 12.102 -13.516 -12.289 1 86.88 196 GLY A C 1
ATOM 1445 O O . GLY A 1 196 ? 12.57 -12.516 -11.742 1 86.88 196 GLY A O 1
ATOM 1446 N N . ALA A 1 197 ? 11.555 -14.531 -11.609 1 90.25 197 ALA A N 1
ATOM 1447 C CA . ALA A 1 197 ? 11.43 -14.477 -10.156 1 90.25 197 ALA A CA 1
ATOM 1448 C C . ALA A 1 197 ? 12.758 -14.82 -9.477 1 90.25 197 ALA A C 1
ATOM 1450 O O . ALA A 1 197 ? 13.508 -15.672 -9.961 1 90.25 197 ALA A O 1
ATOM 1451 N N . ALA A 1 198 ? 13.047 -14.242 -8.32 1 91.44 198 ALA A N 1
ATOM 1452 C CA . ALA A 1 198 ? 14.219 -14.57 -7.516 1 91.44 198 ALA A CA 1
ATOM 1453 C C . ALA A 1 198 ? 14.156 -16.016 -7.023 1 91.44 198 ALA A C 1
ATOM 1455 O O . ALA A 1 198 ? 15.195 -16.641 -6.805 1 91.44 198 ALA A O 1
ATOM 1456 N N . SER A 1 199 ? 12.953 -16.547 -6.945 1 94.94 199 SER A N 1
ATOM 1457 C CA . SER A 1 199 ? 12.773 -17.891 -6.418 1 94.94 199 SER A CA 1
ATOM 1458 C C . SER A 1 199 ? 12.695 -18.922 -7.543 1 94.94 199 SER A C 1
ATOM 1460 O O . SER A 1 199 ? 12.344 -20.078 -7.312 1 94.94 199 SER A O 1
ATOM 1462 N N . SER A 1 200 ? 13.023 -18.5 -8.758 1 95.06 200 SER A N 1
ATOM 1463 C CA . SER A 1 200 ? 12.891 -19.391 -9.914 1 95.06 200 SER A CA 1
ATOM 1464 C C . SER A 1 200 ? 13.766 -20.641 -9.75 1 95.06 200 SER A C 1
ATOM 1466 O O . SER A 1 200 ? 13.445 -21.703 -10.289 1 95.06 200 SER A O 1
ATOM 1468 N N . PHE A 1 201 ? 14.781 -20.547 -8.961 1 96.88 201 PHE A N 1
ATOM 1469 C CA . PHE A 1 201 ? 15.695 -21.656 -8.758 1 96.88 201 PHE A CA 1
ATOM 1470 C C . PHE A 1 201 ? 14.984 -22.828 -8.07 1 96.88 201 PHE A C 1
ATOM 1472 O O . PHE A 1 201 ? 15.375 -23.984 -8.234 1 96.88 201 PHE A O 1
ATOM 1479 N N . CYS A 1 202 ? 13.953 -22.547 -7.293 1 97.44 202 CYS A N 1
ATOM 1480 C CA . CYS A 1 202 ? 13.227 -23.594 -6.582 1 97.44 202 CYS A CA 1
ATOM 1481 C C . CYS A 1 202 ? 12.68 -24.641 -7.551 1 97.44 202 CYS A C 1
ATOM 1483 O O . CYS A 1 202 ? 12.695 -25.844 -7.258 1 97.44 202 CYS A O 1
ATOM 1485 N N . SER A 1 203 ? 12.164 -24.172 -8.633 1 97.56 203 SER A N 1
ATOM 1486 C CA . SER A 1 203 ? 11.711 -25.078 -9.68 1 97.56 203 SER A CA 1
ATOM 1487 C C . SER A 1 203 ? 12.875 -25.594 -10.516 1 97.56 203 SER A C 1
ATOM 1489 O O . SER A 1 203 ? 12.891 -26.766 -10.914 1 97.56 203 SER A O 1
ATOM 1491 N N . GLY A 1 204 ? 13.82 -24.734 -10.711 1 97.31 204 GLY A N 1
ATOM 1492 C CA . GLY A 1 204 ? 14.953 -25.062 -11.562 1 97.31 204 GLY A CA 1
ATOM 1493 C C . GLY A 1 204 ? 15.758 -26.234 -11.055 1 97.31 204 GLY A C 1
ATOM 1494 O O . GLY A 1 204 ? 16.172 -27.094 -11.836 1 97.31 204 GLY A O 1
ATOM 1495 N N . ILE A 1 205 ? 15.969 -26.312 -9.789 1 98 205 ILE A N 1
ATOM 1496 C CA . ILE A 1 205 ? 16.828 -27.344 -9.211 1 98 205 ILE A CA 1
ATOM 1497 C C . ILE A 1 205 ? 16.125 -28.688 -9.234 1 98 205 ILE A C 1
ATOM 1499 O O . ILE A 1 205 ? 16.703 -29.719 -8.875 1 98 205 ILE A O 1
ATOM 1503 N N . VAL A 1 206 ? 14.852 -28.703 -9.641 1 97.75 206 VAL A N 1
ATOM 1504 C CA . VAL A 1 206 ? 14.109 -29.938 -9.836 1 97.75 206 VAL A CA 1
ATOM 1505 C C . VAL A 1 206 ? 13.914 -30.188 -11.328 1 97.75 206 VAL A C 1
ATOM 1507 O O . VAL A 1 206 ? 14.281 -31.25 -11.836 1 97.75 206 VAL A O 1
ATOM 1510 N N . ARG A 1 207 ? 13.469 -29.188 -12.07 1 96.94 207 ARG A N 1
ATOM 1511 C CA . ARG A 1 207 ? 13.047 -29.281 -13.461 1 96.94 207 ARG A CA 1
ATOM 1512 C C . ARG A 1 207 ? 14.234 -29.594 -14.367 1 96.94 207 ARG A C 1
ATOM 1514 O O . ARG A 1 207 ? 14.188 -30.547 -15.141 1 96.94 207 ARG A O 1
ATOM 1521 N N . GLU A 1 208 ? 15.305 -28.828 -14.234 1 97.19 208 GLU A N 1
ATOM 1522 C CA . GLU A 1 208 ? 16.438 -28.984 -15.133 1 97.19 208 GLU A CA 1
ATOM 1523 C C . GLU A 1 208 ? 17.109 -30.344 -14.945 1 97.19 208 GLU A C 1
ATOM 1525 O O . GLU A 1 208 ? 17.328 -31.078 -15.922 1 97.19 208 GLU A O 1
ATOM 1530 N N . PRO A 1 209 ? 17.391 -30.781 -13.719 1 97.44 209 PRO A N 1
ATOM 1531 C CA . PRO A 1 209 ? 18.016 -32.094 -13.523 1 97.44 209 PRO A CA 1
ATOM 1532 C C . PRO A 1 209 ? 17.172 -33.25 -14.062 1 97.44 209 PRO A C 1
ATOM 1534 O O . PRO A 1 209 ? 17.703 -34.188 -14.633 1 97.44 209 PRO A O 1
ATOM 1537 N N . LEU A 1 210 ? 15.844 -33.156 -13.867 1 96.19 210 LEU A N 1
ATOM 1538 C CA . LEU A 1 210 ? 14.945 -34.188 -14.375 1 96.19 210 LEU A CA 1
ATOM 1539 C C . LEU A 1 210 ? 14.961 -34.25 -15.898 1 96.19 210 LEU A C 1
ATOM 1541 O O . LEU A 1 210 ? 14.664 -35.281 -16.5 1 96.19 210 LEU A O 1
ATOM 1545 N N . ASN A 1 211 ? 15.312 -33.125 -16.516 1 94.5 211 ASN A N 1
ATOM 1546 C CA . ASN A 1 211 ? 15.422 -33.031 -17.969 1 94.5 211 ASN A CA 1
ATOM 1547 C C . ASN A 1 211 ? 16.844 -33.312 -18.438 1 94.5 211 ASN A C 1
ATOM 1549 O O . ASN A 1 211 ? 17.172 -33.094 -19.594 1 94.5 211 ASN A O 1
ATOM 1553 N N . GLY A 1 212 ? 17.688 -33.688 -17.562 1 95.12 212 GLY A N 1
ATOM 1554 C CA . GLY A 1 212 ? 19.062 -34.031 -17.906 1 95.12 212 GLY A CA 1
ATOM 1555 C C . GLY A 1 212 ? 19.969 -32.844 -18.016 1 95.12 212 GLY A C 1
ATOM 1556 O O . GLY A 1 212 ? 21.047 -32.906 -18.609 1 95.12 212 GLY A O 1
ATOM 1557 N N . GLU A 1 213 ? 19.562 -31.719 -17.5 1 97 213 GLU A N 1
ATOM 1558 C CA . GLU A 1 213 ? 20.328 -30.469 -17.578 1 97 213 GLU A CA 1
ATOM 1559 C C . GLU A 1 213 ? 20.859 -30.062 -16.203 1 97 213 GLU A C 1
ATOM 1561 O O . GLU A 1 213 ? 20.281 -30.391 -15.172 1 97 213 GLU A O 1
ATOM 1566 N N . GLU A 1 214 ? 21.969 -29.375 -16.203 1 97.81 214 GLU A N 1
ATOM 1567 C CA . GLU A 1 214 ? 22.5 -28.828 -14.961 1 97.81 214 GLU A CA 1
ATOM 1568 C C . GLU A 1 214 ? 21.672 -27.625 -14.477 1 97.81 214 GLU A C 1
ATOM 1570 O O . GLU A 1 214 ? 21.125 -26.891 -15.289 1 97.81 214 GLU A O 1
ATOM 1575 N N . SER A 1 215 ? 21.625 -27.484 -13.211 1 97.56 215 SER A N 1
ATOM 1576 C CA . SER A 1 215 ? 20.938 -26.344 -12.609 1 97.56 215 SER A CA 1
ATOM 1577 C C . SER A 1 215 ? 21.75 -25.734 -11.477 1 97.56 215 SER A C 1
ATOM 1579 O O . SER A 1 215 ? 22.406 -26.453 -10.719 1 97.56 215 SER A O 1
ATOM 1581 N N . VAL A 1 216 ? 21.672 -24.422 -11.391 1 97.38 216 VAL A N 1
ATOM 1582 C CA . VAL A 1 216 ? 22.422 -23.703 -10.367 1 97.38 216 VAL A CA 1
ATOM 1583 C C . VAL A 1 216 ? 21.562 -23.516 -9.125 1 97.38 216 VAL A C 1
ATOM 1585 O O . VAL A 1 216 ? 20.391 -23.141 -9.219 1 97.38 216 VAL A O 1
ATOM 1588 N N . LEU A 1 217 ? 22.094 -23.797 -7.996 1 98.5 217 LEU A N 1
ATOM 1589 C CA . LEU A 1 217 ? 21.516 -23.469 -6.699 1 98.5 217 LEU A CA 1
ATOM 1590 C C . LEU A 1 217 ? 22.172 -22.25 -6.082 1 98.5 217 LEU A C 1
ATOM 1592 O O . LEU A 1 217 ? 23.312 -22.328 -5.602 1 98.5 217 LEU A O 1
ATOM 1596 N N . PRO A 1 218 ? 21.484 -21.156 -6.062 1 97.88 218 PRO A N 1
ATOM 1597 C CA . PRO A 1 218 ? 22.141 -19.891 -5.688 1 97.88 218 PRO A CA 1
ATOM 1598 C C . PRO A 1 218 ? 22.047 -19.609 -4.191 1 97.88 218 PRO A C 1
ATOM 1600 O O . PRO A 1 218 ? 22.516 -18.562 -3.732 1 97.88 218 PRO A O 1
ATOM 1603 N N . VAL A 1 219 ? 21.422 -20.469 -3.412 1 97.94 219 VAL A N 1
ATOM 1604 C CA . VAL A 1 219 ? 21.188 -20.203 -1.998 1 97.94 219 VAL A CA 1
ATOM 1605 C C . VAL A 1 219 ? 21.688 -21.375 -1.154 1 97.94 219 VAL A C 1
ATOM 1607 O O . VAL A 1 219 ? 22.031 -22.422 -1.69 1 97.94 219 VAL A O 1
ATOM 1610 N N . ASP A 1 220 ? 21.688 -21.141 0.16 1 97.31 220 ASP A N 1
ATOM 1611 C CA . ASP A 1 220 ? 22.109 -22.188 1.083 1 97.31 220 ASP A CA 1
ATOM 1612 C C . ASP A 1 220 ? 21.078 -23.297 1.172 1 97.31 220 ASP A C 1
ATOM 1614 O O . ASP A 1 220 ? 19.859 -23.031 1.179 1 97.31 220 ASP A O 1
ATOM 1618 N N . ARG A 1 221 ? 21.547 -24.5 1.352 1 97.5 221 ARG A N 1
ATOM 1619 C CA . ARG A 1 221 ? 20.672 -25.656 1.368 1 97.5 221 ARG A CA 1
ATOM 1620 C C . ARG A 1 221 ? 19.812 -25.688 2.633 1 97.5 221 ARG A C 1
ATOM 1622 O O . ARG A 1 221 ? 18.797 -26.375 2.686 1 97.5 221 ARG A O 1
ATOM 1629 N N . ASP A 1 222 ? 20.25 -24.984 3.639 1 97.12 222 ASP A N 1
ATOM 1630 C CA . ASP A 1 222 ? 19.5 -24.969 4.891 1 97.12 222 ASP A CA 1
ATOM 1631 C C . ASP A 1 222 ? 18.422 -23.891 4.887 1 97.12 222 ASP A C 1
ATOM 1633 O O . ASP A 1 222 ? 17.609 -23.797 5.812 1 97.12 222 ASP A O 1
ATOM 1637 N N . LEU A 1 223 ? 18.375 -23.062 3.838 1 96.19 223 LEU A N 1
ATOM 1638 C CA . LEU A 1 223 ? 17.359 -22.031 3.74 1 96.19 223 LEU A CA 1
ATOM 1639 C C . LEU A 1 223 ? 15.961 -22.625 3.775 1 96.19 223 LEU A C 1
ATOM 1641 O O . LEU A 1 223 ? 15.664 -23.562 3.035 1 96.19 223 LEU A O 1
ATOM 1645 N N . LYS A 1 224 ? 15.148 -22.141 4.695 1 95.75 224 LYS A N 1
ATOM 1646 C CA . LYS A 1 224 ? 13.742 -22.547 4.75 1 95.75 224 LYS A CA 1
ATOM 1647 C C . LYS A 1 224 ? 12.898 -21.719 3.785 1 95.75 224 LYS A C 1
ATOM 1649 O O . LYS A 1 224 ? 13.094 -20.5 3.66 1 95.75 224 LYS A O 1
ATOM 1654 N N . LEU A 1 225 ? 12.016 -22.375 3.119 1 96.75 225 LEU A N 1
ATOM 1655 C CA . LEU A 1 225 ? 11.125 -21.766 2.135 1 96.75 225 LEU A CA 1
ATOM 1656 C C . LEU A 1 225 ? 9.68 -22.172 2.387 1 96.75 225 LEU A C 1
ATOM 1658 O O . LEU A 1 225 ? 9.414 -23.25 2.914 1 96.75 225 LEU A O 1
ATOM 1662 N N . TRP A 1 226 ? 8.766 -21.328 2.146 1 96.94 226 TRP A N 1
ATOM 1663 C CA . TRP A 1 226 ? 7.336 -21.609 2.074 1 96.94 226 TRP A CA 1
ATOM 1664 C C . TRP A 1 226 ? 6.91 -21.891 0.638 1 96.94 226 TRP A C 1
ATOM 1666 O O . TRP A 1 226 ? 6.898 -20.984 -0.202 1 96.94 226 TRP A O 1
ATOM 1676 N N . VAL A 1 227 ? 6.582 -23.188 0.306 1 98.25 227 VAL A N 1
ATOM 1677 C CA . VAL A 1 227 ? 6.348 -23.578 -1.079 1 98.25 227 VAL A CA 1
ATOM 1678 C C . VAL A 1 227 ? 4.988 -24.266 -1.196 1 98.25 227 VAL A C 1
ATOM 1680 O O . VAL A 1 227 ? 4.367 -24.609 -0.186 1 98.25 227 VAL A O 1
ATOM 1683 N N . CYS A 1 228 ? 4.527 -24.391 -2.387 1 98.5 228 CYS A N 1
ATOM 1684 C CA . CYS A 1 228 ? 3.268 -25.094 -2.641 1 98.5 228 CYS A CA 1
ATOM 1685 C C . CYS A 1 228 ? 3.277 -25.75 -4.016 1 98.5 228 CYS A C 1
ATOM 1687 O O . CYS A 1 228 ? 3.834 -25.203 -4.969 1 98.5 228 CYS A O 1
ATOM 1689 N N . ALA A 1 229 ? 2.633 -26.906 -4.105 1 97.94 229 ALA A N 1
ATOM 1690 C CA . ALA A 1 229 ? 2.516 -27.656 -5.359 1 97.94 229 ALA A CA 1
ATOM 1691 C C . ALA A 1 229 ? 1.614 -26.922 -6.348 1 97.94 229 ALA A C 1
ATOM 1693 O O . ALA A 1 229 ? 0.62 -26.297 -5.953 1 97.94 229 ALA A O 1
ATOM 1694 N N . THR A 1 230 ? 1.936 -27.078 -7.621 1 96.5 230 THR A N 1
ATOM 1695 C CA . THR A 1 230 ? 1.154 -26.469 -8.695 1 96.5 230 THR A CA 1
ATOM 1696 C C . THR A 1 230 ? -0.305 -26.922 -8.617 1 96.5 230 THR A C 1
ATOM 1698 O O . THR A 1 230 ? -1.213 -26.078 -8.68 1 96.5 230 THR A O 1
ATOM 1701 N N . ARG A 1 231 ? -0.529 -28.203 -8.422 1 97.38 231 ARG A N 1
ATOM 1702 C CA . ARG A 1 231 ? -1.889 -28.734 -8.383 1 97.38 231 ARG A CA 1
ATOM 1703 C C . ARG A 1 231 ? -2.688 -28.109 -7.242 1 97.38 231 ARG A C 1
ATOM 1705 O O . ARG A 1 231 ? -3.873 -27.812 -7.402 1 97.38 231 ARG A O 1
ATOM 1712 N N . THR A 1 232 ? -2.027 -28 -6.125 1 98.25 232 THR A N 1
ATOM 1713 C CA . THR A 1 232 ? -2.703 -27.406 -4.969 1 98.25 232 THR A CA 1
ATOM 1714 C C . THR A 1 232 ? -3.057 -25.953 -5.234 1 98.25 232 THR A C 1
ATOM 1716 O O . THR A 1 232 ? -4.16 -25.5 -4.914 1 98.25 232 THR A O 1
ATOM 1719 N N . ILE A 1 233 ? -2.166 -25.172 -5.801 1 98.25 233 ILE A N 1
ATOM 1720 C CA . ILE A 1 233 ? -2.402 -23.766 -6.105 1 98.25 233 ILE A CA 1
ATOM 1721 C C . ILE A 1 233 ? -3.6 -23.641 -7.047 1 98.25 233 ILE A C 1
ATOM 1723 O O . ILE A 1 233 ? -4.488 -22.812 -6.82 1 98.25 233 ILE A O 1
ATOM 1727 N N . ILE A 1 234 ? -3.637 -24.453 -8.102 1 97.94 234 ILE A N 1
ATOM 1728 C CA . ILE A 1 234 ? -4.719 -24.375 -9.078 1 97.94 234 ILE A CA 1
ATOM 1729 C C . ILE A 1 234 ? -6.047 -24.703 -8.406 1 97.94 234 ILE A C 1
ATOM 1731 O O . ILE A 1 234 ? -7.043 -24 -8.602 1 97.94 234 ILE A O 1
ATOM 1735 N N . ARG A 1 235 ? -6.039 -25.766 -7.621 1 97.81 235 ARG A N 1
ATOM 1736 C CA . ARG A 1 235 ? -7.25 -26.156 -6.898 1 97.81 235 ARG A CA 1
ATOM 1737 C C . ARG A 1 235 ? -7.742 -25.016 -6.016 1 97.81 235 ARG A C 1
ATOM 1739 O O . ARG A 1 235 ? -8.945 -24.734 -5.965 1 97.81 235 ARG A O 1
ATOM 1746 N N . ASN A 1 236 ? -6.832 -24.391 -5.34 1 98.75 236 ASN A N 1
ATOM 1747 C CA . ASN A 1 236 ? -7.203 -23.328 -4.41 1 98.75 236 ASN A CA 1
ATOM 1748 C C . ASN A 1 236 ? -7.621 -22.062 -5.145 1 98.75 236 ASN A C 1
ATOM 1750 O O . ASN A 1 236 ? -8.484 -21.328 -4.672 1 98.75 236 ASN A O 1
ATOM 1754 N N . LEU A 1 237 ? -7.012 -21.75 -6.32 1 98.69 237 LEU A N 1
ATOM 1755 C CA . LEU A 1 237 ? -7.484 -20.625 -7.125 1 98.69 237 LEU A CA 1
ATOM 1756 C C . LEU A 1 237 ? -8.906 -20.859 -7.613 1 98.69 237 LEU A C 1
ATOM 1758 O O . LEU A 1 237 ? -9.727 -19.938 -7.645 1 98.69 237 LEU A O 1
ATOM 1762 N N . VAL A 1 238 ? -9.211 -22.094 -8 1 98.38 238 VAL A N 1
ATOM 1763 C CA . VAL A 1 238 ? -10.578 -22.422 -8.383 1 98.38 238 VAL A CA 1
ATOM 1764 C C . VAL A 1 238 ? -11.508 -22.25 -7.188 1 98.38 238 VAL A C 1
ATOM 1766 O O . VAL A 1 238 ? -12.586 -21.672 -7.305 1 98.38 238 VAL A O 1
ATOM 1769 N N . ARG A 1 239 ? -11.102 -22.719 -6 1 98.06 239 ARG A N 1
ATOM 1770 C CA . ARG A 1 239 ? -11.883 -22.609 -4.773 1 98.06 239 ARG A CA 1
ATOM 1771 C C . ARG A 1 239 ? -12.156 -21.156 -4.414 1 98.06 239 ARG A C 1
ATOM 1773 O O . ARG A 1 239 ? -13.227 -20.828 -3.883 1 98.06 239 ARG A O 1
ATOM 1780 N N . ALA A 1 240 ? -11.242 -20.266 -4.684 1 98.25 240 ALA A N 1
ATOM 1781 C CA . ALA A 1 240 ? -11.328 -18.859 -4.324 1 98.25 240 ALA A CA 1
ATOM 1782 C C . ALA A 1 240 ? -12.562 -18.203 -4.938 1 98.25 240 ALA A C 1
ATOM 1784 O O . ALA A 1 240 ? -13.086 -17.234 -4.406 1 98.25 240 ALA A O 1
ATOM 1785 N N . ARG A 1 241 ? -13.102 -18.719 -6.027 1 96.38 241 ARG A N 1
ATOM 1786 C CA . ARG A 1 241 ? -14.25 -18.141 -6.727 1 96.38 241 ARG A CA 1
ATOM 1787 C C . ARG A 1 241 ? -15.508 -18.203 -5.867 1 96.38 241 ARG A C 1
ATOM 1789 O O . ARG A 1 241 ? -16.422 -17.406 -6.055 1 96.38 241 ARG A O 1
ATOM 1796 N N . GLU A 1 242 ? -15.438 -19.109 -4.887 1 95.25 242 GLU A N 1
ATOM 1797 C CA . GLU A 1 242 ? -16.672 -19.375 -4.172 1 95.25 242 GLU A CA 1
ATOM 1798 C C . GLU A 1 242 ? -16.547 -19.062 -2.684 1 95.25 242 GLU A C 1
ATOM 1800 O O . GLU A 1 242 ? -17.516 -19.141 -1.935 1 95.25 242 GLU A O 1
ATOM 1805 N N . VAL A 1 243 ? -15.336 -18.75 -2.26 1 97 243 VAL A N 1
ATOM 1806 C CA . VAL A 1 243 ? -15.148 -18.531 -0.828 1 97 243 VAL A CA 1
ATOM 1807 C C . VAL A 1 243 ? -15.898 -17.281 -0.385 1 97 243 VAL A C 1
ATOM 1809 O O . VAL A 1 243 ? -16.172 -16.391 -1.195 1 97 243 VAL A O 1
ATOM 1812 N N . ARG A 1 244 ? -16.281 -17.266 0.883 1 94.94 244 ARG A N 1
ATOM 1813 C CA . ARG A 1 244 ? -16.984 -16.125 1.465 1 94.94 244 ARG A CA 1
ATOM 1814 C C . ARG A 1 244 ? -16.281 -15.633 2.73 1 94.94 244 ARG A C 1
ATOM 1816 O O . ARG A 1 244 ? -15.742 -16.438 3.494 1 94.94 244 ARG A O 1
ATOM 1823 N N . PHE A 1 245 ? -16.172 -14.352 2.844 1 95.06 245 PHE A N 1
ATOM 1824 C CA . PHE A 1 245 ? -15.727 -13.758 4.098 1 95.06 245 PHE A CA 1
ATOM 1825 C C . PHE A 1 245 ? -16.906 -13.555 5.047 1 95.06 245 PHE A C 1
ATOM 1827 O O . PHE A 1 245 ? -17.938 -12.992 4.656 1 95.06 245 PHE A O 1
ATOM 1834 N N . GLU A 1 246 ? -16.797 -14.039 6.285 1 90.94 246 GLU A N 1
ATOM 1835 C CA . GLU A 1 246 ? -17.891 -13.969 7.246 1 90.94 246 GLU A CA 1
ATOM 1836 C C . GLU A 1 246 ? -17.656 -12.867 8.273 1 90.94 246 GLU A C 1
ATOM 1838 O O . GLU A 1 246 ? -16.516 -12.547 8.602 1 90.94 246 GLU A O 1
ATOM 1843 N N . GLY A 1 247 ? -18.734 -12.32 8.789 1 90.31 247 GLY A N 1
ATOM 1844 C CA . GLY A 1 247 ? -18.656 -11.312 9.828 1 90.31 247 GLY A CA 1
ATOM 1845 C C . GLY A 1 247 ? -18.109 -9.984 9.32 1 90.31 247 GLY A C 1
ATOM 1846 O O . GLY A 1 247 ? -18.328 -9.625 8.156 1 90.31 247 GLY A O 1
ATOM 1847 N N . GLU A 1 248 ? -17.625 -9.227 10.219 1 89 248 GLU A N 1
ATOM 1848 C CA . GLU A 1 248 ? -17 -7.957 9.867 1 89 248 GLU A CA 1
ATOM 1849 C C . GLU A 1 248 ? -15.648 -8.18 9.188 1 89 248 GLU A C 1
ATOM 1851 O O . GLU A 1 248 ? -14.773 -8.852 9.742 1 89 248 GLU A O 1
ATOM 1856 N N . VAL A 1 249 ? -15.586 -7.699 7.973 1 93.31 249 VAL A N 1
ATOM 1857 C CA . VAL A 1 249 ? -14.391 -7.949 7.172 1 93.31 249 VAL A CA 1
ATOM 1858 C C . VAL A 1 249 ? -13.531 -6.691 7.121 1 93.31 249 VAL A C 1
ATOM 1860 O O . VAL A 1 249 ? -13.969 -5.652 6.613 1 93.31 249 VAL A O 1
ATOM 1863 N N . TYR A 1 250 ? -12.328 -6.777 7.66 1 94.25 250 TYR A N 1
ATOM 1864 C CA . TYR A 1 250 ? -11.398 -5.652 7.645 1 94.25 250 TYR A CA 1
ATOM 1865 C C . TYR A 1 250 ? -10.359 -5.816 6.539 1 94.25 250 TYR A C 1
ATOM 1867 O O . TYR A 1 250 ? -9.68 -4.855 6.168 1 94.25 250 TYR A O 1
ATOM 1875 N N . SER A 1 251 ? -10.203 -7.031 6.113 1 96.56 251 SER A N 1
ATOM 1876 C CA . SER A 1 251 ? -9.211 -7.352 5.094 1 96.56 251 SER A CA 1
ATOM 1877 C C . SER A 1 251 ? -9.648 -8.555 4.262 1 96.56 251 SER A C 1
ATOM 1879 O O . SER A 1 251 ? -10.172 -9.531 4.797 1 96.56 251 SER A O 1
ATOM 1881 N N . ARG A 1 252 ? -9.438 -8.461 2.986 1 98 252 ARG A N 1
ATOM 1882 C CA . ARG A 1 252 ? -9.773 -9.516 2.037 1 98 252 ARG A CA 1
ATOM 1883 C C . ARG A 1 252 ? -8.578 -10.438 1.792 1 98 252 ARG A C 1
ATOM 1885 O O . ARG A 1 252 ? -8.602 -11.273 0.886 1 98 252 ARG A O 1
ATOM 1892 N N . VAL A 1 253 ? -7.488 -10.328 2.562 1 98.44 253 VAL A N 1
ATOM 1893 C CA . VAL A 1 253 ? -6.238 -11.039 2.342 1 98.44 253 VAL A CA 1
ATOM 1894 C C . VAL A 1 253 ? -6.301 -12.406 3.018 1 98.44 253 VAL A C 1
ATOM 1896 O O . VAL A 1 253 ? -6.789 -12.531 4.145 1 98.44 253 VAL A O 1
ATOM 1899 N N . VAL A 1 254 ? -5.832 -13.414 2.342 1 98.62 254 VAL A N 1
ATOM 1900 C CA . VAL A 1 254 ? -5.719 -14.773 2.855 1 98.62 254 VAL A CA 1
ATOM 1901 C C . VAL A 1 254 ? -4.352 -15.352 2.492 1 98.62 254 VAL A C 1
ATOM 1903 O O . VAL A 1 254 ? -3.939 -15.297 1.331 1 98.62 254 VAL A O 1
ATOM 1906 N N . ASN A 1 255 ? -3.586 -15.852 3.5 1 98.44 255 ASN A N 1
ATOM 1907 C CA . ASN A 1 255 ? -2.414 -16.672 3.201 1 98.44 255 ASN A CA 1
ATOM 1908 C C . ASN A 1 255 ? -2.809 -18.047 2.701 1 98.44 255 ASN A C 1
ATOM 1910 O O . ASN A 1 255 ? -3.305 -18.875 3.473 1 98.44 255 ASN A O 1
ATOM 1914 N N . LEU A 1 256 ? -2.607 -18.344 1.43 1 98.56 256 LEU A N 1
ATOM 1915 C CA . LEU A 1 256 ? -2.979 -19.656 0.93 1 98.56 256 LEU A CA 1
ATOM 1916 C C . LEU A 1 256 ? -2.104 -20.734 1.551 1 98.56 256 LEU A C 1
ATOM 1918 O O . LEU A 1 256 ? -0.966 -20.469 1.946 1 98.56 256 LEU A O 1
ATOM 1922 N N . PRO A 1 257 ? -2.576 -21.953 1.57 1 98.31 257 PRO A N 1
ATOM 1923 C CA . PRO A 1 257 ? -1.795 -23.047 2.166 1 98.31 257 PRO A CA 1
ATOM 1924 C C . PRO A 1 257 ? -0.547 -23.391 1.354 1 98.31 257 PRO A C 1
ATOM 1926 O O . PRO A 1 257 ? -0.586 -23.375 0.122 1 98.31 257 PRO A O 1
ATOM 1929 N N . GLY A 1 258 ? 0.536 -23.578 1.94 1 98 258 GLY A N 1
ATOM 1930 C CA . GLY A 1 258 ? 1.793 -24.156 1.507 1 98 258 GLY A CA 1
ATOM 1931 C C . GLY A 1 258 ? 2.49 -24.953 2.6 1 98 258 GLY A C 1
ATOM 1932 O O . GLY A 1 258 ? 1.879 -25.281 3.613 1 98 258 GLY A O 1
ATOM 1933 N N . VAL A 1 259 ? 3.682 -25.391 2.332 1 97.5 259 VAL A N 1
ATOM 1934 C CA . VAL A 1 259 ? 4.461 -26.109 3.334 1 97.5 259 VAL A CA 1
ATOM 1935 C C . VAL A 1 259 ? 5.836 -25.469 3.479 1 97.5 259 VAL A C 1
ATOM 1937 O O . VAL A 1 259 ? 6.367 -24.906 2.521 1 97.5 259 VAL A O 1
ATOM 1940 N N . THR A 1 260 ? 6.332 -25.516 4.707 1 96.88 260 THR A N 1
ATOM 1941 C CA . THR A 1 260 ? 7.699 -25.078 4.969 1 96.88 260 THR A CA 1
ATOM 1942 C C . THR A 1 260 ? 8.688 -26.219 4.73 1 96.88 260 THR A C 1
ATOM 1944 O O . THR A 1 260 ? 8.57 -27.297 5.324 1 96.88 260 THR A O 1
ATOM 1947 N N . VAL A 1 261 ? 9.664 -25.938 3.84 1 97.62 261 VAL A N 1
ATOM 1948 C CA . VAL A 1 261 ? 10.703 -26.922 3.553 1 97.62 261 VAL A CA 1
ATOM 1949 C C . VAL A 1 261 ? 12.062 -26.234 3.463 1 97.62 261 VAL A C 1
ATOM 1951 O O . VAL A 1 261 ? 12.133 -25.047 3.17 1 97.62 261 VAL A O 1
ATOM 1954 N N . THR A 1 262 ? 13.062 -26.969 3.713 1 97.62 262 THR A N 1
ATOM 1955 C CA . THR A 1 262 ? 14.391 -26.469 3.379 1 97.62 262 THR A CA 1
ATOM 1956 C C . THR A 1 262 ? 14.727 -26.75 1.919 1 97.62 262 THR A C 1
ATOM 1958 O O . THR A 1 262 ? 14.117 -27.641 1.3 1 97.62 262 THR A O 1
ATOM 1961 N N . VAL A 1 263 ? 15.672 -26 1.414 1 98.25 263 VAL A N 1
ATOM 1962 C CA . VAL A 1 263 ? 16.188 -26.297 0.08 1 98.25 263 VAL A CA 1
ATOM 1963 C C . VAL A 1 263 ? 16.688 -27.734 0.023 1 98.25 263 VAL A C 1
ATOM 1965 O O . VAL A 1 263 ? 16.453 -28.438 -0.963 1 98.25 263 VAL A O 1
ATOM 1968 N N . GLN A 1 264 ? 17.297 -28.188 1.095 1 98.5 264 GLN A N 1
ATOM 1969 C CA . GLN A 1 264 ? 17.781 -29.562 1.153 1 98.5 264 GLN A CA 1
ATOM 1970 C C . GLN A 1 264 ? 16.641 -30.562 0.991 1 98.5 264 GLN A C 1
ATOM 1972 O O . GLN A 1 264 ? 16.781 -31.578 0.308 1 98.5 264 GLN A O 1
ATOM 1977 N N . GLN A 1 265 ? 15.555 -30.297 1.6 1 98.31 265 GLN A N 1
ATOM 1978 C CA . GLN A 1 265 ? 14.406 -31.188 1.489 1 98.31 265 GLN A CA 1
ATOM 1979 C C . GLN A 1 265 ? 13.883 -31.25 0.056 1 98.31 265 GLN A C 1
ATOM 1981 O O . GLN A 1 265 ? 13.398 -32.281 -0.397 1 98.31 265 GLN A O 1
ATOM 1986 N N . ILE A 1 266 ? 13.945 -30.125 -0.687 1 98.44 266 ILE A N 1
ATOM 1987 C CA . ILE A 1 266 ? 13.586 -30.141 -2.102 1 98.44 266 ILE A CA 1
ATOM 1988 C C . ILE A 1 266 ? 14.531 -31.062 -2.865 1 98.44 266 ILE A C 1
ATOM 1990 O O . ILE A 1 266 ? 14.094 -31.891 -3.672 1 98.44 266 ILE A O 1
ATOM 1994 N N . LEU A 1 267 ? 15.805 -30.953 -2.521 1 98.25 267 LEU A N 1
ATOM 1995 C CA . LEU A 1 267 ? 16.812 -31.781 -3.166 1 98.25 267 LEU A CA 1
ATOM 1996 C C . LEU A 1 267 ? 16.625 -33.25 -2.807 1 98.25 267 LEU A C 1
ATOM 1998 O O . LEU A 1 267 ? 16.812 -34.125 -3.65 1 98.25 267 LEU A O 1
ATOM 2002 N N . ASP A 1 268 ? 16.281 -33.469 -1.56 1 98.19 268 ASP A N 1
ATOM 2003 C CA . ASP A 1 268 ? 15.961 -34.844 -1.161 1 98.19 268 ASP A CA 1
ATOM 2004 C C . ASP A 1 268 ? 14.797 -35.406 -1.979 1 98.19 268 ASP A C 1
ATOM 2006 O O . ASP A 1 268 ? 14.805 -36.562 -2.373 1 98.19 268 ASP A O 1
ATOM 2010 N N . GLY A 1 269 ? 13.789 -34.562 -2.184 1 97.75 269 GLY A N 1
ATOM 2011 C CA . GLY A 1 269 ? 12.688 -34.969 -3.049 1 97.75 269 GLY A CA 1
ATOM 2012 C C . GLY A 1 269 ? 13.125 -35.281 -4.465 1 97.75 269 GLY A C 1
ATOM 2013 O O . GLY A 1 269 ? 12.672 -36.25 -5.051 1 97.75 269 GLY A O 1
ATOM 2014 N N . LEU A 1 270 ? 14.008 -34.469 -4.984 1 98 270 LEU A N 1
ATOM 2015 C CA . LEU A 1 270 ? 14.562 -34.719 -6.309 1 98 270 LEU A CA 1
ATOM 2016 C C . LEU A 1 270 ? 15.258 -36.062 -6.355 1 98 270 LEU A C 1
ATOM 2018 O O . LEU A 1 270 ? 15.07 -36.844 -7.305 1 98 270 LEU A O 1
ATOM 2022 N N . GLU A 1 271 ? 16.031 -36.312 -5.344 1 97.81 271 GLU A N 1
ATOM 2023 C CA . GLU A 1 271 ? 16.766 -37.594 -5.285 1 97.81 271 GLU A CA 1
ATOM 2024 C C . GLU A 1 271 ? 15.812 -38.781 -5.215 1 97.81 271 GLU A C 1
ATOM 2026 O O . GLU A 1 271 ? 16.031 -39.781 -5.867 1 97.81 271 GLU A O 1
ATOM 2031 N N . THR A 1 272 ? 14.812 -38.625 -4.418 1 97.75 272 THR A N 1
ATOM 2032 C CA . THR A 1 272 ? 13.828 -39.688 -4.23 1 97.75 272 THR A CA 1
ATOM 2033 C C . THR A 1 272 ? 13.156 -40.031 -5.555 1 97.75 272 THR A C 1
ATOM 2035 O O . THR A 1 272 ? 12.953 -41.219 -5.855 1 97.75 272 THR A O 1
ATOM 2038 N N . VAL A 1 273 ? 12.852 -39.094 -6.379 1 96.75 273 VAL A N 1
ATOM 2039 C CA . VAL A 1 273 ? 12.055 -39.312 -7.582 1 96.75 273 VAL A CA 1
ATOM 2040 C C . VAL A 1 273 ? 12.969 -39.5 -8.789 1 96.75 273 VAL A C 1
ATOM 2042 O O . VAL A 1 273 ? 12.727 -40.375 -9.617 1 96.75 273 VAL A 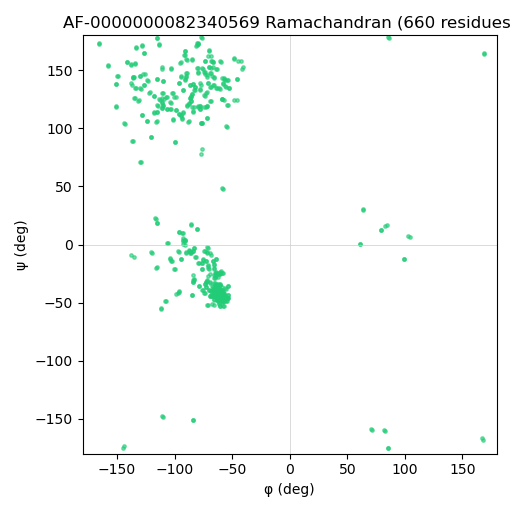O 1
ATOM 2045 N N . GLY A 1 274 ? 14.055 -38.719 -8.867 1 95.88 274 GLY A N 1
ATOM 2046 C CA . GLY A 1 274 ? 14.914 -38.719 -10.039 1 95.88 274 GLY A CA 1
ATOM 2047 C C . GLY A 1 274 ? 16.203 -39.469 -9.844 1 95.88 274 GLY A C 1
ATOM 2048 O O . GLY A 1 274 ? 16.969 -39.656 -10.789 1 95.88 274 GLY A O 1
ATOM 2049 N N . GLY A 1 275 ? 16.5 -39.812 -8.609 1 97.25 275 GLY A N 1
ATOM 2050 C CA . GLY A 1 275 ? 17.703 -40.594 -8.312 1 97.25 275 GLY A CA 1
ATOM 2051 C C . GLY A 1 275 ? 18.922 -39.719 -8.141 1 97.25 275 GLY A C 1
ATOM 2052 O O . GLY A 1 275 ? 18.859 -38.5 -8.297 1 97.25 275 GLY A O 1
ATOM 2053 N N . GLN A 1 276 ? 20.047 -40.375 -7.828 1 97.69 276 GLN A N 1
ATOM 2054 C CA . GLN A 1 276 ? 21.312 -39.719 -7.551 1 97.69 276 GLN A CA 1
ATOM 2055 C C . GLN A 1 276 ? 21.844 -38.969 -8.781 1 97.69 276 GLN A C 1
ATOM 2057 O O . GLN A 1 276 ? 22.484 -37.938 -8.656 1 97.69 276 GLN A O 1
ATOM 2062 N N . GLU A 1 277 ? 21.609 -39.5 -9.922 1 97.31 277 GLU A N 1
ATOM 2063 C CA . GLU A 1 277 ? 22.078 -38.875 -11.156 1 97.31 277 GLU A CA 1
ATOM 2064 C C . GLU A 1 277 ? 21.469 -37.5 -11.344 1 97.31 277 GLU A C 1
ATOM 2066 O O . GLU A 1 277 ? 22.156 -36.562 -11.766 1 97.31 277 GLU A O 1
ATOM 2071 N N . ALA A 1 278 ? 20.203 -37.406 -11.031 1 97.56 278 ALA A N 1
ATOM 2072 C CA . ALA A 1 278 ? 19.531 -36.094 -11.117 1 97.56 278 ALA A CA 1
ATOM 2073 C C . ALA A 1 278 ? 20.109 -35.125 -10.094 1 97.56 278 ALA A C 1
ATOM 2075 O O . ALA A 1 278 ? 20.375 -33.969 -10.414 1 97.56 278 ALA A O 1
ATOM 2076 N N . LEU A 1 279 ? 20.328 -35.594 -8.898 1 98 279 LEU A N 1
ATOM 2077 C CA . LEU A 1 279 ? 20.828 -34.719 -7.82 1 98 279 LEU A CA 1
ATOM 2078 C C . LEU A 1 279 ? 22.203 -34.188 -8.172 1 98 279 LEU A C 1
ATOM 2080 O O . LEU A 1 279 ? 22.516 -33.031 -7.84 1 98 279 LEU A O 1
ATOM 2084 N N . LYS A 1 280 ? 23.047 -34.938 -8.867 1 98 280 LYS A N 1
ATOM 2085 C CA . LYS A 1 280 ? 24.406 -34.562 -9.227 1 98 280 LYS A CA 1
ATOM 2086 C C . LYS A 1 280 ? 24.406 -33.375 -10.188 1 98 280 LYS A C 1
ATOM 2088 O O . LYS A 1 280 ? 25.422 -32.688 -10.344 1 98 280 LYS A O 1
ATOM 2093 N N . ARG A 1 281 ? 23.297 -33.094 -10.797 1 98.31 281 ARG A N 1
ATOM 2094 C CA . ARG A 1 281 ? 23.203 -32.031 -11.797 1 98.31 281 ARG A CA 1
ATOM 2095 C C . ARG A 1 281 ? 22.938 -30.688 -11.148 1 98.31 281 ARG A C 1
ATOM 2097 O O . ARG A 1 281 ? 22.922 -29.656 -11.82 1 98.31 281 ARG A O 1
ATOM 2104 N N . VAL A 1 282 ? 22.703 -30.688 -9.859 1 98.5 282 VAL A N 1
ATOM 2105 C CA . VAL A 1 282 ? 22.547 -29.438 -9.133 1 98.5 282 VAL A CA 1
ATOM 2106 C C . VAL A 1 282 ? 23.906 -28.922 -8.672 1 98.5 282 VAL A C 1
ATOM 2108 O O . VAL A 1 282 ? 24.625 -29.625 -7.957 1 98.5 282 VAL A O 1
ATOM 2111 N N . VAL A 1 283 ? 24.219 -27.703 -9.125 1 98.31 283 VAL A N 1
ATOM 2112 C CA . VAL A 1 283 ? 25.531 -27.125 -8.828 1 98.31 283 VAL A CA 1
ATOM 2113 C C . VAL A 1 283 ? 25.359 -25.922 -7.895 1 98.31 283 VAL A C 1
ATOM 2115 O O . VAL A 1 283 ? 24.703 -24.953 -8.242 1 98.31 283 VAL A O 1
ATOM 2118 N N . ASP A 1 284 ? 26.062 -25.984 -6.734 1 97.62 284 ASP A N 1
ATOM 2119 C CA . ASP A 1 284 ? 26.016 -24.859 -5.789 1 97.62 284 ASP A CA 1
ATOM 2120 C C . ASP A 1 284 ? 26.812 -23.672 -6.301 1 97.62 284 ASP A C 1
ATOM 2122 O O . ASP A 1 284 ? 28.016 -23.797 -6.559 1 97.62 284 ASP A O 1
ATOM 2126 N N . LYS A 1 285 ? 26.172 -22.578 -6.512 1 97.75 285 LYS A N 1
ATOM 2127 C CA . LYS A 1 285 ? 26.797 -21.312 -6.855 1 97.75 285 LYS A CA 1
ATOM 2128 C C . LYS A 1 285 ? 26.062 -20.141 -6.215 1 97.75 285 LYS A C 1
ATOM 2130 O O . LYS A 1 285 ? 25.078 -19.641 -6.762 1 97.75 285 LYS A O 1
ATOM 2135 N N . ALA A 1 286 ? 26.656 -19.641 -5.223 1 96.81 286 ALA A N 1
ATOM 2136 C CA . ALA A 1 286 ? 26 -18.594 -4.434 1 96.81 286 ALA A CA 1
ATOM 2137 C C . ALA A 1 286 ? 25.766 -17.344 -5.273 1 96.81 286 ALA A C 1
ATOM 2139 O O . ALA A 1 286 ? 26.625 -16.938 -6.047 1 96.81 286 ALA A O 1
ATOM 2140 N N . ASP A 1 287 ? 24.578 -16.781 -5.168 1 95.81 287 ASP A N 1
ATOM 2141 C CA . ASP A 1 287 ? 24.203 -15.5 -5.746 1 95.81 287 ASP A CA 1
ATOM 2142 C C . ASP A 1 287 ? 23.672 -14.547 -4.672 1 95.81 287 ASP A C 1
ATOM 2144 O O . ASP A 1 287 ? 22.516 -14.672 -4.25 1 95.81 287 ASP A O 1
ATOM 2148 N N . PRO A 1 288 ? 24.469 -13.562 -4.305 1 94.19 288 PRO A N 1
ATOM 2149 C CA . PRO A 1 288 ? 24.094 -12.688 -3.191 1 94.19 288 PRO A CA 1
ATOM 2150 C C . PRO A 1 288 ? 22.797 -11.93 -3.441 1 94.19 288 PRO A C 1
ATOM 2152 O O . PRO A 1 288 ? 22.031 -11.672 -2.504 1 94.19 288 PRO A O 1
ATOM 2155 N N . ALA A 1 289 ? 22.531 -11.562 -4.613 1 90.69 289 ALA A N 1
ATOM 2156 C CA . ALA A 1 289 ? 21.312 -10.828 -4.926 1 90.69 289 ALA A CA 1
ATOM 2157 C C . ALA A 1 289 ? 20.078 -11.688 -4.703 1 90.69 289 ALA A C 1
ATOM 2159 O O . ALA A 1 289 ? 19.094 -11.234 -4.117 1 90.69 289 ALA A O 1
ATOM 2160 N N . VAL A 1 290 ? 20.172 -12.93 -5.164 1 93.38 290 VAL A N 1
ATOM 2161 C CA . VAL A 1 290 ? 19.078 -13.867 -4.965 1 93.38 290 VAL A CA 1
ATOM 2162 C C . VAL A 1 290 ? 18.906 -14.164 -3.477 1 93.38 290 VAL A C 1
ATOM 2164 O O . VAL A 1 290 ? 17.781 -14.164 -2.959 1 93.38 290 VAL A O 1
ATOM 2167 N N . GLN A 1 291 ? 20 -14.328 -2.824 1 94.38 291 GLN A N 1
ATOM 2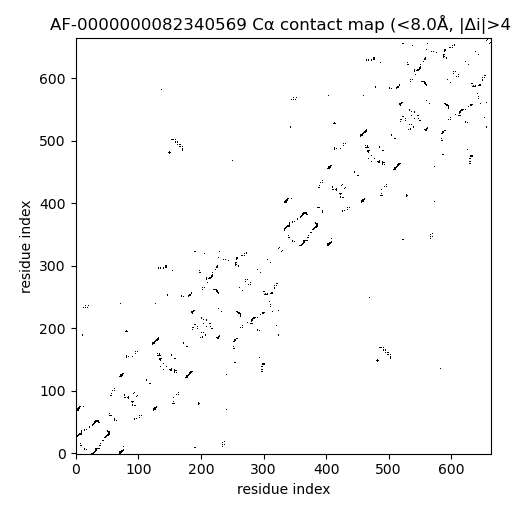168 C CA . GLN A 1 291 ? 19.984 -14.617 -1.396 1 94.38 291 GLN A CA 1
ATOM 2169 C C . GLN A 1 291 ? 19.328 -13.492 -0.605 1 94.38 291 GLN A C 1
ATOM 2171 O O . GLN A 1 291 ? 18.562 -13.734 0.318 1 94.38 291 GLN A O 1
ATOM 2176 N N . ALA A 1 292 ? 19.578 -12.32 -1.003 1 90.56 292 ALA A N 1
ATOM 2177 C CA . ALA A 1 292 ? 19.031 -11.172 -0.299 1 90.56 292 ALA A CA 1
ATOM 2178 C C . ALA A 1 292 ? 17.5 -11.109 -0.458 1 90.56 292 ALA A C 1
ATOM 2180 O O . ALA A 1 292 ? 16.781 -10.898 0.518 1 90.56 292 ALA A O 1
ATOM 2181 N N . ILE A 1 293 ? 17.031 -11.344 -1.648 1 92.12 293 ILE A N 1
ATOM 2182 C CA . ILE A 1 293 ? 15.602 -11.242 -1.927 1 92.12 293 ILE A CA 1
ATOM 2183 C C . ILE A 1 293 ? 14.859 -12.406 -1.264 1 92.12 293 ILE A C 1
ATOM 2185 O O . ILE A 1 293 ? 13.961 -12.195 -0.45 1 92.12 293 ILE A O 1
ATOM 2189 N N . VAL A 1 294 ? 15.273 -13.617 -1.494 1 93.56 294 VAL A N 1
ATOM 2190 C CA . VAL A 1 294 ? 14.57 -14.805 -1.003 1 93.56 294 VAL A CA 1
ATOM 2191 C C . VAL A 1 294 ? 14.75 -14.922 0.509 1 93.56 294 VAL A C 1
ATOM 2193 O O . VAL A 1 294 ? 13.836 -15.344 1.219 1 93.56 294 VAL A O 1
ATOM 2196 N N . GLY A 1 295 ? 15.883 -14.445 0.944 1 91.44 295 GLY A N 1
ATOM 2197 C CA . GLY A 1 295 ? 16.172 -14.492 2.367 1 91.44 295 GLY A CA 1
ATOM 2198 C C . GLY A 1 295 ? 15.336 -13.523 3.182 1 91.44 295 GLY A C 1
ATOM 2199 O O . GLY A 1 295 ? 15.227 -13.664 4.402 1 91.44 295 GLY A O 1
ATOM 2200 N N . SER A 1 296 ? 14.742 -12.547 2.543 1 92 296 SER A N 1
ATOM 2201 C CA . SER A 1 296 ? 13.93 -11.555 3.244 1 92 296 SER A CA 1
ATOM 2202 C C . SER A 1 296 ? 12.516 -12.078 3.49 1 92 296 SER A C 1
ATOM 2204 O O . SER A 1 296 ? 11.75 -11.477 4.254 1 92 296 SER A O 1
ATOM 2206 N N . TRP A 1 297 ? 12.148 -13.195 2.875 1 94.5 297 TRP A N 1
ATOM 2207 C CA . TRP A 1 297 ? 10.789 -13.719 2.977 1 94.5 297 TRP A CA 1
ATOM 2208 C C . TRP A 1 297 ? 10.664 -14.68 4.156 1 94.5 297 TRP A C 1
ATOM 2210 O O . TRP A 1 297 ? 11.586 -15.445 4.445 1 94.5 297 TRP A O 1
ATOM 2220 N N . PRO A 1 298 ? 9.508 -14.68 4.824 1 95 298 PRO A N 1
ATOM 2221 C CA . PRO A 1 298 ? 9.281 -15.672 5.871 1 95 298 PRO A CA 1
ATOM 2222 C C . PRO A 1 298 ? 9.023 -17.078 5.309 1 95 298 PRO A C 1
ATOM 2224 O O . PRO A 1 298 ? 8.562 -17.203 4.168 1 95 298 PRO A O 1
ATOM 2227 N N . ALA A 1 299 ? 9.266 -18.078 6.168 1 94.69 299 ALA A N 1
ATOM 2228 C CA . ALA A 1 299 ? 9.125 -19.453 5.684 1 94.69 299 ALA A CA 1
ATOM 2229 C C . ALA A 1 299 ? 7.996 -20.188 6.406 1 94.69 299 ALA A C 1
ATOM 2231 O O . ALA A 1 299 ? 7.559 -21.25 5.973 1 94.69 299 ALA A O 1
ATOM 2232 N N . VAL A 1 300 ? 7.613 -19.688 7.527 1 95.94 300 VAL A N 1
ATOM 2233 C CA . VAL A 1 300 ? 6.629 -20.391 8.344 1 95.94 300 VAL A CA 1
ATOM 2234 C C . VAL A 1 300 ? 5.352 -19.547 8.438 1 95.94 300 VAL A C 1
ATOM 2236 O O . VAL A 1 300 ? 5.367 -18.453 8.984 1 95.94 300 VAL A O 1
ATOM 2239 N N . PHE A 1 301 ? 4.266 -20.094 7.98 1 96.69 301 PHE A N 1
ATOM 2240 C CA . PHE A 1 301 ? 3.012 -19.344 7.891 1 96.69 301 PHE A CA 1
ATOM 2241 C C . PHE A 1 301 ? 1.906 -20.062 8.664 1 96.69 301 PHE A C 1
ATOM 2243 O O . PHE A 1 301 ? 1.866 -21.297 8.703 1 96.69 301 PHE A O 1
ATOM 2250 N N . ASP A 1 302 ? 1.061 -19.328 9.328 1 96.88 302 ASP A N 1
ATOM 2251 C CA . ASP A 1 302 ? -0.239 -19.812 9.797 1 96.88 302 ASP A CA 1
ATOM 2252 C C . ASP A 1 302 ? -1.29 -19.688 8.695 1 96.88 302 ASP A C 1
ATOM 2254 O O . ASP A 1 302 ? -1.599 -18.594 8.234 1 96.88 302 ASP A O 1
ATOM 2258 N N . VAL A 1 303 ? -1.862 -20.828 8.273 1 97.88 303 VAL A N 1
ATOM 2259 C CA . VAL A 1 303 ? -2.814 -20.812 7.164 1 97.88 303 VAL A CA 1
ATOM 2260 C C . VAL A 1 303 ? -4.188 -21.25 7.66 1 97.88 303 VAL A C 1
ATOM 2262 O O . VAL A 1 303 ? -5.004 -21.75 6.883 1 97.88 303 VAL A O 1
ATOM 2265 N N . THR A 1 304 ? -4.434 -21.141 8.922 1 97.69 304 THR A N 1
ATOM 2266 C CA . THR A 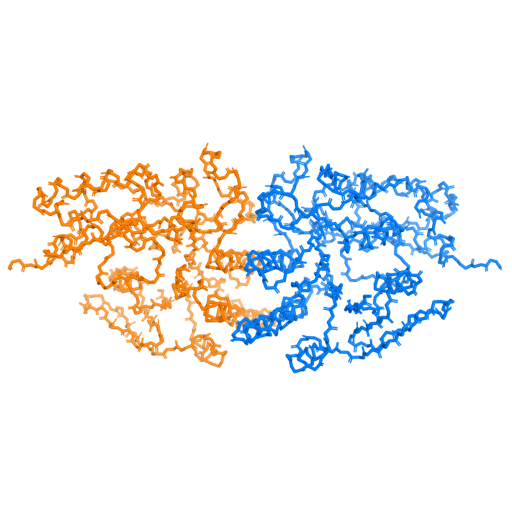1 304 ? -5.688 -21.562 9.539 1 97.69 304 THR A CA 1
ATOM 2267 C C . THR A 1 304 ? -6.875 -20.844 8.898 1 97.69 304 THR A C 1
ATOM 2269 O O . THR A 1 304 ? -7.902 -21.469 8.609 1 97.69 304 THR A O 1
ATOM 2272 N N . LYS A 1 305 ? -6.766 -19.547 8.664 1 97.12 305 LYS A N 1
ATOM 2273 C CA . LYS A 1 305 ? -7.832 -18.781 8.031 1 97.12 305 LYS A CA 1
ATOM 2274 C C . LYS A 1 305 ? -8.242 -19.391 6.699 1 97.12 305 LYS A C 1
ATOM 2276 O O . LYS A 1 305 ? -9.43 -19.578 6.43 1 97.12 305 LYS A O 1
ATOM 2281 N N . ALA A 1 306 ? -7.258 -19.734 5.906 1 98.44 306 ALA A N 1
ATOM 2282 C CA . ALA A 1 306 ? -7.508 -20.328 4.598 1 98.44 306 ALA A CA 1
ATOM 2283 C C . ALA A 1 306 ? -8.219 -21.672 4.734 1 98.44 306 ALA A C 1
ATOM 2285 O O . ALA A 1 306 ? -9.203 -21.938 4.043 1 98.44 306 ALA A O 1
ATOM 2286 N N . LEU A 1 307 ? -7.707 -22.484 5.609 1 98.31 307 LEU A N 1
ATOM 2287 C CA . LEU A 1 307 ? -8.289 -23.812 5.797 1 98.31 307 LEU A CA 1
ATOM 2288 C C . LEU A 1 307 ? -9.727 -23.703 6.293 1 98.31 307 LEU A C 1
ATOM 2290 O O . LEU A 1 307 ? -10.602 -24.453 5.832 1 98.31 307 LEU A O 1
ATOM 2294 N N . ASP A 1 308 ? -10 -22.781 7.168 1 97.44 308 ASP A N 1
ATOM 2295 C CA . ASP A 1 308 ? -11.344 -22.562 7.684 1 97.44 308 ASP A CA 1
ATOM 2296 C C . ASP A 1 308 ? -12.289 -22.109 6.566 1 97.44 308 ASP A C 1
ATOM 2298 O O . ASP A 1 308 ? -13.5 -22.359 6.629 1 97.44 308 ASP A O 1
ATOM 2302 N N . MET A 1 309 ? -11.766 -21.484 5.57 1 97.56 309 MET A N 1
ATOM 2303 C CA . MET A 1 309 ? -12.57 -20.984 4.457 1 97.56 309 MET A CA 1
ATOM 2304 C C . MET A 1 309 ? -12.781 -22.062 3.404 1 97.56 309 MET A C 1
ATOM 2306 O O . MET A 1 309 ? -13.492 -21.844 2.422 1 97.56 309 MET A O 1
ATOM 2310 N N . GLY A 1 310 ? -12.102 -23.172 3.578 1 98.06 310 GLY A N 1
ATOM 2311 C CA . GLY A 1 310 ? -12.336 -24.297 2.688 1 98.06 310 GLY A CA 1
ATOM 2312 C C . GLY A 1 310 ? -11.234 -24.484 1.652 1 98.06 310 GLY A C 1
ATOM 2313 O O . GLY A 1 310 ? -11.367 -25.297 0.739 1 98.06 310 GLY A O 1
ATOM 2314 N N . PHE A 1 311 ? -10.164 -23.719 1.749 1 98.69 311 PHE A N 1
ATOM 2315 C CA . PHE A 1 311 ? -9.016 -23.969 0.881 1 98.69 311 PHE A CA 1
ATOM 2316 C C . PHE A 1 311 ? -8.352 -25.297 1.234 1 98.69 311 PHE A C 1
ATOM 2318 O O . PHE A 1 311 ? -8.469 -25.781 2.365 1 98.69 311 PHE A O 1
ATOM 2325 N N . TYR A 1 312 ? -7.625 -25.828 0.265 1 98.44 312 TYR A N 1
ATOM 2326 C CA . TYR A 1 312 ? -7.043 -27.156 0.419 1 98.44 312 TYR A CA 1
ATOM 2327 C C . TYR A 1 312 ? -5.602 -27.078 0.903 1 98.44 312 TYR A C 1
ATOM 2329 O O . TYR A 1 312 ? -4.844 -26.203 0.462 1 98.44 312 TYR A O 1
ATOM 2337 N N . PRO A 1 313 ? -5.25 -27.969 1.81 1 98.38 313 PRO A N 1
ATOM 2338 C CA . PRO A 1 313 ? -3.85 -28.016 2.234 1 98.38 313 PRO A CA 1
ATOM 2339 C C . PRO A 1 313 ? -2.924 -28.562 1.148 1 98.38 313 PRO A C 1
ATOM 2341 O O . PRO A 1 313 ? -3.391 -29.156 0.175 1 98.38 313 PRO A O 1
ATOM 2344 N N . ASP A 1 314 ? -1.668 -28.297 1.331 1 96.75 314 ASP A N 1
ATOM 2345 C CA . ASP A 1 314 ? -0.664 -28.844 0.423 1 96.75 314 ASP A CA 1
ATOM 2346 C C . ASP A 1 314 ? -0.142 -30.188 0.926 1 96.75 314 ASP A C 1
ATOM 2348 O O . ASP A 1 314 ? -0.501 -30.625 2.02 1 96.75 314 ASP A O 1
ATOM 2352 N N . GLY A 1 315 ? 0.58 -30.906 0.024 1 90.62 315 GLY A N 1
ATOM 2353 C CA . GLY A 1 315 ? 1.03 -32.25 0.314 1 90.62 315 GLY A CA 1
ATOM 2354 C C . GLY A 1 315 ? 2.531 -32.344 0.499 1 90.62 315 GLY A C 1
ATOM 2355 O O . GLY A 1 315 ? 3.166 -31.422 0.992 1 90.62 315 GLY A O 1
ATOM 2356 N N . ASP A 1 316 ? 3.006 -33.5 0.111 1 92.5 316 ASP A N 1
ATOM 2357 C CA . ASP A 1 316 ? 4.426 -33.781 0.315 1 92.5 316 ASP A CA 1
ATOM 2358 C C . ASP A 1 316 ? 5.234 -33.469 -0.936 1 92.5 316 ASP A C 1
ATOM 2360 O O . ASP A 1 316 ? 4.715 -33.5 -2.051 1 92.5 316 ASP A O 1
ATOM 2364 N N . LEU A 1 317 ? 6.527 -33.219 -0.707 1 94.31 317 LEU A N 1
ATOM 2365 C CA . LEU A 1 317 ? 7.418 -32.75 -1.765 1 94.31 317 LEU A CA 1
ATOM 2366 C C . LEU A 1 317 ? 7.582 -33.812 -2.848 1 94.31 317 LEU A C 1
ATOM 2368 O O . LEU A 1 317 ? 7.602 -33.5 -4.039 1 94.31 317 LEU A O 1
ATOM 2372 N N . ALA A 1 318 ? 7.754 -35.031 -2.438 1 94.56 318 ALA A N 1
ATOM 2373 C CA . ALA A 1 318 ? 7.941 -36.094 -3.428 1 94.56 318 ALA A CA 1
ATOM 2374 C C . ALA A 1 318 ? 6.715 -36.219 -4.328 1 94.56 318 ALA A C 1
ATOM 2376 O O . ALA A 1 318 ? 6.844 -36.406 -5.543 1 94.56 318 ALA A O 1
ATOM 2377 N N . GLU A 1 319 ? 5.574 -36.125 -3.727 1 95.44 319 GLU A N 1
ATOM 2378 C CA . GLU A 1 319 ? 4.332 -36.156 -4.496 1 95.44 319 GLU A CA 1
ATOM 2379 C C . GLU A 1 319 ? 4.234 -34.969 -5.445 1 95.44 319 GLU A C 1
ATOM 2381 O O . GLU A 1 319 ? 3.73 -35.094 -6.559 1 95.44 319 GLU A O 1
ATOM 2386 N N . THR A 1 320 ? 4.672 -33.844 -4.965 1 96.81 320 THR A N 1
ATOM 2387 C CA . THR A 1 320 ? 4.695 -32.656 -5.785 1 96.81 320 THR A CA 1
ATOM 2388 C C . THR A 1 320 ? 5.555 -32.844 -7.027 1 96.81 320 THR A C 1
ATOM 2390 O O . THR A 1 320 ? 5.152 -32.5 -8.133 1 96.81 320 THR A O 1
ATOM 2393 N N . ILE A 1 321 ? 6.719 -33.406 -6.871 1 96.94 321 ILE A N 1
ATOM 2394 C CA . ILE A 1 321 ? 7.648 -33.625 -7.977 1 96.94 321 ILE A CA 1
ATOM 2395 C C . ILE A 1 321 ? 7.086 -34.688 -8.922 1 96.94 321 ILE A C 1
ATOM 2397 O O . ILE A 1 321 ? 7.164 -34.562 -10.141 1 96.94 321 ILE A O 1
ATOM 2401 N N . ARG A 1 322 ? 6.453 -35.781 -8.398 1 96.69 322 ARG A N 1
ATOM 2402 C CA . ARG A 1 322 ? 5.824 -36.781 -9.234 1 96.69 322 ARG A CA 1
ATOM 2403 C C . ARG A 1 322 ? 4.691 -36.188 -10.062 1 96.69 322 ARG A C 1
ATOM 2405 O O . ARG A 1 322 ? 4.527 -36.5 -11.234 1 96.69 322 ARG A O 1
ATOM 2412 N N . ALA A 1 323 ? 3.914 -35.344 -9.398 1 96 323 ALA A N 1
ATOM 2413 C CA . ALA A 1 323 ? 2.824 -34.656 -10.094 1 96 323 ALA A CA 1
ATOM 2414 C C . ALA A 1 323 ? 3.354 -33.812 -11.258 1 96 323 ALA A C 1
ATOM 2416 O O . ALA A 1 323 ? 2.736 -33.781 -12.328 1 96 323 ALA A O 1
ATOM 2417 N N . TYR A 1 324 ? 4.477 -33.156 -11.016 1 96.12 324 TYR A N 1
ATOM 2418 C CA . TYR A 1 324 ? 5.105 -32.375 -12.078 1 96.12 324 TYR A CA 1
ATOM 2419 C C . TYR A 1 324 ? 5.469 -33.281 -13.266 1 96.12 324 TYR A C 1
ATOM 2421 O O . TYR A 1 324 ? 5.203 -32.906 -14.414 1 96.12 324 TYR A O 1
ATOM 2429 N N . ILE A 1 325 ? 6.074 -34.438 -12.992 1 95.88 325 ILE A N 1
ATOM 2430 C CA . ILE A 1 325 ? 6.465 -35.375 -14.047 1 95.88 325 ILE A CA 1
ATOM 2431 C C . ILE A 1 325 ? 5.227 -35.875 -14.789 1 95.88 325 ILE A C 1
ATOM 2433 O O . ILE A 1 325 ? 5.223 -35.938 -16.016 1 95.88 325 ILE A O 1
ATOM 2437 N N . GLU A 1 326 ? 4.199 -36.156 -14.055 1 95.62 326 GLU A N 1
ATOM 2438 C CA . GLU A 1 326 ? 2.951 -36.625 -14.641 1 95.62 326 GLU A CA 1
ATOM 2439 C C . GLU A 1 326 ? 2.332 -35.594 -15.562 1 95.62 326 GLU A C 1
ATOM 2441 O O . GLU A 1 326 ? 1.875 -35.906 -16.656 1 95.62 326 GLU A O 1
ATOM 2446 N N . ASP A 1 327 ? 2.334 -34.375 -15.125 1 93.94 327 ASP A N 1
ATOM 2447 C CA . ASP A 1 327 ? 1.606 -33.312 -15.812 1 93.94 327 ASP A CA 1
ATOM 2448 C C . ASP A 1 327 ? 2.426 -32.75 -16.969 1 93.94 327 ASP A C 1
ATOM 2450 O O . ASP A 1 327 ? 1.866 -32.312 -17.984 1 93.94 327 ASP A O 1
ATOM 2454 N N . TYR A 1 328 ? 3.781 -32.781 -16.859 1 90.38 328 TYR A N 1
ATOM 2455 C CA . TYR A 1 328 ? 4.562 -32 -17.797 1 90.38 328 TYR A CA 1
ATOM 2456 C C . TYR A 1 328 ? 5.75 -32.812 -18.328 1 90.38 328 TYR A C 1
ATOM 2458 O O . TYR A 1 328 ? 6.535 -32.281 -19.141 1 90.38 328 TYR A O 1
ATOM 2466 N N . GLY A 1 329 ? 5.961 -33.969 -17.672 1 83 329 GLY A N 1
ATOM 2467 C CA . GLY A 1 329 ? 7.066 -34.812 -18.094 1 83 329 GLY A CA 1
ATOM 2468 C C . GLY A 1 329 ? 6.875 -35.375 -19.5 1 83 329 GLY A C 1
ATOM 2469 O O . GLY A 1 329 ? 5.75 -35.406 -20 1 83 329 GLY A O 1
ATOM 2470 N N . SER A 1 330 ? 8.094 -35.438 -20.203 1 67.38 330 SER A N 1
ATOM 2471 C CA . SER A 1 330 ? 8.062 -36.094 -21.5 1 67.38 330 SER A CA 1
ATOM 2472 C C . SER A 1 330 ? 7.496 -37.5 -21.406 1 67.38 330 SER A C 1
ATOM 2474 O O . SER A 1 330 ? 7.84 -38.25 -20.5 1 67.38 330 SER A O 1
ATOM 2476 N N . LYS A 1 331 ? 6.113 -37.812 -21.781 1 53.84 331 LYS A N 1
ATOM 2477 C CA . LYS A 1 331 ? 5.617 -39.188 -21.922 1 53.84 331 LYS A CA 1
ATOM 2478 C C . LYS A 1 331 ? 6.598 -40.062 -22.719 1 53.84 331 LYS A C 1
ATOM 2480 O O . LYS A 1 331 ? 7.152 -39.625 -23.719 1 53.84 331 LYS A O 1
ATOM 2485 N N . PRO A 1 332 ? 7.07 -41.281 -22.094 1 44.16 332 PRO A N 1
ATOM 2486 C CA . PRO A 1 332 ? 7.867 -42.156 -22.953 1 44.16 332 PRO A CA 1
ATOM 2487 C C . PRO A 1 332 ? 7.242 -42.375 -24.328 1 44.16 332 PRO A C 1
ATOM 2489 O O . PRO A 1 332 ? 6.02 -42.281 -24.469 1 44.16 332 PRO A O 1
ATOM 2492 N N . MET B 1 1 ? 20.078 25.312 1.818 1 95.88 1 MET B N 1
ATOM 2493 C CA . MET B 1 1 ? 19.125 24.297 1.38 1 95.88 1 MET B CA 1
ATOM 2494 C C . MET B 1 1 ? 18.125 24.875 0.377 1 95.88 1 MET B C 1
ATOM 2496 O O . MET B 1 1 ? 17.781 26.062 0.453 1 95.88 1 MET B O 1
ATOM 2500 N N . SER B 1 2 ? 17.828 24.094 -0.572 1 97.75 2 SER B N 1
ATOM 2501 C CA . SER B 1 2 ? 16.75 24.375 -1.502 1 97.75 2 SER B CA 1
ATOM 2502 C C . SER B 1 2 ? 15.539 23.469 -1.236 1 97.75 2 SER B C 1
ATOM 2504 O O . SER B 1 2 ? 15.617 22.25 -1.412 1 97.75 2 SER B O 1
ATOM 2506 N N . ILE B 1 3 ? 14.352 24.125 -0.83 1 98.56 3 ILE B N 1
ATOM 2507 C CA . ILE B 1 3 ? 13.25 23.344 -0.279 1 98.56 3 ILE B CA 1
ATOM 2508 C C . ILE B 1 3 ? 11.992 23.562 -1.116 1 98.56 3 ILE B C 1
ATOM 2510 O O . ILE B 1 3 ? 11.664 24.703 -1.467 1 98.56 3 ILE B O 1
ATOM 2514 N N . LEU B 1 4 ? 11.367 22.484 -1.491 1 98.88 4 LEU B N 1
ATOM 2515 C CA . LEU B 1 4 ? 10.031 22.516 -2.09 1 98.88 4 LEU B CA 1
ATOM 2516 C C . LEU B 1 4 ? 8.969 22.141 -1.069 1 98.88 4 LEU B C 1
ATOM 2518 O O . LEU B 1 4 ? 9.117 21.156 -0.348 1 98.88 4 LEU B O 1
ATOM 2522 N N . ILE B 1 5 ? 7.898 22.922 -0.916 1 98.88 5 ILE B N 1
ATOM 2523 C CA . ILE B 1 5 ? 6.699 22.547 -0.168 1 98.88 5 ILE B CA 1
ATOM 2524 C C . ILE B 1 5 ? 5.508 22.453 -1.118 1 98.88 5 ILE B C 1
ATOM 2526 O O . ILE B 1 5 ? 5.102 23.453 -1.719 1 98.88 5 ILE B O 1
ATOM 2530 N N . THR B 1 6 ? 4.992 21.25 -1.283 1 98.88 6 THR B N 1
ATOM 2531 C CA . THR B 1 6 ? 3.721 21.125 -1.987 1 98.88 6 THR B CA 1
ATOM 2532 C C . THR B 1 6 ? 2.551 21.203 -1.011 1 98.88 6 THR B C 1
ATOM 2534 O O . THR B 1 6 ? 2.711 20.938 0.182 1 98.88 6 THR B O 1
ATOM 2537 N N . GLY B 1 7 ? 1.319 21.547 -1.587 1 98.19 7 GLY B N 1
ATOM 2538 C CA . GLY B 1 7 ? 0.221 21.812 -0.669 1 98.19 7 GLY B CA 1
ATOM 2539 C C . GLY B 1 7 ? 0.462 23.016 0.22 1 98.19 7 GLY B C 1
ATOM 2540 O O . GLY B 1 7 ? -0.046 23.078 1.342 1 98.19 7 GLY B O 1
ATOM 2541 N N . ALA B 1 8 ? 1.219 24 -0.255 1 98.5 8 ALA B N 1
ATOM 2542 C CA . ALA B 1 8 ? 1.672 25.125 0.551 1 98.5 8 ALA B CA 1
ATOM 2543 C C . ALA B 1 8 ? 0.537 26.125 0.794 1 98.5 8 ALA B C 1
ATOM 2545 O O . ALA B 1 8 ? 0.648 27 1.646 1 98.5 8 ALA B O 1
ATOM 2546 N N . GLY B 1 9 ? -0.543 25.969 0.074 1 96.81 9 GLY B N 1
ATOM 2547 C CA . GLY B 1 9 ? -1.69 26.844 0.272 1 96.81 9 GLY B CA 1
ATOM 2548 C C . GLY B 1 9 ? -2.543 26.453 1.463 1 96.81 9 GLY B C 1
ATOM 2549 O O . GLY B 1 9 ? -3.379 27.234 1.922 1 96.81 9 GLY B O 1
ATOM 2550 N N . GLY B 1 10 ? -2.32 25.219 1.938 1 95.06 10 GLY B N 1
ATOM 2551 C CA . GLY B 1 10 ? -3.055 24.75 3.105 1 95.06 10 GLY B CA 1
ATOM 2552 C C . GLY B 1 10 ? -2.48 25.266 4.414 1 95.06 10 GLY B C 1
ATOM 2553 O O . GLY B 1 10 ? -1.396 25.859 4.434 1 95.06 10 GLY B O 1
ATOM 2554 N N . PHE B 1 11 ? -3.203 24.984 5.473 1 93.62 11 PHE B N 1
ATOM 2555 C CA . PHE B 1 11 ? -2.861 25.469 6.805 1 93.62 11 PHE B CA 1
ATOM 2556 C C . PHE B 1 11 ? -1.454 25.031 7.191 1 93.62 11 PHE B C 1
ATOM 2558 O O . PHE B 1 11 ? -0.621 25.859 7.559 1 93.62 11 PHE B O 1
ATOM 2565 N N . LEU B 1 12 ? -1.157 23.703 7.094 1 95.38 12 LEU B N 1
ATOM 2566 C CA . LEU B 1 12 ? 0.149 23.188 7.488 1 95.38 12 LEU B CA 1
ATOM 2567 C C . LEU B 1 12 ? 1.251 23.766 6.605 1 95.38 12 LEU B C 1
ATOM 2569 O O . LEU B 1 12 ? 2.342 24.078 7.09 1 95.38 12 LEU B O 1
ATOM 2573 N N . GLY B 1 13 ? 0.945 23.844 5.297 1 97.5 13 GLY B N 1
ATOM 2574 C CA . GLY B 1 13 ? 1.903 24.406 4.352 1 97.5 13 GLY B CA 1
ATOM 2575 C C . GLY B 1 13 ? 2.297 25.828 4.672 1 97.5 13 GLY B C 1
ATOM 2576 O O . GLY B 1 13 ? 3.482 26.172 4.664 1 97.5 13 GLY B O 1
ATOM 2577 N N . GLN B 1 14 ? 1.304 26.656 4.977 1 96.5 14 GLN B N 1
ATOM 2578 C CA . GLN B 1 14 ? 1.55 28.047 5.289 1 96.5 14 GLN B CA 1
ATOM 2579 C C . GLN B 1 14 ? 2.348 28.203 6.578 1 96.5 14 GLN B C 1
ATOM 2581 O O . GLN B 1 14 ? 3.293 28.984 6.648 1 96.5 14 GLN B O 1
ATOM 2586 N N . ALA B 1 15 ? 1.945 27.438 7.59 1 96.38 15 ALA B N 1
ATOM 2587 C CA . ALA B 1 15 ? 2.641 27.5 8.875 1 96.38 15 ALA B CA 1
ATOM 2588 C C . ALA B 1 15 ? 4.09 27.031 8.734 1 96.38 15 ALA B C 1
ATOM 2590 O O . ALA B 1 15 ? 5 27.641 9.289 1 96.38 15 ALA B O 1
ATOM 2591 N N . LEU B 1 16 ? 4.309 25.953 8 1 98.12 16 LEU B N 1
ATOM 2592 C CA . LEU B 1 16 ? 5.648 25.422 7.789 1 98.12 16 LEU B CA 1
ATOM 2593 C C . LEU B 1 16 ? 6.504 26.391 6.984 1 98.12 16 LEU B C 1
ATOM 2595 O O . LEU B 1 16 ? 7.676 26.609 7.305 1 98.12 16 LEU B O 1
ATOM 2599 N N . ALA B 1 17 ? 5.926 26.969 5.922 1 98.06 17 ALA B N 1
ATOM 2600 C CA . ALA B 1 17 ? 6.637 27.922 5.082 1 98.06 17 ALA B CA 1
ATOM 2601 C C . ALA B 1 17 ? 7.148 29.109 5.906 1 98.06 17 ALA B C 1
ATOM 2603 O O . ALA B 1 17 ? 8.289 29.547 5.738 1 98.06 17 ALA B O 1
ATOM 2604 N N . LYS B 1 18 ? 6.281 29.625 6.762 1 96.44 18 LYS B N 1
ATOM 2605 C CA . LYS B 1 18 ? 6.66 30.734 7.625 1 96.44 18 LYS B CA 1
ATOM 2606 C C . LYS B 1 18 ? 7.871 30.375 8.484 1 96.44 18 LYS B C 1
ATOM 2608 O O . LYS B 1 18 ? 8.82 31.156 8.586 1 96.44 18 LYS B O 1
ATOM 2613 N N . THR B 1 19 ? 7.805 29.203 9.062 1 96.81 19 THR B N 1
ATOM 2614 C CA . THR B 1 19 ? 8.883 28.766 9.945 1 96.81 19 THR B CA 1
ATOM 2615 C C . THR B 1 19 ? 10.172 28.531 9.148 1 96.81 19 THR B C 1
ATOM 2617 O O . THR B 1 19 ? 11.242 29 9.547 1 96.81 19 THR B O 1
ATOM 2620 N N . LEU B 1 20 ? 10.117 27.875 8 1 97.56 20 LEU B N 1
ATOM 2621 C CA . LEU B 1 20 ? 11.289 27.531 7.203 1 97.56 20 LEU B CA 1
ATOM 2622 C C . LEU B 1 20 ? 11.914 28.797 6.602 1 97.56 20 LEU B C 1
ATOM 2624 O O . LEU B 1 20 ? 13.141 28.859 6.449 1 97.56 20 LEU B O 1
ATOM 2628 N N . ALA B 1 21 ? 11.125 29.781 6.273 1 96.56 21 ALA B N 1
ATOM 2629 C CA . ALA B 1 21 ? 11.609 31.031 5.699 1 96.56 21 ALA B CA 1
ATOM 2630 C C . ALA B 1 21 ? 12.562 31.75 6.656 1 96.56 21 ALA B C 1
ATOM 2632 O O . ALA B 1 21 ? 13.438 32.5 6.227 1 96.56 21 ALA B O 1
ATOM 2633 N N . SER B 1 22 ? 12.422 31.469 7.953 1 93.88 22 SER B N 1
ATOM 2634 C CA . SER B 1 22 ? 13.242 32.125 8.961 1 93.88 22 SER B CA 1
ATOM 2635 C C . SER B 1 22 ? 14.305 31.172 9.516 1 93.88 22 SER B C 1
ATOM 2637 O O . SER B 1 22 ? 14.992 31.5 10.484 1 93.88 22 SER B O 1
ATOM 2639 N N . THR B 1 23 ? 14.352 30 9.023 1 93.62 23 THR B N 1
ATOM 2640 C CA . THR B 1 23 ? 15.297 29 9.5 1 93.62 23 THR B CA 1
ATOM 2641 C C . THR B 1 23 ? 16.656 29.188 8.836 1 93.62 23 THR B C 1
ATOM 2643 O O . THR B 1 23 ? 16.75 29.344 7.613 1 93.62 23 THR B O 1
ATOM 2646 N N . ALA B 1 24 ? 17.719 29.172 9.609 1 92.69 24 ALA B N 1
ATOM 2647 C CA . ALA B 1 24 ? 19.078 29.312 9.094 1 92.69 24 ALA B CA 1
ATOM 2648 C C . ALA B 1 24 ? 19.422 28.188 8.117 1 92.69 24 ALA B C 1
ATOM 2650 O O . ALA B 1 24 ? 19.078 27.031 8.359 1 92.69 24 ALA B O 1
ATOM 2651 N N . GLY B 1 25 ? 20 28.531 7.016 1 93.81 25 GLY B N 1
ATOM 2652 C CA . GLY B 1 25 ? 20.469 27.516 6.074 1 93.81 25 GLY B CA 1
ATOM 2653 C C . GLY B 1 25 ? 19.516 27.281 4.922 1 93.81 25 GLY B C 1
ATOM 2654 O O . GLY B 1 25 ? 19.859 26.641 3.934 1 93.81 25 GLY B O 1
ATOM 2655 N N . VAL B 1 26 ? 18.312 27.812 5.047 1 96.38 26 VAL B N 1
ATOM 2656 C CA . VAL B 1 26 ? 17.359 27.734 3.939 1 96.38 26 VAL B CA 1
ATOM 2657 C C . VAL B 1 26 ? 17.625 28.875 2.963 1 96.38 26 VAL B C 1
ATOM 2659 O O . VAL B 1 26 ? 17.406 30.047 3.297 1 96.38 26 VAL B O 1
ATOM 2662 N N . HIS B 1 27 ? 18.031 28.547 1.781 1 96.19 27 HIS B N 1
ATOM 2663 C CA . HIS B 1 27 ? 18.391 29.578 0.797 1 96.19 27 HIS B CA 1
ATOM 2664 C C . HIS B 1 27 ? 17.234 29.828 -0.17 1 96.19 27 HIS B C 1
ATOM 2666 O O . HIS B 1 27 ? 17.016 30.969 -0.587 1 96.19 27 HIS B O 1
ATOM 2672 N N . THR B 1 28 ? 16.641 28.797 -0.573 1 97 28 THR B N 1
ATOM 2673 C CA . THR B 1 28 ? 15.508 28.891 -1.499 1 97 28 THR B CA 1
ATOM 2674 C C . THR B 1 28 ? 14.32 28.078 -0.979 1 97 28 THR B C 1
ATOM 2676 O O . THR B 1 28 ? 14.484 26.969 -0.473 1 97 28 THR B O 1
ATOM 2679 N N . LEU B 1 29 ? 13.156 28.672 -1.04 1 98.12 29 LEU B N 1
ATOM 2680 C CA . LEU B 1 29 ? 11.891 28.062 -0.657 1 98.12 29 LEU B CA 1
ATOM 2681 C C . LEU B 1 29 ? 10.859 28.203 -1.772 1 98.12 29 LEU B C 1
ATOM 2683 O O . LEU B 1 29 ? 10.445 29.312 -2.109 1 98.12 29 LEU B O 1
ATOM 2687 N N . VAL B 1 30 ? 10.508 27.078 -2.396 1 98.62 30 VAL B N 1
ATOM 2688 C CA . VAL B 1 30 ? 9.492 27.062 -3.445 1 98.62 30 VAL B CA 1
ATOM 2689 C C . VAL B 1 30 ? 8.18 26.516 -2.891 1 98.62 30 VAL B C 1
ATOM 2691 O O . VAL B 1 30 ? 8.156 25.406 -2.34 1 98.62 30 VAL B O 1
ATOM 2694 N N . LEU B 1 31 ? 7.125 27.297 -2.975 1 98.75 31 LEU B N 1
ATOM 2695 C CA . LEU B 1 31 ? 5.789 26.953 -2.502 1 98.75 31 LEU B CA 1
ATOM 2696 C C . LEU B 1 31 ? 4.855 26.672 -3.672 1 98.75 31 LEU B C 1
ATOM 2698 O O . LEU B 1 31 ? 4.75 27.469 -4.598 1 98.75 31 LEU B O 1
ATOM 2702 N N . THR B 1 32 ? 4.184 25.484 -3.648 1 98.75 32 THR B N 1
ATOM 2703 C CA . THR B 1 32 ? 3.242 25.234 -4.73 1 98.75 32 THR B CA 1
ATOM 2704 C C . THR B 1 32 ? 1.927 24.688 -4.188 1 98.75 32 THR B C 1
ATOM 2706 O O . THR B 1 32 ? 1.896 24.094 -3.105 1 98.75 32 THR B O 1
ATOM 2709 N N . ASP B 1 33 ? 0.914 24.875 -4.902 1 98.5 33 ASP B N 1
ATOM 2710 C CA . ASP B 1 33 ? -0.441 24.359 -4.715 1 98.5 33 ASP B CA 1
ATOM 2711 C C . ASP B 1 33 ? -1.271 24.531 -5.988 1 98.5 33 ASP B C 1
ATOM 2713 O O . ASP B 1 33 ? -0.8 25.094 -6.973 1 98.5 33 ASP B O 1
ATOM 2717 N N . VAL B 1 34 ? -2.488 23.953 -5.949 1 97.81 34 VAL B N 1
ATOM 2718 C CA . VAL B 1 34 ? -3.355 24.078 -7.117 1 97.81 34 VAL B CA 1
ATOM 2719 C C . VAL B 1 34 ? -3.746 25.531 -7.324 1 97.81 34 VAL B C 1
ATOM 2721 O O . VAL B 1 34 ? -4.016 25.969 -8.445 1 97.81 34 VAL B O 1
ATOM 2724 N N . LEU B 1 35 ? -3.807 26.297 -6.289 1 97.31 35 LEU B N 1
ATOM 2725 C CA . LEU B 1 35 ? -3.846 27.766 -6.309 1 97.31 35 LEU B CA 1
ATOM 2726 C C . LEU B 1 35 ? -2.539 28.344 -5.785 1 97.31 35 LEU B C 1
ATOM 2728 O O . LEU B 1 35 ? -1.933 27.797 -4.863 1 97.31 35 LEU B O 1
ATOM 2732 N N . GLU B 1 36 ? -2.088 29.359 -6.379 1 98.06 36 GLU B N 1
ATOM 2733 C CA . GLU B 1 36 ? -0.833 29.969 -5.941 1 98.06 36 GLU B CA 1
ATOM 2734 C C . GLU B 1 36 ? -0.869 30.297 -4.449 1 98.06 36 GLU B C 1
ATOM 2736 O O . GLU B 1 36 ? -1.716 31.078 -4 1 98.06 36 GLU B O 1
ATOM 2741 N N . PRO B 1 37 ? 0.015 29.734 -3.691 1 98.06 37 PRO B N 1
ATOM 2742 C CA . PRO B 1 37 ? 0.012 30 -2.248 1 98.06 37 PRO B CA 1
ATOM 2743 C C . PRO B 1 37 ? 0.444 31.422 -1.898 1 98.06 37 PRO B C 1
ATOM 2745 O O . PRO B 1 37 ? 1.243 32.031 -2.621 1 98.06 37 PRO B O 1
ATOM 2748 N N . ALA B 1 38 ? -0.017 31.922 -0.805 1 96.94 38 ALA B N 1
ATOM 2749 C CA . ALA B 1 38 ? 0.498 33.188 -0.267 1 96.94 38 ALA B CA 1
ATOM 2750 C C . ALA B 1 38 ? 1.913 33 0.276 1 96.94 38 ALA B C 1
ATOM 2752 O O . ALA B 1 38 ? 2.23 31.969 0.884 1 96.94 38 ALA B O 1
ATOM 2753 N N . LYS B 1 39 ? 2.748 34 0 1 96.62 39 LYS B N 1
ATOM 2754 C CA . LYS B 1 39 ? 4.078 34 0.599 1 96.62 39 LYS B CA 1
ATOM 2755 C C . LYS B 1 39 ? 4.027 34.438 2.059 1 96.62 39 LYS B C 1
ATOM 2757 O O . LYS B 1 39 ? 3.24 35.312 2.422 1 96.62 39 LYS B O 1
ATOM 2762 N N . PRO B 1 40 ? 4.785 33.719 2.852 1 93.94 40 PRO B N 1
ATOM 2763 C CA . PRO B 1 40 ? 4.867 34.25 4.219 1 93.94 40 PRO B CA 1
ATOM 2764 C C . PRO B 1 40 ? 5.426 35.656 4.281 1 93.94 40 PRO B C 1
ATOM 2766 O O . PRO B 1 40 ? 6.055 36.125 3.328 1 93.94 40 PRO B O 1
ATOM 2769 N N . PRO B 1 41 ? 5.133 36.375 5.328 1 88 41 PRO B N 1
ATOM 2770 C CA . PRO B 1 41 ? 5.676 37.719 5.465 1 88 41 PRO B CA 1
ATOM 2771 C C . PRO B 1 41 ? 7.203 37.75 5.426 1 88 41 PRO B C 1
ATOM 2773 O O . PRO B 1 41 ? 7.852 36.781 5.836 1 88 41 PRO B O 1
ATOM 2776 N N . PRO B 1 42 ? 7.676 38.812 4.809 1 82.62 42 PRO B N 1
ATOM 2777 C CA . PRO B 1 42 ? 9.133 38.938 4.734 1 82.62 42 PRO B CA 1
ATOM 2778 C C . PRO B 1 42 ? 9.805 38.812 6.102 1 82.62 42 PRO B C 1
ATOM 2780 O O . PRO B 1 42 ? 9.273 39.312 7.098 1 82.62 42 PRO B O 1
ATOM 2783 N N . THR B 1 43 ? 10.781 38.094 6.098 1 82.81 43 THR B N 1
ATOM 2784 C CA . THR B 1 43 ? 11.617 37.969 7.289 1 82.81 43 THR B CA 1
ATOM 2785 C C . THR B 1 43 ? 13 38.562 7.043 1 82.81 43 THR B C 1
ATOM 2787 O O . THR B 1 43 ? 13.289 39.062 5.949 1 82.81 43 THR B O 1
ATOM 2790 N N . ASP B 1 44 ? 13.789 38.656 8.055 1 81.75 44 ASP B N 1
ATOM 2791 C CA . ASP B 1 44 ? 15.148 39.188 7.938 1 81.75 44 ASP B CA 1
ATOM 2792 C C . ASP B 1 44 ? 16.062 38.188 7.215 1 81.75 44 ASP B C 1
ATOM 2794 O O . ASP B 1 44 ? 17.203 38.5 6.895 1 81.75 44 ASP B O 1
ATOM 2798 N N . SER B 1 45 ? 15.461 37.156 6.934 1 79.94 45 SER B N 1
ATOM 2799 C CA . SER B 1 45 ? 16.281 36.125 6.301 1 79.94 45 SER B CA 1
ATOM 2800 C C . SER B 1 45 ? 16.469 36.406 4.812 1 79.94 45 SER B C 1
ATOM 2802 O O . SER B 1 45 ? 15.711 37.156 4.219 1 79.94 45 SER B O 1
ATOM 2804 N N . LYS B 1 46 ? 17.562 35.969 4.219 1 88.31 46 LYS B N 1
ATOM 2805 C CA . LYS B 1 46 ? 17.906 36.094 2.809 1 88.31 46 LYS B CA 1
ATOM 2806 C C . LYS B 1 46 ? 17.312 34.969 1.973 1 88.31 46 LYS B C 1
ATOM 2808 O O . LYS B 1 46 ? 17.688 34.781 0.817 1 88.31 46 LYS B O 1
ATOM 2813 N N . THR B 1 47 ? 16.297 34.312 2.619 1 94.31 47 THR B N 1
ATOM 2814 C CA . THR B 1 47 ? 15.688 33.188 1.901 1 94.31 47 THR B CA 1
ATOM 2815 C C . THR B 1 47 ? 14.891 33.688 0.702 1 94.31 47 THR B C 1
ATOM 2817 O O . THR B 1 47 ? 14.062 34.594 0.836 1 94.31 47 THR B O 1
ATOM 2820 N N . GLN B 1 48 ? 15.188 33.219 -0.511 1 96.31 48 GLN B N 1
ATOM 2821 C CA . GLN B 1 48 ? 14.414 33.531 -1.707 1 96.31 48 GLN B CA 1
ATOM 2822 C C . GLN B 1 48 ? 13.156 32.688 -1.783 1 96.31 48 GLN B C 1
ATOM 2824 O O . GLN B 1 48 ? 13.234 31.438 -1.837 1 96.31 48 GLN B O 1
ATOM 2829 N N . ILE B 1 49 ? 12.016 33.281 -1.793 1 97.75 49 ILE B N 1
ATOM 2830 C CA . ILE B 1 49 ? 10.758 32.562 -1.776 1 97.75 49 ILE B CA 1
ATOM 2831 C C . ILE B 1 49 ? 10.055 32.719 -3.125 1 97.75 49 ILE B C 1
ATOM 2833 O O . ILE B 1 49 ? 9.852 33.844 -3.605 1 97.75 49 ILE B O 1
ATOM 2837 N N . THR B 1 50 ? 9.695 31.641 -3.764 1 97.44 50 THR B N 1
ATOM 2838 C CA . THR B 1 50 ? 8.914 31.609 -4.996 1 97.44 50 THR B CA 1
ATOM 2839 C C . THR B 1 50 ? 7.594 30.875 -4.773 1 97.44 50 THR B C 1
ATOM 2841 O O . THR B 1 50 ? 7.562 29.812 -4.141 1 97.44 50 THR B O 1
ATOM 2844 N N . SER B 1 51 ? 6.512 31.422 -5.109 1 98.12 51 SER B N 1
ATOM 2845 C CA . SER B 1 51 ? 5.191 30.797 -5.047 1 98.12 51 SER B CA 1
ATOM 2846 C C . SER B 1 51 ? 4.645 30.531 -6.445 1 98.12 51 SER B C 1
ATOM 2848 O O . SER B 1 51 ? 4.602 31.422 -7.289 1 98.12 51 SER B O 1
ATOM 2850 N N . LEU B 1 52 ? 4.184 29.266 -6.637 1 97.25 52 LEU B N 1
ATOM 2851 C CA . LEU B 1 52 ? 3.742 28.859 -7.965 1 97.25 52 LEU B CA 1
ATOM 2852 C C . LEU B 1 52 ? 2.463 28.031 -7.883 1 97.25 52 LEU B C 1
ATOM 2854 O O . LEU B 1 52 ? 2.309 27.203 -6.98 1 97.25 52 LEU B O 1
ATOM 2858 N N . LYS B 1 53 ? 1.593 28.328 -8.82 1 98.31 53 LYS B N 1
ATOM 2859 C CA . LYS B 1 53 ? 0.462 27.438 -9.039 1 98.31 53 LYS B CA 1
ATOM 2860 C C . LYS B 1 53 ? 0.902 26.156 -9.75 1 98.31 53 LYS B C 1
ATOM 2862 O O . LYS B 1 53 ? 1.582 26.219 -10.781 1 98.31 53 LYS B O 1
ATOM 2867 N N . ALA B 1 54 ? 0.542 24.969 -9.203 1 98.25 54 ALA B N 1
ATOM 2868 C CA . ALA B 1 54 ? 0.937 23.719 -9.828 1 98.25 54 ALA B CA 1
ATOM 2869 C C . ALA B 1 54 ? -0.087 22.609 -9.547 1 98.25 54 ALA B C 1
ATOM 2871 O O . ALA B 1 54 ? -0.381 22.312 -8.383 1 98.25 54 ALA B O 1
ATOM 2872 N N . ASP B 1 55 ? -0.648 22.109 -10.586 1 98.5 55 ASP B N 1
ATOM 2873 C CA . ASP B 1 55 ? -1.439 20.891 -10.484 1 98.5 55 ASP B CA 1
ATOM 2874 C C . ASP B 1 55 ? -0.564 19.641 -10.664 1 98.5 55 ASP B C 1
ATOM 2876 O O . ASP B 1 55 ? -0.204 19.297 -11.789 1 98.5 55 ASP B O 1
ATOM 2880 N N . LEU B 1 56 ? -0.306 18.969 -9.586 1 98.62 56 LEU B N 1
ATOM 2881 C CA . LEU B 1 56 ? 0.698 17.906 -9.586 1 98.62 56 LEU B CA 1
ATOM 2882 C C . LEU B 1 56 ? 0.108 16.609 -10.102 1 98.62 56 LEU B C 1
ATOM 2884 O O . LEU B 1 56 ? 0.816 15.602 -10.211 1 98.62 56 LEU B O 1
ATOM 2888 N N . THR B 1 57 ? -1.192 16.547 -10.414 1 98.38 57 THR B N 1
ATOM 2889 C CA . THR B 1 57 ? -1.758 15.383 -11.102 1 98.38 57 THR B CA 1
ATOM 2890 C C . THR B 1 57 ? -1.317 15.359 -12.562 1 98.38 57 THR B C 1
ATOM 2892 O O . THR B 1 57 ? -1.479 14.344 -13.25 1 98.38 57 THR B O 1
ATOM 2895 N N . SER B 1 58 ? -0.787 16.469 -13.016 1 98.25 58 SER B N 1
ATOM 2896 C CA . SER B 1 58 ? -0.196 16.547 -14.352 1 98.25 58 SER B CA 1
ATOM 2897 C C . SER B 1 58 ? 1.281 16.172 -14.32 1 98.25 58 SER B C 1
ATOM 2899 O O . SER B 1 58 ? 2.09 16.859 -13.688 1 98.25 58 SER B O 1
ATOM 2901 N N . ARG B 1 59 ? 1.617 15.172 -15.031 1 97.69 59 ARG B N 1
ATOM 2902 C CA . ARG B 1 59 ? 3.012 14.75 -15.102 1 97.69 59 ARG B CA 1
ATOM 2903 C C . ARG B 1 59 ? 3.896 15.852 -15.664 1 97.69 59 ARG B C 1
ATOM 2905 O O . ARG B 1 59 ? 5.027 16.047 -15.211 1 97.69 59 ARG B O 1
ATOM 2912 N N . GLU B 1 60 ? 3.396 16.547 -16.625 1 98.12 60 GLU B N 1
ATOM 2913 C CA . GLU B 1 60 ? 4.148 17.641 -17.234 1 98.12 60 GLU B CA 1
ATOM 2914 C C . GLU B 1 60 ? 4.434 18.75 -16.219 1 98.12 60 GLU B C 1
ATOM 2916 O O . GLU B 1 60 ? 5.531 19.312 -16.188 1 98.12 60 GLU B O 1
ATOM 2921 N N . THR B 1 61 ? 3.436 19.062 -15.445 1 98.44 61 THR B N 1
ATOM 2922 C CA . THR B 1 61 ? 3.621 20.047 -14.391 1 98.44 61 THR B CA 1
ATOM 2923 C C . THR B 1 61 ? 4.699 19.594 -13.406 1 98.44 61 THR B C 1
ATOM 2925 O O . THR B 1 61 ? 5.562 20.391 -13.016 1 98.44 61 THR B O 1
ATOM 2928 N N . CYS B 1 62 ? 4.707 18.328 -13.031 1 98.44 62 CYS B N 1
ATOM 2929 C CA . CYS B 1 62 ? 5.707 17.781 -12.117 1 98.44 62 CYS B CA 1
ATOM 2930 C C . CYS B 1 62 ? 7.102 17.859 -12.727 1 98.44 62 CYS B C 1
ATOM 2932 O O . CYS B 1 62 ? 8.062 18.219 -12.039 1 98.44 62 CYS B O 1
ATOM 2934 N N . ARG B 1 63 ? 7.156 17.531 -14 1 98.06 63 ARG B N 1
ATOM 2935 C CA . ARG B 1 63 ? 8.445 17.578 -14.688 1 98.06 63 ARG B CA 1
ATOM 2936 C C . ARG B 1 63 ? 9.016 18.984 -14.688 1 98.06 63 ARG B C 1
ATOM 2938 O O . ARG B 1 63 ? 10.219 19.172 -14.453 1 98.06 63 ARG B O 1
ATOM 2945 N N . THR B 1 64 ? 8.188 19.953 -15 1 98.12 64 THR B N 1
ATOM 2946 C CA . THR B 1 64 ? 8.617 21.344 -15.008 1 98.12 64 THR B CA 1
ATOM 2947 C C . THR B 1 64 ? 9.062 21.781 -13.609 1 98.12 64 THR B C 1
ATOM 2949 O O . THR B 1 64 ? 10.109 22.406 -13.453 1 98.12 64 THR B O 1
ATOM 2952 N N . LEU B 1 65 ? 8.289 21.469 -12.625 1 98.06 65 LEU B N 1
ATOM 2953 C CA . LEU B 1 65 ? 8.586 21.828 -11.242 1 98.06 65 LEU B CA 1
ATOM 2954 C C . LEU B 1 65 ? 9.914 21.234 -10.789 1 98.06 65 LEU B C 1
ATOM 2956 O O . LEU B 1 65 ? 10.719 21.906 -10.148 1 98.06 65 LEU B O 1
ATOM 2960 N N . LEU B 1 66 ? 10.18 20 -11.148 1 97.81 66 LEU B N 1
ATOM 2961 C CA . LEU B 1 66 ? 11.336 19.25 -10.664 1 97.81 66 LEU B CA 1
ATOM 2962 C C . LEU B 1 66 ? 12.531 19.438 -11.594 1 97.81 66 LEU B C 1
ATOM 2964 O O . LEU B 1 66 ? 13.539 18.75 -11.453 1 97.81 66 LEU B O 1
ATOM 2968 N N . SER B 1 67 ? 12.367 20.297 -12.625 1 96.12 67 SER B N 1
ATOM 2969 C CA . SER B 1 67 ? 13.547 20.734 -13.359 1 96.12 67 SER B CA 1
ATOM 2970 C C . SER B 1 67 ? 14.508 21.5 -12.461 1 96.12 67 SER B C 1
ATOM 2972 O O . SER B 1 67 ? 15.695 21.609 -12.758 1 96.12 67 SER B O 1
ATOM 2974 N N . THR B 1 68 ? 13.969 22.078 -11.398 1 93.81 68 THR B N 1
ATOM 2975 C CA . THR B 1 68 ? 14.758 22.656 -10.32 1 93.81 68 THR B CA 1
ATOM 2976 C C . THR B 1 68 ? 15.211 21.578 -9.344 1 93.81 68 THR B C 1
ATOM 2978 O O . THR B 1 68 ? 14.422 20.703 -8.953 1 93.81 68 THR B O 1
ATOM 2981 N N . THR B 1 69 ? 16.469 21.656 -8.969 1 93.25 69 THR B N 1
ATOM 2982 C CA . THR B 1 69 ? 16.984 20.672 -8.023 1 93.25 69 THR B CA 1
ATOM 2983 C C . THR B 1 69 ? 16.688 21.109 -6.586 1 93.25 69 THR B C 1
ATOM 2985 O O . THR B 1 69 ? 16.938 22.25 -6.203 1 93.25 69 THR B O 1
ATOM 2988 N N . PHE B 1 70 ? 16.141 20.234 -5.84 1 97.62 70 PHE B N 1
ATOM 2989 C CA . PHE B 1 70 ? 15.852 20.469 -4.434 1 97.62 70 PHE B CA 1
ATOM 2990 C C . PHE B 1 70 ? 16.672 19.547 -3.541 1 97.62 70 PHE B C 1
ATOM 2992 O O . PHE B 1 70 ? 16.875 18.375 -3.879 1 97.62 70 PHE B O 1
ATOM 2999 N N . THR B 1 71 ? 17.109 20.094 -2.426 1 97.81 71 THR B N 1
ATOM 3000 C CA . THR B 1 71 ? 17.75 19.25 -1.423 1 97.81 71 THR B CA 1
ATOM 3001 C C . THR B 1 71 ? 16.703 18.578 -0.536 1 97.81 71 THR B C 1
ATOM 3003 O O . THR B 1 71 ? 16.953 17.484 -0.009 1 97.81 71 THR B O 1
ATOM 3006 N N . HIS B 1 72 ? 15.562 19.281 -0.314 1 98.44 72 HIS B N 1
ATOM 3007 C CA . HIS B 1 72 ? 14.469 18.781 0.511 1 98.44 72 HIS B CA 1
ATOM 3008 C C . HIS B 1 72 ? 13.117 19.047 -0.151 1 98.44 72 HIS B C 1
ATOM 3010 O O . HIS B 1 72 ? 12.93 20.078 -0.806 1 98.44 72 HIS B O 1
ATOM 3016 N N . MET B 1 73 ? 12.242 18.141 0.021 1 98.88 73 MET B N 1
ATOM 3017 C CA . MET B 1 73 ? 10.852 18.312 -0.407 1 98.88 73 MET B CA 1
ATOM 3018 C C . MET B 1 73 ? 9.891 17.922 0.707 1 98.88 73 MET B C 1
ATOM 3020 O O . MET B 1 73 ? 9.992 16.844 1.278 1 98.88 73 MET B O 1
ATOM 3024 N N . TYR B 1 74 ? 9.023 18.828 1.087 1 98.94 74 TYR B N 1
ATOM 3025 C CA . TYR B 1 74 ? 7.848 18.531 1.904 1 98.94 74 TYR B CA 1
ATOM 3026 C C . TYR B 1 74 ? 6.621 18.297 1.032 1 98.94 74 TYR B C 1
ATOM 3028 O O . TYR B 1 74 ? 6.109 19.219 0.406 1 98.94 74 TYR B O 1
ATOM 3036 N N . LEU B 1 75 ? 6.145 17.109 0.988 1 98.94 75 LEU B N 1
ATOM 3037 C CA . LEU B 1 75 ? 5.008 16.766 0.136 1 98.94 75 LEU B CA 1
ATOM 3038 C C . LEU B 1 75 ? 3.717 16.719 0.947 1 98.94 75 LEU B C 1
ATOM 3040 O O . LEU B 1 75 ? 3.273 15.641 1.347 1 98.94 75 LEU B O 1
ATOM 3044 N N . LEU B 1 76 ? 3.047 17.875 1.074 1 98.75 76 LEU B N 1
ATOM 3045 C CA . LEU B 1 76 ? 1.939 18.031 2.012 1 98.75 76 LEU B CA 1
ATOM 3046 C C . LEU B 1 76 ? 0.601 17.984 1.282 1 98.75 76 LEU B C 1
ATOM 3048 O O . LEU B 1 76 ? -0.451 17.859 1.914 1 98.75 76 LEU B O 1
ATOM 3052 N N . HIS B 1 77 ? 0.598 18.109 -0.063 1 98.5 77 HIS B N 1
ATOM 3053 C CA . HIS B 1 77 ? -0.671 18.203 -0.776 1 98.5 77 HIS B CA 1
ATOM 3054 C C . HIS B 1 77 ? -1.479 16.922 -0.625 1 98.5 77 HIS B C 1
ATOM 3056 O O . HIS B 1 77 ? -0.909 15.836 -0.468 1 98.5 77 HIS B O 1
ATOM 3062 N N . GLY B 1 78 ? -2.729 17.078 -0.687 1 97.5 78 GLY B N 1
ATOM 3063 C CA . GLY B 1 78 ? -3.592 15.906 -0.611 1 97.5 78 GLY B CA 1
ATOM 3064 C C . GLY B 1 78 ? -5.055 16.266 -0.426 1 97.5 78 GLY B C 1
ATOM 3065 O O . GLY B 1 78 ? -5.391 17.406 -0.139 1 97.5 78 GLY B O 1
ATOM 3066 N N . ILE B 1 79 ? -5.895 15.266 -0.674 1 96.31 79 ILE B N 1
ATOM 3067 C CA . ILE B 1 79 ? -7.32 15.289 -0.371 1 96.31 79 ILE B CA 1
ATOM 3068 C C . ILE B 1 79 ? -7.582 14.523 0.926 1 96.31 79 ILE B C 1
ATOM 3070 O O . ILE B 1 79 ? -7.152 13.383 1.079 1 96.31 79 ILE B O 1
ATOM 3074 N N . MET B 1 80 ? -8.273 15.18 1.859 1 94.5 80 MET B N 1
ATOM 3075 C CA . MET B 1 80 ? -8.445 14.641 3.203 1 94.5 80 MET B CA 1
ATOM 3076 C C . MET B 1 80 ? -9.492 13.531 3.211 1 94.5 80 MET B C 1
ATOM 3078 O O . MET B 1 80 ? -10.031 13.172 2.162 1 94.5 80 MET B O 1
ATOM 3082 N N . SER B 1 81 ? -9.703 12.914 4.418 1 94.06 81 SER B N 1
ATOM 3083 C CA . SER B 1 81 ? -10.422 11.656 4.582 1 94.06 81 SER B CA 1
ATOM 3084 C C . SER B 1 81 ? -11.859 11.766 4.086 1 94.06 81 SER B C 1
ATOM 3086 O O . SER B 1 81 ? -12.281 10.984 3.232 1 94.06 81 SER B O 1
ATOM 3088 N N . GLY B 1 82 ? -12.641 12.812 4.586 1 92.5 82 GLY B N 1
ATOM 3089 C CA . GLY B 1 82 ? -14.031 12.945 4.184 1 92.5 82 GLY B CA 1
ATOM 3090 C C . GLY B 1 82 ? -14.203 13.211 2.701 1 92.5 82 GLY B C 1
ATOM 3091 O O . GLY B 1 82 ? -15.086 12.633 2.059 1 92.5 82 GLY B O 1
ATOM 3092 N N . ALA B 1 83 ? -13.32 14.023 2.166 1 93.06 83 ALA B N 1
ATOM 3093 C CA . ALA B 1 83 ? -13.398 14.406 0.758 1 93.06 83 ALA B CA 1
ATOM 3094 C C . ALA B 1 83 ? -12.992 13.242 -0.147 1 93.06 83 ALA B C 1
ATOM 3096 O O . ALA B 1 83 ? -13.555 13.07 -1.231 1 93.06 83 ALA B O 1
ATOM 3097 N N . SER B 1 84 ? -12.008 12.445 0.264 1 95.62 84 SER B N 1
ATOM 3098 C CA . SER B 1 84 ? -11.594 11.273 -0.501 1 95.62 84 SER B CA 1
ATOM 3099 C C . SER B 1 84 ? -12.68 10.211 -0.522 1 95.62 84 SER B C 1
ATOM 3101 O O . SER B 1 84 ? -12.82 9.477 -1.505 1 95.62 84 SER B O 1
ATOM 3103 N N . GLU B 1 85 ? -13.375 10.117 0.634 1 94.56 85 GLU B N 1
ATOM 3104 C CA . GLU B 1 85 ? -14.492 9.18 0.683 1 94.56 85 GLU B CA 1
ATOM 3105 C C . GLU B 1 85 ? -15.602 9.594 -0.275 1 94.56 85 GLU B C 1
ATOM 3107 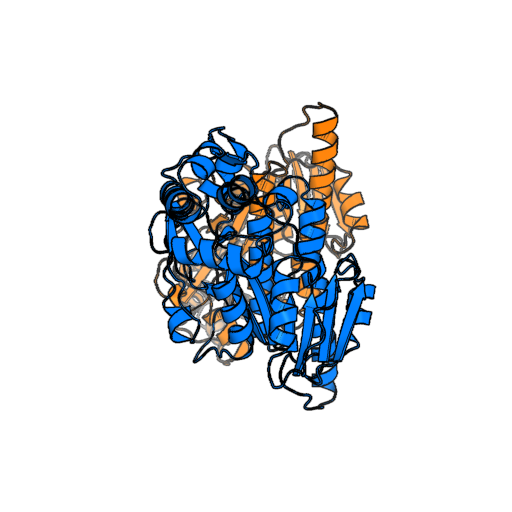O O . GLU B 1 85 ? -16.203 8.75 -0.94 1 94.56 85 GLU B O 1
ATOM 3112 N N . ALA B 1 86 ? -15.852 10.914 -0.319 1 94.31 86 ALA B N 1
ATOM 3113 C CA . ALA B 1 86 ? -16.938 11.453 -1.142 1 94.31 86 ALA B CA 1
ATOM 3114 C C . ALA B 1 86 ? -16.578 11.391 -2.625 1 94.31 86 ALA B C 1
ATOM 3116 O O . ALA B 1 86 ? -17.453 11.25 -3.475 1 94.31 86 ALA B O 1
ATOM 3117 N N . ASN B 1 87 ? -15.352 11.523 -2.957 1 97.19 87 ASN B N 1
ATOM 3118 C CA . ASN B 1 87 ? -14.852 11.523 -4.328 1 97.19 87 ASN B CA 1
ATOM 3119 C C . ASN B 1 87 ? -13.586 10.688 -4.457 1 97.19 87 ASN B C 1
ATOM 3121 O O . ASN B 1 87 ? -12.477 11.219 -4.402 1 97.19 87 ASN B O 1
ATOM 3125 N N . LEU B 1 88 ? -13.781 9.391 -4.734 1 98.25 88 LEU B N 1
ATOM 3126 C CA . LEU B 1 88 ? -12.68 8.438 -4.766 1 98.25 88 LEU B CA 1
ATOM 3127 C C . LEU B 1 88 ? -11.695 8.781 -5.879 1 98.25 88 LEU B C 1
ATOM 3129 O O . LEU B 1 88 ? -10.477 8.742 -5.672 1 98.25 88 LEU B O 1
ATOM 3133 N N . ALA B 1 89 ? -12.242 9.133 -7.035 1 98.19 89 ALA B N 1
ATOM 3134 C CA . ALA B 1 89 ? -11.406 9.438 -8.188 1 98.19 89 ALA B CA 1
ATOM 3135 C C . ALA B 1 89 ? -10.469 10.609 -7.895 1 98.19 89 ALA B C 1
ATOM 3137 O O . ALA B 1 89 ? -9.281 10.562 -8.203 1 98.19 89 ALA B O 1
ATOM 3138 N N . LEU B 1 90 ? -11.023 11.633 -7.293 1 98.06 90 LEU B N 1
ATOM 3139 C CA . LEU B 1 90 ? -10.219 12.797 -6.926 1 98.06 90 LEU B CA 1
ATOM 3140 C C . LEU B 1 90 ? -9.164 12.43 -5.895 1 98.06 90 LEU B C 1
ATOM 3142 O O . LEU B 1 90 ? -8.008 12.836 -6.008 1 98.06 90 LEU B O 1
ATOM 3146 N N . GLY B 1 91 ? -9.523 11.664 -4.883 1 98.5 91 GLY B N 1
ATOM 3147 C CA . GLY B 1 91 ? -8.578 11.203 -3.883 1 98.5 91 GLY B CA 1
ATOM 3148 C C . GLY B 1 91 ? -7.406 10.445 -4.477 1 98.5 91 GLY B C 1
ATOM 3149 O O . GLY B 1 91 ? -6.25 10.742 -4.164 1 98.5 91 GLY B O 1
ATOM 3150 N N . LEU B 1 92 ? -7.684 9.5 -5.363 1 98.81 92 LEU B N 1
ATOM 3151 C CA . LEU B 1 92 ? -6.641 8.695 -5.984 1 98.81 92 LEU B CA 1
ATOM 3152 C C . LEU B 1 92 ? -5.73 9.555 -6.855 1 98.81 92 LEU B C 1
ATOM 3154 O O . LEU B 1 92 ? -4.508 9.406 -6.816 1 98.81 92 LEU B O 1
ATOM 3158 N N . ALA B 1 93 ? -6.297 10.445 -7.602 1 98.62 93 ALA B N 1
ATOM 3159 C CA . ALA B 1 93 ? -5.523 11.297 -8.5 1 98.62 93 ALA B CA 1
ATOM 3160 C C . ALA B 1 93 ? -4.559 12.188 -7.719 1 98.62 93 ALA B C 1
ATOM 3162 O O . ALA B 1 93 ? -3.379 12.281 -8.055 1 98.62 93 ALA B O 1
ATOM 3163 N N . VAL B 1 94 ? -5.039 12.797 -6.691 1 98.75 94 VAL B N 1
ATOM 3164 C CA . VAL B 1 94 ? -4.258 13.805 -5.977 1 98.75 94 VAL B CA 1
ATOM 3165 C C . VAL B 1 94 ? -3.344 13.125 -4.961 1 98.75 94 VAL B C 1
ATOM 3167 O O . VAL B 1 94 ? -2.17 13.484 -4.836 1 98.75 94 VAL B O 1
ATOM 3170 N N . ASN B 1 95 ? -3.805 12.156 -4.234 1 98.88 95 ASN B N 1
ATOM 3171 C CA . ASN B 1 95 ? -3.047 11.586 -3.127 1 98.88 95 ASN B CA 1
ATOM 3172 C C . ASN B 1 95 ? -2.059 10.523 -3.611 1 98.88 95 ASN B C 1
ATOM 3174 O O . ASN B 1 95 ? -1.017 10.312 -2.99 1 98.88 95 ASN B O 1
ATOM 3178 N N . VAL B 1 96 ? -2.391 9.805 -4.719 1 98.88 96 VAL B N 1
ATOM 3179 C CA . VAL B 1 96 ? -1.555 8.68 -5.133 1 98.88 96 VAL B CA 1
ATOM 3180 C C . VAL B 1 96 ? -0.856 9.016 -6.449 1 98.88 96 VAL B C 1
ATOM 3182 O O . VAL B 1 96 ? 0.375 9.008 -6.527 1 98.88 96 VAL B O 1
ATOM 3185 N N . ASP B 1 97 ? -1.653 9.375 -7.473 1 98.69 97 ASP B N 1
ATOM 3186 C CA . ASP B 1 97 ? -1.08 9.578 -8.805 1 98.69 97 ASP B CA 1
ATOM 3187 C C . ASP B 1 97 ? -0.091 10.742 -8.805 1 98.69 97 ASP B C 1
ATOM 3189 O O . ASP B 1 97 ? 0.921 10.703 -9.508 1 98.69 97 ASP B O 1
ATOM 3193 N N . SER B 1 98 ? -0.387 11.781 -8.086 1 98.88 98 SER B N 1
ATOM 3194 C CA . SER B 1 98 ? 0.53 12.914 -8.016 1 98.88 98 SER B CA 1
ATOM 3195 C C . SER B 1 98 ? 1.865 12.508 -7.398 1 98.88 98 SER B C 1
ATOM 3197 O O . SER B 1 98 ? 2.922 12.961 -7.84 1 98.88 98 SER B O 1
ATOM 3199 N N . MET B 1 99 ? 1.849 11.68 -6.344 1 98.88 99 MET B N 1
ATOM 3200 C CA . MET B 1 99 ? 3.074 11.195 -5.715 1 98.88 99 MET B CA 1
ATOM 3201 C C . MET B 1 99 ? 3.85 10.289 -6.668 1 98.88 99 MET B C 1
ATOM 3203 O O . MET B 1 99 ? 5.078 10.352 -6.727 1 98.88 99 MET B O 1
ATOM 3207 N N . ARG B 1 100 ? 3.107 9.477 -7.418 1 98.75 100 ARG B N 1
ATOM 3208 C CA . ARG B 1 100 ? 3.713 8.633 -8.438 1 98.75 100 ARG B CA 1
ATOM 3209 C C . ARG B 1 100 ? 4.43 9.469 -9.492 1 98.75 100 ARG B C 1
ATOM 3211 O O . ARG B 1 100 ? 5.531 9.125 -9.93 1 98.75 100 ARG B O 1
ATOM 3218 N N . ASN B 1 101 ? 3.771 10.539 -9.938 1 98.62 101 ASN B N 1
ATOM 3219 C CA . ASN B 1 101 ? 4.402 11.438 -10.898 1 98.62 101 ASN B CA 1
ATOM 3220 C C . ASN B 1 101 ? 5.742 11.953 -10.391 1 98.62 101 ASN B C 1
ATOM 3222 O O . ASN B 1 101 ? 6.75 11.891 -11.102 1 98.62 101 ASN B O 1
ATOM 3226 N N . ILE B 1 102 ? 5.75 12.422 -9.156 1 98.81 102 ILE B N 1
ATOM 3227 C CA . ILE B 1 102 ? 6.953 12.969 -8.547 1 98.81 102 ILE B CA 1
ATOM 3228 C C . ILE B 1 102 ? 8.031 11.891 -8.453 1 98.81 102 ILE B C 1
ATOM 3230 O O . ILE B 1 102 ? 9.172 12.102 -8.867 1 98.81 102 ILE B O 1
ATOM 3234 N N . LEU B 1 103 ? 7.676 10.742 -7.965 1 98.81 103 LEU B N 1
ATOM 3235 C CA . LEU B 1 103 ? 8.617 9.648 -7.762 1 98.81 103 LEU B CA 1
ATOM 3236 C C . LEU B 1 103 ? 9.188 9.164 -9.094 1 98.81 103 LEU B C 1
ATOM 3238 O O . LEU B 1 103 ? 10.375 8.844 -9.188 1 98.81 103 LEU B O 1
ATOM 3242 N N . ASP B 1 104 ? 8.32 9.086 -10.109 1 98.44 104 ASP B N 1
ATOM 3243 C CA . ASP B 1 104 ? 8.781 8.641 -11.422 1 98.44 104 ASP B CA 1
ATOM 3244 C C . ASP B 1 104 ? 9.828 9.602 -11.992 1 98.44 104 ASP B C 1
ATOM 3246 O O . ASP B 1 104 ? 10.82 9.164 -12.57 1 98.44 104 ASP B O 1
ATOM 3250 N N . ILE B 1 105 ? 9.602 10.867 -11.859 1 98.19 105 ILE B N 1
ATOM 3251 C CA . ILE B 1 105 ? 10.539 11.859 -12.367 1 98.19 105 ILE B CA 1
ATOM 3252 C C . ILE B 1 105 ? 11.859 11.758 -11.602 1 98.19 105 ILE B C 1
ATOM 3254 O O . ILE B 1 105 ? 12.938 11.797 -12.195 1 98.19 105 ILE B O 1
ATOM 3258 N N . LEU B 1 106 ? 11.805 11.633 -10.266 1 98 106 LEU B N 1
ATOM 3259 C CA . LEU B 1 106 ? 13.008 11.492 -9.453 1 98 106 LEU B CA 1
ATOM 3260 C C . LEU B 1 106 ? 13.766 10.227 -9.828 1 98 106 LEU B C 1
ATOM 3262 O O . LEU B 1 106 ? 15 10.219 -9.852 1 98 106 LEU B O 1
ATOM 3266 N N . ARG B 1 107 ? 13.008 9.141 -10.039 1 97.81 107 ARG B N 1
ATOM 3267 C CA . ARG B 1 107 ? 13.625 7.902 -10.492 1 97.81 107 ARG B CA 1
ATOM 3268 C C . ARG B 1 107 ? 14.375 8.109 -11.805 1 97.81 107 ARG B C 1
ATOM 3270 O O . ARG B 1 107 ? 15.508 7.656 -11.953 1 97.81 107 ARG B O 1
ATOM 3277 N N . GLU B 1 108 ? 13.703 8.75 -12.773 1 96.81 108 GLU B N 1
ATOM 3278 C CA . GLU B 1 108 ? 14.32 9.023 -14.07 1 96.81 108 GLU B CA 1
ATOM 3279 C C . GLU B 1 108 ? 15.594 9.836 -13.914 1 96.81 108 GLU B C 1
ATOM 3281 O O . GLU B 1 108 ? 16.594 9.57 -14.586 1 96.81 108 GLU B O 1
ATOM 3286 N N . GLN B 1 109 ? 15.57 10.797 -13.062 1 95.44 109 GLN B N 1
ATOM 3287 C CA . GLN B 1 109 ? 16.75 11.617 -12.797 1 95.44 109 GLN B CA 1
ATOM 3288 C C . GLN B 1 109 ? 17.859 10.781 -12.156 1 95.44 109 GLN B C 1
ATOM 3290 O O . GLN B 1 109 ? 19.031 10.93 -12.508 1 95.44 109 GLN B O 1
ATOM 3295 N N . HIS B 1 110 ? 17.469 9.969 -11.242 1 94.44 110 HIS B N 1
ATOM 3296 C CA . HIS B 1 110 ? 18.406 9.078 -10.578 1 94.44 110 HIS B CA 1
ATOM 3297 C C . HIS B 1 110 ? 19.094 8.164 -11.578 1 94.44 110 HIS B C 1
ATOM 3299 O O . HIS B 1 110 ? 20.312 7.98 -11.531 1 94.44 110 HIS B O 1
ATOM 3305 N N . ASP B 1 111 ? 18.328 7.559 -12.445 1 92.38 111 ASP B N 1
ATOM 3306 C CA . ASP B 1 111 ? 18.844 6.641 -13.445 1 92.38 111 ASP B CA 1
ATOM 3307 C C . ASP B 1 111 ? 19.812 7.352 -14.398 1 92.38 111 ASP B C 1
ATOM 3309 O O . ASP B 1 111 ? 20.812 6.773 -14.828 1 92.38 111 ASP B O 1
ATOM 3313 N N . SER B 1 112 ? 19.531 8.539 -14.742 1 89.12 112 SER B N 1
ATOM 3314 C CA . SER B 1 112 ? 20.359 9.32 -15.656 1 89.12 112 SER B CA 1
ATOM 3315 C C . SER B 1 112 ? 21.688 9.711 -15.008 1 89.12 112 SER B C 1
ATOM 3317 O O . SER B 1 112 ? 22.719 9.742 -15.68 1 89.12 112 SER B O 1
ATOM 3319 N N . THR B 1 113 ? 21.688 10.062 -13.75 1 82.81 113 THR B N 1
ATOM 3320 C CA . THR B 1 113 ? 22.891 10.5 -13.055 1 82.81 113 THR B CA 1
ATOM 3321 C C . THR B 1 113 ? 23.812 9.32 -12.758 1 82.81 113 THR B C 1
ATOM 3323 O O . THR B 1 113 ? 25.031 9.445 -12.82 1 82.81 113 THR B O 1
ATOM 3326 N N . SER B 1 114 ? 23.266 8.25 -12.359 1 74 114 SER B N 1
ATOM 3327 C CA . SER B 1 114 ? 24.031 7.035 -12.117 1 74 114 SER B CA 1
ATOM 3328 C C . SER B 1 114 ? 24.766 6.59 -13.383 1 74 114 SER B C 1
ATOM 3330 O O . SER B 1 114 ? 25.922 6.172 -13.32 1 74 114 SER B O 1
ATOM 3332 N N . ALA B 1 115 ? 24.125 6.727 -14.516 1 67.25 115 ALA B N 1
ATOM 3333 C CA . ALA B 1 115 ? 24.719 6.355 -15.797 1 67.25 115 ALA B CA 1
ATOM 3334 C C . ALA B 1 115 ? 25.859 7.301 -16.172 1 67.25 115 ALA B C 1
ATOM 3336 O O . ALA B 1 115 ? 26.828 6.891 -16.812 1 67.25 115 ALA B O 1
ATOM 3337 N N . ALA B 1 116 ? 25.859 8.547 -15.68 1 65.06 116 ALA B N 1
ATOM 3338 C CA . ALA B 1 116 ? 26.844 9.562 -16.047 1 65.06 116 ALA B CA 1
ATOM 3339 C C . ALA B 1 116 ? 28.016 9.562 -15.078 1 65.06 116 ALA B C 1
ATOM 3341 O O . ALA B 1 116 ? 29 10.273 -15.297 1 65.06 116 ALA B O 1
ATOM 3342 N N . GLY B 1 117 ? 27.984 8.695 -14.188 1 61.75 117 GLY B N 1
ATOM 3343 C CA . GLY B 1 117 ? 29.047 8.672 -13.203 1 61.75 117 GLY B CA 1
ATOM 3344 C C . GLY B 1 117 ? 29.125 9.945 -12.383 1 61.75 117 GLY B C 1
ATOM 3345 O O . GLY B 1 117 ? 30.156 10.203 -11.734 1 61.75 117 GLY B O 1
ATOM 3346 N N . SER B 1 118 ? 28.266 10.93 -12.609 1 55.84 118 SER B N 1
ATOM 3347 C CA . SER B 1 118 ? 28.344 12.203 -11.898 1 55.84 118 SER B CA 1
ATOM 3348 C C . SER B 1 118 ? 27.781 12.07 -10.484 1 55.84 118 SER B C 1
ATOM 3350 O O . SER B 1 118 ? 26.797 11.359 -10.266 1 55.84 118 SER B O 1
ATOM 3352 N N . GLU B 1 119 ? 28.797 12.039 -9.602 1 53.12 119 GLU B N 1
ATOM 3353 C CA . GLU B 1 119 ? 28.438 11.922 -8.195 1 53.12 119 GLU B CA 1
ATOM 3354 C C . GLU B 1 119 ? 27.547 13.07 -7.746 1 53.12 119 GLU B C 1
ATOM 3356 O O . GLU B 1 119 ? 28.047 14.125 -7.34 1 53.12 119 GLU B O 1
ATOM 3361 N N . LYS B 1 120 ? 26.547 13.367 -8.461 1 56.78 120 LYS B N 1
ATOM 3362 C CA . LYS B 1 120 ? 25.734 14.414 -7.848 1 56.78 120 LYS B CA 1
ATOM 3363 C C . LYS B 1 120 ? 25.453 14.094 -6.387 1 56.78 120 LYS B C 1
ATOM 3365 O O . LYS B 1 120 ? 25.688 12.977 -5.93 1 56.78 120 LYS B O 1
ATOM 3370 N N . GLY B 1 121 ? 25.062 15.102 -5.516 1 68.06 121 GLY B N 1
ATOM 3371 C CA . GLY B 1 121 ? 24.641 15.078 -4.125 1 68.06 121 GLY B CA 1
ATOM 3372 C C . GLY B 1 121 ? 23.734 13.914 -3.803 1 68.06 121 GLY B C 1
ATOM 3373 O O . GLY B 1 121 ? 23.328 13.164 -4.699 1 68.06 121 GLY B O 1
ATOM 3374 N N . GLY B 1 122 ? 23.625 13.336 -2.578 1 85.56 122 GLY B N 1
ATOM 3375 C CA . GLY B 1 122 ? 22.797 12.273 -2.047 1 85.56 122 GLY B CA 1
ATOM 3376 C C . GLY B 1 122 ? 21.344 12.398 -2.457 1 85.56 122 GLY B C 1
ATOM 3377 O O . GLY B 1 122 ? 20.953 13.383 -3.09 1 85.56 122 GLY B O 1
ATOM 3378 N N . PRO B 1 123 ? 20.578 11.43 -2.453 1 94.69 123 PRO B N 1
ATOM 3379 C CA . PRO B 1 123 ? 19.156 11.469 -2.764 1 94.69 123 PRO B CA 1
ATOM 3380 C C . P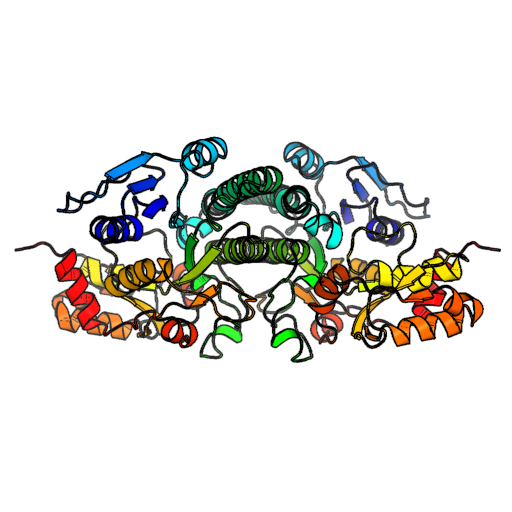RO B 1 123 ? 18.438 12.625 -2.066 1 94.69 123 PRO B C 1
ATOM 3382 O O . PRO B 1 123 ? 18.844 13.055 -0.987 1 94.69 123 PRO B O 1
ATOM 3385 N N . VAL B 1 124 ? 17.484 13.234 -2.777 1 97.75 124 VAL B N 1
ATOM 3386 C CA . VAL B 1 124 ? 16.656 14.281 -2.18 1 97.75 124 VAL B CA 1
ATOM 3387 C C . VAL B 1 124 ? 15.992 13.758 -0.91 1 97.75 124 VAL B C 1
ATOM 3389 O O . VAL B 1 124 ? 15.539 12.617 -0.866 1 97.75 124 VAL B O 1
ATOM 3392 N N . ARG B 1 125 ? 16.016 14.594 0.168 1 98.25 125 ARG B N 1
ATOM 3393 C CA . ARG B 1 125 ? 15.289 14.305 1.398 1 98.25 125 ARG B CA 1
ATOM 3394 C C . ARG B 1 125 ? 13.805 14.625 1.243 1 98.25 125 ARG B C 1
ATOM 3396 O O . ARG B 1 125 ? 13.43 15.758 0.948 1 98.25 125 ARG B O 1
ATOM 3403 N N . ILE B 1 126 ? 12.984 13.602 1.396 1 98.75 126 ILE B N 1
ATOM 3404 C CA . ILE B 1 126 ? 11.547 13.805 1.271 1 98.75 126 ILE B CA 1
ATOM 3405 C C . ILE B 1 126 ? 10.883 13.641 2.637 1 98.75 126 ILE B C 1
ATOM 3407 O O . ILE B 1 126 ? 11.07 12.625 3.307 1 98.75 126 ILE B O 1
ATOM 3411 N N . ILE B 1 127 ? 10.195 14.648 3.084 1 98.94 127 ILE B N 1
ATOM 3412 C CA . ILE B 1 127 ? 9.32 14.547 4.25 1 98.94 127 ILE B CA 1
ATOM 3413 C C . ILE B 1 127 ? 7.879 14.359 3.795 1 98.94 127 ILE B C 1
ATOM 3415 O O . ILE B 1 127 ? 7.301 15.234 3.154 1 98.94 127 ILE B O 1
ATOM 3419 N N . TYR B 1 128 ? 7.332 13.219 4.129 1 98.94 128 TYR B N 1
ATOM 3420 C CA . TYR B 1 128 ? 5.973 12.891 3.719 1 98.94 128 TYR B CA 1
ATOM 3421 C C . TYR B 1 128 ? 5.066 12.695 4.93 1 98.94 128 TYR B C 1
ATOM 3423 O O . TYR B 1 128 ? 5.23 11.734 5.684 1 98.94 128 TYR B O 1
ATOM 3431 N N . PRO B 1 129 ? 4.105 13.609 5.07 1 98.69 129 PRO B N 1
ATOM 3432 C CA . PRO B 1 129 ? 3.121 13.391 6.133 1 98.69 129 PRO B CA 1
ATOM 3433 C C . PRO B 1 129 ? 2.094 12.32 5.773 1 98.69 129 PRO B C 1
ATOM 3435 O O . PRO B 1 129 ? 1.218 12.555 4.938 1 98.69 129 PRO B O 1
ATOM 3438 N N . SER B 1 130 ? 2.275 11.188 6.367 1 98.69 130 SER B N 1
ATOM 3439 C CA . SER B 1 130 ? 1.205 10.195 6.359 1 98.69 130 SER B CA 1
ATOM 3440 C C . SER B 1 130 ? 0.195 10.461 7.469 1 98.69 130 SER B C 1
ATOM 3442 O O . SER B 1 130 ? -0.121 11.617 7.762 1 98.69 130 SER B O 1
ATOM 3444 N N . SER B 1 131 ? -0.442 9.43 7.973 1 98.31 131 SER B N 1
ATOM 3445 C CA . SER B 1 131 ? -1.586 9.703 8.836 1 98.31 131 SER B CA 1
ATOM 3446 C C . SER B 1 131 ? -1.884 8.516 9.75 1 98.31 131 SER B C 1
ATOM 3448 O O . SER B 1 131 ? -1.616 7.367 9.391 1 98.31 131 SER B O 1
ATOM 3450 N N . LEU B 1 132 ? -2.5 8.828 10.875 1 97.19 132 LEU B N 1
ATOM 3451 C CA . LEU B 1 132 ? -3.037 7.773 11.727 1 97.19 132 LEU B CA 1
ATOM 3452 C C . LEU B 1 132 ? -4.152 7.016 11.016 1 97.19 132 LEU B C 1
ATOM 3454 O O . LEU B 1 132 ? -4.52 5.914 11.43 1 97.19 132 LEU B O 1
ATOM 3458 N N . ALA B 1 133 ? -4.633 7.535 9.922 1 97.44 133 ALA B N 1
ATOM 3459 C CA . ALA B 1 133 ? -5.754 6.957 9.18 1 97.44 133 ALA B CA 1
ATOM 3460 C C . ALA B 1 133 ? -5.332 5.676 8.461 1 97.44 133 ALA B C 1
ATOM 3462 O O . ALA B 1 133 ? -6.176 4.957 7.918 1 97.44 133 ALA B O 1
ATOM 3463 N N . VAL B 1 134 ? -4.008 5.305 8.461 1 97.94 134 VAL B N 1
ATOM 3464 C CA . VAL B 1 134 ? -3.549 4.082 7.812 1 97.94 134 VAL B CA 1
ATOM 3465 C C . VAL B 1 134 ? -3.9 2.875 8.68 1 97.94 134 VAL B C 1
ATOM 3467 O O . VAL B 1 134 ? -3.834 1.731 8.219 1 97.94 134 VAL B O 1
ATOM 3470 N N . PHE B 1 135 ? -4.219 3.18 9.906 1 96.5 135 PHE B N 1
ATOM 3471 C CA . PHE B 1 135 ? -4.551 2.102 10.836 1 96.5 135 PHE B CA 1
ATOM 3472 C C . PHE B 1 135 ? -6.051 1.821 10.82 1 96.5 135 PHE B C 1
ATOM 3474 O O . PHE B 1 135 ? -6.84 2.656 10.367 1 96.5 135 PHE B O 1
ATOM 3481 N N . GLY B 1 136 ? -6.359 0.696 11.328 1 93.75 136 GLY B N 1
ATOM 3482 C CA . GLY B 1 136 ? -7.715 0.191 11.477 1 93.75 136 GLY B CA 1
ATOM 3483 C C . GLY B 1 136 ? -7.766 -1.283 11.836 1 93.75 136 GLY B C 1
ATOM 3484 O O . GLY B 1 136 ? -6.754 -1.868 12.234 1 93.75 136 GLY B O 1
ATOM 3485 N N . GLY B 1 137 ? -8.992 -1.853 11.734 1 89 137 GLY B N 1
ATOM 3486 C CA . GLY B 1 137 ? -9.148 -3.271 12.008 1 89 137 GLY B CA 1
ATOM 3487 C C . GLY B 1 137 ? -9.344 -3.576 13.484 1 89 137 GLY B C 1
ATOM 3488 O O . GLY B 1 137 ? -9.461 -2.662 14.297 1 89 137 GLY B O 1
ATOM 3489 N N . PRO B 1 138 ? -9.383 -4.82 13.766 1 82 138 PRO B N 1
ATOM 3490 C CA . PRO B 1 138 ? -9.742 -5.234 15.125 1 82 138 PRO B CA 1
ATOM 3491 C C . PRO B 1 138 ? -8.602 -5.039 16.125 1 82 138 PRO B C 1
ATOM 3493 O O . PRO B 1 138 ? -8.836 -4.957 17.328 1 82 138 PRO B O 1
ATOM 3496 N N . ASP B 1 139 ? -7.426 -4.965 15.648 1 76.56 139 ASP B N 1
ATOM 3497 C CA . ASP B 1 139 ? -6.281 -5.008 16.562 1 76.56 139 ASP B CA 1
ATOM 3498 C C . ASP B 1 139 ? -5.898 -3.605 17.016 1 76.56 139 ASP B C 1
ATOM 3500 O O . ASP B 1 139 ? -5.008 -3.445 17.859 1 76.56 139 ASP B O 1
ATOM 3504 N N . VAL B 1 140 ? -6.516 -2.621 16.438 1 73 140 VAL B N 1
ATOM 3505 C CA . VAL B 1 140 ? -6.094 -1.258 16.75 1 73 140 VAL B CA 1
ATOM 3506 C C . VAL B 1 140 ? -6.461 -0.912 18.188 1 73 140 VAL B C 1
ATOM 3508 O O . VAL B 1 140 ? -5.898 0.019 18.766 1 73 140 VAL B O 1
ATOM 3511 N N . HIS B 1 141 ? -7.168 -1.78 18.766 1 71.31 141 HIS B N 1
ATOM 3512 C CA . HIS B 1 141 ? -7.562 -1.505 20.141 1 71.31 141 HIS B CA 1
ATOM 3513 C C . HIS B 1 141 ? -6.594 -2.148 21.141 1 71.31 141 HIS B C 1
ATOM 3515 O O . HIS B 1 141 ? -6.59 -1.803 22.312 1 71.31 141 HIS B O 1
ATOM 3521 N N . ALA B 1 142 ? -5.738 -3.082 20.5 1 78.38 142 ALA B N 1
ATOM 3522 C CA . ALA B 1 142 ? -4.66 -3.574 21.344 1 78.38 142 ALA B CA 1
ATOM 3523 C C . ALA B 1 142 ? -3.555 -2.533 21.484 1 78.38 142 ALA B C 1
ATOM 3525 O O . ALA B 1 142 ? -2.752 -2.346 20.578 1 78.38 142 ALA B O 1
ATOM 3526 N N . ALA B 1 143 ? -3.646 -1.53 22.359 1 78.31 143 ALA B N 1
ATOM 3527 C CA . ALA B 1 143 ? -2.803 -0.371 22.641 1 78.31 143 ALA B CA 1
ATOM 3528 C C . ALA B 1 143 ? -1.512 -0.788 23.344 1 78.31 143 ALA B C 1
ATOM 3530 O O . ALA B 1 143 ? -1.499 -1.747 24.109 1 78.31 143 ALA B O 1
ATOM 3531 N N . PRO B 1 144 ? -0.35 -0.112 23.047 1 94 144 PRO B N 1
ATOM 3532 C CA . PRO B 1 144 ? -0.193 1.02 22.141 1 94 144 PRO B CA 1
ATOM 3533 C C . PRO B 1 144 ? 0.123 0.581 20.703 1 94 144 PRO B C 1
ATOM 3535 O O . PRO B 1 144 ? 0.752 -0.459 20.5 1 94 144 PRO B O 1
ATOM 3538 N N . VAL B 1 145 ? -0.323 1.33 19.766 1 94.81 145 VAL B N 1
ATOM 3539 C CA . VAL B 1 145 ? 0.006 1.145 18.359 1 94.81 145 VAL B CA 1
ATOM 3540 C C . VAL B 1 145 ? 1.451 1.567 18.109 1 94.81 145 VAL B C 1
ATOM 3542 O O . VAL B 1 145 ? 1.895 2.609 18.594 1 94.81 145 VAL B O 1
ATOM 3545 N N . THR B 1 146 ? 2.207 0.772 17.469 1 94.56 146 THR B N 1
ATOM 3546 C CA . THR B 1 146 ? 3.58 1.068 17.078 1 94.56 146 THR B CA 1
ATOM 3547 C C . THR B 1 146 ? 3.709 1.13 15.555 1 94.56 146 THR B C 1
ATOM 3549 O O . THR B 1 146 ? 2.738 0.894 14.836 1 94.56 146 THR B O 1
ATOM 3552 N N . GLU B 1 147 ? 4.926 1.437 15.078 1 94.88 147 GLU B N 1
ATOM 3553 C CA . GLU B 1 147 ? 5.172 1.442 13.641 1 94.88 147 GLU B CA 1
ATOM 3554 C C . GLU B 1 147 ? 5.074 0.035 13.062 1 94.88 147 GLU B C 1
ATOM 3556 O O . GLU B 1 147 ? 4.953 -0.132 11.844 1 94.88 147 GLU B O 1
ATOM 3561 N N . SER B 1 148 ? 5.086 -1.011 13.914 1 91.44 148 SER B N 1
ATOM 3562 C CA . SER B 1 148 ? 5.051 -2.396 13.461 1 91.44 148 SER B CA 1
ATOM 3563 C C . SER B 1 148 ? 3.629 -2.951 13.484 1 91.44 148 SER B C 1
ATOM 3565 O O . SER B 1 148 ? 3.391 -4.082 13.055 1 91.44 148 SER B O 1
ATOM 3567 N N . THR B 1 149 ? 2.711 -2.127 14.039 1 93.44 149 THR B N 1
ATOM 3568 C CA . THR B 1 149 ? 1.316 -2.553 13.992 1 93.44 149 THR B CA 1
ATOM 3569 C C . THR B 1 149 ? 0.808 -2.59 12.555 1 93.44 149 THR B C 1
ATOM 3571 O O . THR B 1 149 ? 1.09 -1.686 11.766 1 93.44 149 THR B O 1
ATOM 3574 N N . ILE B 1 150 ? 0.073 -3.633 12.211 1 93 150 ILE B N 1
ATOM 3575 C CA . ILE B 1 150 ? -0.425 -3.795 10.852 1 93 150 ILE B CA 1
ATOM 3576 C C . ILE B 1 150 ? -1.27 -2.584 10.461 1 93 150 ILE B C 1
ATOM 3578 O O . ILE B 1 150 ? -2.033 -2.064 11.281 1 93 150 ILE B O 1
ATOM 3582 N N . THR B 1 151 ? -1.098 -2.139 9.266 1 95.62 151 THR B N 1
ATOM 3583 C CA . THR B 1 151 ? -1.91 -1.071 8.695 1 95.62 151 THR B CA 1
ATOM 3584 C C . THR B 1 151 ? -3.105 -1.646 7.941 1 95.62 151 THR B C 1
ATOM 3586 O O . THR B 1 151 ? -2.938 -2.342 6.941 1 95.62 151 THR B O 1
ATOM 3589 N N . LEU B 1 152 ? -4.297 -1.394 8.438 1 95.81 152 LEU B N 1
ATOM 3590 C CA . LEU B 1 152 ? -5.555 -1.838 7.844 1 95.81 152 LEU B CA 1
ATOM 3591 C C . LEU B 1 152 ? -6.535 -0.677 7.711 1 95.81 152 LEU B C 1
ATOM 3593 O O . LEU B 1 152 ? -7.562 -0.645 8.391 1 95.81 152 LEU B O 1
ATOM 3597 N N . PRO B 1 153 ? -6.203 0.239 6.75 1 96.88 153 PRO B N 1
ATOM 3598 C CA . PRO B 1 153 ? -7.039 1.437 6.633 1 96.88 153 PRO B CA 1
ATOM 3599 C C . PRO B 1 153 ? -8.508 1.107 6.395 1 96.88 153 PRO B C 1
ATOM 3601 O O . PRO B 1 153 ? -8.828 0.165 5.664 1 96.88 153 PRO B O 1
ATOM 3604 N N . GLN B 1 154 ? -9.414 1.885 7 1 95.69 154 GLN B N 1
ATOM 3605 C CA . GLN B 1 154 ? -10.859 1.707 6.855 1 95.69 154 GLN B CA 1
ATOM 3606 C C . GLN B 1 154 ? -11.492 2.906 6.16 1 95.69 154 GLN B C 1
ATOM 3608 O O . GLN B 1 154 ? -12.688 3.162 6.32 1 95.69 154 GLN B O 1
ATOM 3613 N N . SER B 1 155 ? -10.734 3.717 5.473 1 96.88 155 SER B N 1
ATOM 3614 C CA . SER B 1 155 ? -11.141 4.812 4.598 1 96.88 155 SER B CA 1
ATOM 3615 C C . SER B 1 155 ? -10.25 4.895 3.361 1 96.88 155 SER B C 1
ATOM 3617 O O . SER B 1 155 ? -9.117 4.414 3.371 1 96.88 155 SER B O 1
ATOM 3619 N N . SER B 1 156 ? -10.828 5.527 2.289 1 98.25 156 SER B N 1
ATOM 3620 C CA . SER B 1 156 ? -10.047 5.668 1.063 1 98.25 156 SER B CA 1
ATOM 3621 C C . SER B 1 156 ? -8.828 6.551 1.286 1 98.25 156 SER B C 1
ATOM 3623 O O . SER B 1 156 ? -7.75 6.277 0.746 1 98.25 156 SER B O 1
ATOM 3625 N N . TYR B 1 157 ? -8.969 7.582 2.08 1 98.38 157 TYR B N 1
ATOM 3626 C CA . TYR B 1 157 ? -7.836 8.43 2.439 1 98.38 157 TYR B CA 1
ATOM 3627 C C . TYR B 1 157 ? -6.742 7.613 3.121 1 98.38 157 TYR B C 1
ATOM 3629 O O . TYR B 1 157 ? -5.57 7.703 2.748 1 98.38 157 TYR B O 1
ATOM 3637 N N . GLY B 1 158 ? -7.105 6.805 4.137 1 98.5 158 GLY B N 1
ATOM 3638 C CA . GLY B 1 158 ? -6.133 5.953 4.801 1 98.5 158 GLY B CA 1
ATOM 3639 C C . GLY B 1 158 ? -5.426 5 3.855 1 98.5 158 GLY B C 1
ATOM 3640 O O . GLY B 1 158 ? -4.211 4.82 3.939 1 98.5 158 GLY B O 1
ATOM 3641 N N . ALA B 1 159 ? -6.191 4.387 2.984 1 98.81 159 ALA B N 1
ATOM 3642 C CA . ALA B 1 159 ? -5.625 3.486 1.983 1 98.81 159 ALA B CA 1
ATOM 3643 C C . ALA B 1 159 ? -4.629 4.219 1.091 1 98.81 159 ALA B C 1
ATOM 3645 O O . ALA B 1 159 ? -3.549 3.697 0.795 1 98.81 159 ALA B O 1
ATOM 3646 N N . GLN B 1 160 ? -4.996 5.414 0.647 1 98.94 160 GLN B N 1
ATOM 3647 C CA . GLN B 1 160 ? -4.164 6.195 -0.262 1 98.94 160 GLN B CA 1
ATOM 3648 C C . GLN B 1 160 ? -2.873 6.641 0.417 1 98.94 160 GLN B C 1
ATOM 3650 O O . GLN B 1 160 ? -1.801 6.598 -0.19 1 98.94 160 GLN B O 1
ATOM 3655 N N . LYS B 1 161 ? -2.93 7.023 1.687 1 98.88 161 LYS B N 1
ATOM 3656 C CA . LYS B 1 161 ? -1.722 7.332 2.445 1 98.88 161 LYS B CA 1
ATOM 3657 C C . LYS B 1 161 ? -0.847 6.094 2.613 1 98.88 161 LYS B C 1
ATOM 3659 O O . LYS B 1 161 ? 0.38 6.176 2.527 1 98.88 161 LYS B O 1
ATOM 3664 N N . HIS B 1 162 ? -1.468 4.98 2.873 1 98.88 162 HIS B N 1
ATOM 3665 C CA . HIS B 1 162 ? -0.719 3.742 3.047 1 98.88 162 HIS B CA 1
ATOM 3666 C C . HIS B 1 162 ? 0 3.35 1.761 1 98.88 162 HIS B C 1
ATOM 3668 O O . HIS B 1 162 ? 1.155 2.92 1.797 1 98.88 162 HIS B O 1
ATOM 3674 N N . ILE B 1 163 ? -0.652 3.443 0.648 1 98.94 163 ILE B N 1
ATOM 3675 C CA . ILE B 1 163 ? -0.035 3.18 -0.647 1 98.94 163 ILE B CA 1
ATOM 3676 C C . ILE B 1 163 ? 1.221 4.035 -0.804 1 98.94 163 ILE B C 1
ATOM 3678 O O . ILE B 1 163 ? 2.27 3.537 -1.224 1 98.94 163 ILE B O 1
ATOM 3682 N N . CYS B 1 164 ? 1.126 5.277 -0.429 1 98.94 164 CYS B N 1
ATOM 3683 C CA . CYS B 1 164 ? 2.26 6.188 -0.552 1 98.94 164 CYS B CA 1
ATOM 3684 C C . CYS B 1 164 ? 3.387 5.785 0.39 1 98.94 164 CYS B C 1
ATOM 3686 O O . CYS B 1 164 ? 4.562 5.891 0.039 1 98.94 164 CYS B O 1
ATOM 3688 N N . GLU B 1 165 ? 3.035 5.332 1.624 1 98.94 165 GLU B N 1
ATOM 3689 C CA . GLU B 1 165 ? 4.078 4.82 2.508 1 98.94 165 GLU B CA 1
ATOM 3690 C C . GLU B 1 165 ? 4.891 3.727 1.823 1 98.94 165 GLU B C 1
ATOM 3692 O O . GLU B 1 165 ? 6.121 3.725 1.896 1 98.94 165 GLU B O 1
ATOM 3697 N N . VAL B 1 166 ? 4.168 2.805 1.188 1 98.88 166 VAL B N 1
ATOM 3698 C CA . VAL B 1 166 ? 4.82 1.669 0.546 1 98.88 166 VAL B CA 1
ATOM 3699 C C . VAL B 1 166 ? 5.719 2.162 -0.587 1 98.88 166 VAL B C 1
ATOM 3701 O O . VAL B 1 166 ? 6.859 1.715 -0.722 1 98.88 166 VAL B O 1
ATOM 3704 N N . LEU B 1 167 ? 5.234 3.1 -1.385 1 98.88 167 LEU B N 1
ATOM 3705 C CA . LEU B 1 167 ? 5.992 3.658 -2.498 1 98.88 167 LEU B CA 1
ATOM 3706 C C . LEU B 1 167 ? 7.262 4.344 -2.002 1 98.88 167 LEU B C 1
ATOM 3708 O O . LEU B 1 167 ? 8.359 4.059 -2.486 1 98.88 167 LEU B O 1
ATOM 3712 N N . PHE B 1 168 ? 7.109 5.215 -1.034 1 98.88 168 PHE B N 1
ATOM 3713 C CA . PHE B 1 168 ? 8.25 5.977 -0.536 1 98.88 168 PHE B CA 1
ATOM 3714 C C . PHE B 1 168 ? 9.273 5.055 0.12 1 98.88 168 PHE B C 1
ATOM 3716 O O . PHE B 1 168 ? 10.477 5.273 0.002 1 98.88 168 PHE B O 1
ATOM 3723 N N . ASN B 1 169 ? 8.789 4.035 0.833 1 98.69 169 ASN B N 1
ATOM 3724 C CA . ASN B 1 169 ? 9.695 3.062 1.434 1 98.69 169 ASN B CA 1
ATOM 3725 C C . ASN B 1 169 ? 10.523 2.334 0.375 1 98.69 169 ASN B C 1
ATOM 3727 O O . ASN B 1 169 ? 11.734 2.188 0.521 1 98.69 169 ASN B O 1
ATOM 3731 N N . ASP B 1 170 ? 9.891 1.866 -0.673 1 98.62 170 ASP B N 1
ATOM 3732 C CA . ASP B 1 170 ? 10.594 1.117 -1.71 1 98.62 170 ASP B CA 1
ATOM 3733 C C . ASP B 1 170 ? 11.602 2.002 -2.439 1 98.62 170 ASP B C 1
ATOM 3735 O O . ASP B 1 170 ? 12.727 1.58 -2.705 1 98.62 170 ASP B O 1
ATOM 3739 N N . PHE B 1 171 ? 11.195 3.244 -2.783 1 98.81 171 PHE B N 1
ATOM 3740 C CA . PHE B 1 171 ? 12.094 4.152 -3.48 1 98.81 171 PHE B CA 1
ATOM 3741 C C . PHE B 1 171 ? 13.273 4.527 -2.594 1 98.81 171 PHE B C 1
ATOM 3743 O O . PHE B 1 171 ? 14.391 4.734 -3.086 1 98.81 171 PHE B O 1
ATOM 3750 N N . SER B 1 172 ? 13.062 4.621 -1.287 1 98.5 172 SER B N 1
ATOM 3751 C CA . SER B 1 172 ? 14.156 4.871 -0.35 1 98.5 172 SER B CA 1
ATOM 3752 C C . SER B 1 172 ? 15.086 3.668 -0.252 1 98.5 172 SER B C 1
ATOM 3754 O O . SER B 1 172 ? 16.312 3.824 -0.226 1 98.5 172 SER B O 1
ATOM 3756 N N . ARG B 1 173 ? 14.477 2.504 -0.159 1 96.81 173 ARG B N 1
ATOM 3757 C CA . ARG B 1 173 ? 15.266 1.275 -0.135 1 96.81 173 ARG B CA 1
ATOM 3758 C C . ARG B 1 173 ? 16.203 1.203 -1.333 1 96.81 173 ARG B C 1
ATOM 3760 O O . ARG B 1 173 ? 17.328 0.726 -1.214 1 96.81 173 ARG B O 1
ATOM 3767 N N . ARG B 1 174 ? 15.773 1.685 -2.469 1 96.69 174 ARG B N 1
ATOM 3768 C CA . ARG B 1 174 ? 16.516 1.615 -3.721 1 96.69 174 ARG B CA 1
ATOM 3769 C C . ARG B 1 174 ? 17.516 2.756 -3.82 1 96.69 174 ARG B C 1
ATOM 3771 O O . ARG B 1 174 ? 18.266 2.846 -4.797 1 96.69 174 ARG B O 1
ATOM 3778 N N . GLY B 1 175 ? 17.5 3.672 -2.873 1 96.31 175 GLY B N 1
ATOM 3779 C CA . GLY B 1 175 ? 18.438 4.777 -2.846 1 96.31 175 GLY B CA 1
ATOM 3780 C C . GLY B 1 175 ? 18.062 5.902 -3.797 1 96.31 175 GLY B C 1
ATOM 3781 O O . GLY B 1 175 ? 18.891 6.777 -4.078 1 96.31 175 GLY B O 1
ATOM 3782 N N . ILE B 1 176 ? 16.844 5.898 -4.34 1 97.75 176 ILE B N 1
ATOM 3783 C CA . ILE B 1 176 ? 16.391 6.918 -5.281 1 97.75 176 ILE B CA 1
ATOM 3784 C C . ILE B 1 176 ? 16.062 8.203 -4.523 1 97.75 176 ILE B C 1
ATOM 3786 O O . ILE B 1 176 ? 16.328 9.305 -5.012 1 97.75 176 ILE B O 1
ATOM 3790 N N . ILE B 1 177 ? 15.477 8.055 -3.385 1 98.31 177 ILE B N 1
ATOM 3791 C CA . ILE B 1 177 ? 15.164 9.156 -2.475 1 98.31 177 ILE B CA 1
ATOM 3792 C C . ILE B 1 177 ? 15.578 8.781 -1.053 1 98.31 177 ILE B C 1
ATOM 3794 O O . ILE B 1 177 ? 15.984 7.641 -0.796 1 98.31 177 ILE B O 1
ATOM 3798 N N . ASP B 1 178 ? 15.555 9.75 -0.177 1 98.12 178 ASP B N 1
ATOM 3799 C CA . ASP B 1 178 ? 15.711 9.578 1.264 1 98.12 178 ASP B CA 1
ATOM 3800 C C . ASP B 1 178 ? 14.484 10.086 2.016 1 98.12 178 ASP B C 1
ATOM 3802 O O . ASP B 1 178 ? 14.422 11.258 2.395 1 98.12 178 ASP B O 1
ATOM 3806 N N . ALA B 1 179 ? 13.578 9.188 2.25 1 98.69 179 ALA B N 1
ATOM 3807 C CA . ALA B 1 179 ? 12.273 9.609 2.77 1 98.69 179 ALA B CA 1
ATOM 3808 C C . ALA B 1 179 ? 12.242 9.516 4.293 1 98.69 179 ALA B C 1
ATOM 3810 O O . ALA B 1 179 ? 12.898 8.664 4.887 1 98.69 179 ALA B O 1
ATOM 3811 N N . VAL B 1 180 ? 11.562 10.422 4.914 1 98.88 180 VAL B N 1
ATOM 3812 C CA . VAL B 1 180 ? 11.023 10.352 6.266 1 98.88 180 VAL B CA 1
ATOM 3813 C C . VAL B 1 180 ? 9.5 10.406 6.223 1 98.88 180 VAL B C 1
ATOM 3815 O O . VAL B 1 180 ? 8.922 11.445 5.902 1 98.88 180 VAL B O 1
ATOM 3818 N N . ILE B 1 181 ? 8.898 9.258 6.457 1 98.94 181 ILE B N 1
ATOM 3819 C CA . ILE B 1 181 ? 7.441 9.141 6.41 1 98.94 181 ILE B CA 1
ATOM 3820 C C . ILE B 1 181 ? 6.867 9.273 7.816 1 98.94 181 ILE B C 1
ATOM 3822 O O . ILE B 1 181 ? 7.039 8.383 8.648 1 98.94 181 ILE B O 1
ATOM 3826 N N . VAL B 1 182 ? 6.148 10.359 8.055 1 98.88 182 VAL B N 1
ATOM 3827 C CA . VAL B 1 182 ? 5.703 10.633 9.422 1 98.88 182 VAL B CA 1
ATOM 3828 C C . VAL B 1 182 ? 4.188 10.469 9.516 1 98.88 182 VAL B C 1
ATOM 3830 O O . VAL B 1 182 ? 3.438 11.18 8.844 1 98.88 182 VAL B O 1
ATOM 3833 N N . ARG B 1 183 ? 3.748 9.539 10.305 1 98.88 183 ARG B N 1
ATOM 3834 C CA . ARG B 1 183 ? 2.324 9.414 10.594 1 98.88 183 ARG B CA 1
ATOM 3835 C C . ARG B 1 183 ? 1.882 10.453 11.617 1 98.88 183 ARG B C 1
ATOM 3837 O O . ARG B 1 183 ? 2.32 10.43 12.766 1 98.88 183 ARG B O 1
ATOM 3844 N N . LEU B 1 184 ? 0.997 11.344 11.18 1 98.62 184 LEU B N 1
ATOM 3845 C CA . LEU B 1 184 ? 0.593 12.484 11.992 1 98.62 184 LEU B CA 1
ATOM 3846 C C . LEU B 1 184 ? -0.626 12.141 12.844 1 98.62 184 LEU B C 1
ATOM 3848 O O . LEU B 1 184 ? -1.542 11.461 12.375 1 98.62 184 LEU B O 1
ATOM 3852 N N . PRO B 1 185 ? -0.664 12.656 14.094 1 98.12 185 PRO B N 1
ATOM 3853 C CA . PRO B 1 185 ? -1.923 12.711 14.836 1 98.12 185 PRO B CA 1
ATOM 3854 C C . PRO B 1 185 ? -2.895 13.742 14.266 1 98.12 185 PRO B C 1
ATOM 3856 O O . PRO B 1 185 ? -2.535 14.508 13.375 1 98.12 185 PRO B O 1
ATOM 3859 N N . THR B 1 186 ? -4.094 13.648 14.719 1 97.56 186 THR B N 1
ATOM 3860 C CA . THR B 1 186 ? -5.016 14.734 14.406 1 97.56 186 THR B CA 1
ATOM 3861 C C . THR B 1 186 ? -4.48 16.062 14.938 1 97.56 186 THR B C 1
ATOM 3863 O O . THR B 1 186 ? -4.176 16.188 16.125 1 97.56 186 THR B O 1
ATOM 3866 N N . ILE B 1 187 ? -4.363 17.031 14.07 1 97.44 187 ILE B N 1
ATOM 3867 C CA . ILE B 1 187 ? -3.814 18.328 14.461 1 97.44 187 ILE B CA 1
ATOM 3868 C C . ILE B 1 187 ? -4.926 19.219 15.016 1 97.44 187 ILE B C 1
ATOM 3870 O O . ILE B 1 187 ? -5.965 19.406 14.375 1 97.44 187 ILE B O 1
ATOM 3874 N N . ILE B 1 188 ? -4.762 19.734 16.156 1 96.69 188 ILE B N 1
ATOM 3875 C CA . ILE B 1 188 ? -5.68 20.688 16.766 1 96.69 188 ILE B CA 1
ATOM 3876 C C . ILE B 1 188 ? -4.898 21.859 17.359 1 96.69 188 ILE B C 1
ATOM 3878 O O . ILE B 1 188 ? -3.795 21.672 17.875 1 96.69 188 ILE B O 1
ATOM 3882 N N . VAL B 1 189 ? -5.219 23.062 17.203 1 95.88 189 VAL B N 1
ATOM 3883 C CA . VAL B 1 189 ? -6.445 23.578 16.594 1 95.88 189 VAL B CA 1
ATOM 3884 C C . VAL B 1 189 ? -6.121 24.234 15.258 1 95.88 189 VAL B C 1
ATOM 3886 O O . VAL B 1 189 ? -5.293 25.141 15.188 1 95.88 189 VAL B O 1
ATOM 3889 N N . ARG B 1 190 ? -6.664 23.75 14.266 1 94.81 190 ARG B N 1
ATOM 3890 C CA . ARG B 1 190 ? -6.438 24.312 12.938 1 94.81 190 ARG B CA 1
ATOM 3891 C C . ARG B 1 190 ? -7.242 25.578 12.727 1 94.81 190 ARG B C 1
ATOM 3893 O O . ARG B 1 190 ? -8.445 25.609 13.008 1 94.81 190 ARG B O 1
ATOM 3900 N N . PRO B 1 191 ? -6.637 26.625 12.211 1 93.62 191 PRO B N 1
ATOM 3901 C CA . PRO B 1 191 ? -7.379 27.844 11.891 1 93.62 191 PRO B CA 1
ATOM 3902 C C . PRO B 1 191 ? -8.133 27.734 10.562 1 93.62 191 PRO B C 1
ATOM 3904 O O . PRO B 1 191 ? -7.984 26.75 9.844 1 93.62 191 PRO B O 1
ATOM 3907 N N . GLY B 1 192 ? -8.93 28.734 10.281 1 88 192 GLY B N 1
ATOM 3908 C CA . GLY B 1 192 ? -9.602 28.844 8.992 1 88 192 GLY B CA 1
ATOM 3909 C C . GLY B 1 192 ? -10.867 28.016 8.922 1 88 192 GLY B C 1
ATOM 3910 O O . GLY B 1 192 ? -11.477 27.703 9.945 1 88 192 GLY B O 1
ATOM 3911 N N . LYS B 1 193 ? -11.258 27.766 7.688 1 86.06 193 LYS B N 1
ATOM 3912 C CA . LYS B 1 193 ? -12.477 26.984 7.477 1 86.06 193 LYS B CA 1
ATOM 3913 C C . LYS B 1 193 ? -12.234 25.516 7.742 1 86.06 193 LYS B C 1
ATOM 3915 O O . LYS B 1 193 ? -11.117 25.016 7.582 1 86.06 193 LYS B O 1
ATOM 3920 N N . PRO B 1 194 ? -13.32 24.906 8.148 1 85.44 194 PRO B N 1
ATOM 3921 C CA . PRO B 1 194 ? -13.18 23.453 8.344 1 85.44 194 PRO B CA 1
ATOM 3922 C C . PRO B 1 194 ? -12.633 22.75 7.105 1 85.44 194 PRO B C 1
ATOM 3924 O O . PRO B 1 194 ? -12.977 23.125 5.98 1 85.44 194 PRO B O 1
ATOM 3927 N N . SER B 1 195 ? -11.789 21.781 7.32 1 84 195 SER B N 1
ATOM 3928 C CA . SER B 1 195 ? -11.25 20.953 6.25 1 84 195 SER B CA 1
ATOM 3929 C C . SER B 1 195 ? -12.234 19.844 5.863 1 84 195 SER B C 1
ATOM 3931 O O . SER B 1 195 ? -13.297 19.719 6.473 1 84 195 SER B O 1
ATOM 3933 N N . GLY B 1 196 ? -11.961 19.156 4.82 1 86.62 196 GLY B N 1
ATOM 3934 C CA . GLY B 1 196 ? -12.773 18.016 4.398 1 86.62 196 GLY B CA 1
ATOM 3935 C C . GLY B 1 196 ? -12.469 16.75 5.164 1 86.62 196 GLY B C 1
ATOM 3936 O O . GLY B 1 196 ? -12.914 15.664 4.785 1 86.62 196 GLY B O 1
ATOM 3937 N N . ALA B 1 197 ? -11.727 16.891 6.273 1 90.31 197 ALA B N 1
ATOM 3938 C CA . ALA B 1 197 ? -11.367 15.719 7.078 1 90.31 197 ALA B CA 1
ATOM 3939 C C . ALA B 1 197 ? -12.523 15.289 7.977 1 90.31 197 ALA B C 1
ATOM 3941 O O . ALA B 1 197 ? -13.266 16.125 8.484 1 90.31 197 ALA B O 1
ATOM 3942 N N . ALA B 1 198 ? -12.656 14.016 8.266 1 91.25 198 ALA B N 1
ATOM 3943 C CA . ALA B 1 198 ? -13.641 13.484 9.203 1 91.25 198 ALA B CA 1
ATOM 3944 C C . ALA B 1 198 ? -13.375 13.992 10.617 1 91.25 198 ALA B C 1
ATOM 3946 O O . ALA B 1 198 ? -14.305 14.125 11.422 1 91.25 198 ALA B O 1
ATOM 3947 N N . SER B 1 199 ? -12.141 14.352 10.875 1 94.81 199 SER B N 1
ATOM 3948 C CA . SER B 1 199 ? -11.758 14.781 12.219 1 94.81 199 SER B CA 1
ATOM 3949 C C . SER B 1 199 ? -11.789 16.297 12.336 1 94.81 199 SER B C 1
ATOM 3951 O O . SER B 1 199 ? -11.305 16.859 13.328 1 94.81 199 SER B O 1
ATOM 3953 N N . SER B 1 200 ? -12.336 16.984 11.344 1 95 200 SER B N 1
ATOM 3954 C CA . SER B 1 200 ? -12.328 18.438 11.328 1 95 200 SER B CA 1
ATOM 3955 C C . SER B 1 200 ? -13.055 19 12.547 1 95 200 SER B C 1
ATOM 3957 O O . SER B 1 200 ? -12.75 20.109 12.992 1 95 200 SER B O 1
ATOM 3959 N N . PHE B 1 201 ? -13.93 18.234 13.133 1 96.81 201 PHE B N 1
ATOM 3960 C CA . PHE B 1 201 ? -14.695 18.688 14.281 1 96.81 201 PHE B CA 1
ATOM 3961 C C . PHE B 1 201 ? -13.789 18.922 15.484 1 96.81 201 PHE B C 1
ATOM 3963 O O . PHE B 1 201 ? -14.102 19.734 16.359 1 96.81 201 PHE B O 1
ATOM 3970 N N . CYS B 1 202 ? -12.672 18.234 15.547 1 97.38 202 CYS B N 1
ATOM 3971 C CA . CYS B 1 202 ? -11.75 18.375 16.672 1 97.38 202 CYS B CA 1
ATOM 3972 C C . CYS B 1 202 ? -11.289 19.828 16.812 1 97.38 202 CYS B C 1
ATOM 3974 O O . CYS B 1 202 ? -11.156 20.328 17.938 1 97.38 202 CYS B O 1
ATOM 3976 N N . SER B 1 203 ? -11 20.422 15.719 1 97.5 203 SER B N 1
ATOM 3977 C CA . SER B 1 203 ? -10.656 21.844 15.734 1 97.5 203 SER B CA 1
ATOM 3978 C C . SER B 1 203 ? -11.898 22.719 15.828 1 97.5 203 SER B C 1
ATOM 3980 O O . SER B 1 203 ? -11.891 23.75 16.5 1 97.5 203 SER B O 1
ATOM 3982 N N . GLY B 1 204 ? -12.938 22.266 15.195 1 97.31 204 GLY B N 1
ATOM 3983 C CA . GLY B 1 204 ? -14.164 23.047 15.133 1 97.31 204 GLY B CA 1
ATOM 3984 C C . GLY B 1 204 ? -14.773 23.297 16.5 1 97.31 204 GLY B C 1
ATOM 3985 O O . GLY B 1 204 ? -15.242 24.406 16.781 1 97.31 204 GLY B O 1
ATOM 3986 N N . ILE B 1 205 ? -14.75 22.344 17.359 1 98 205 ILE B N 1
ATOM 3987 C CA . ILE B 1 205 ? -15.406 22.453 18.656 1 98 205 ILE B CA 1
ATOM 3988 C C . ILE B 1 205 ? -14.602 23.359 19.578 1 98 205 ILE B C 1
ATOM 3990 O O . ILE B 1 205 ? -15.031 23.656 20.688 1 98 205 ILE B O 1
ATOM 3994 N N . VAL B 1 206 ? -13.43 23.781 19.125 1 97.75 206 VAL B N 1
ATOM 3995 C CA . VAL B 1 206 ? -12.625 24.75 19.859 1 97.75 206 VAL B CA 1
ATOM 3996 C C . VAL B 1 206 ? -12.664 26.094 19.125 1 97.75 206 VAL B C 1
ATOM 3998 O O . VAL B 1 206 ? -13.031 27.125 19.719 1 97.75 206 VAL B O 1
ATOM 4001 N N . ARG B 1 207 ? -12.43 26.094 17.828 1 96.94 207 ARG B N 1
ATOM 4002 C CA . ARG B 1 207 ? -12.25 27.281 16.984 1 96.94 207 ARG B CA 1
ATOM 4003 C C . ARG B 1 207 ? -13.539 28.078 16.906 1 96.94 207 ARG B C 1
ATOM 4005 O O . ARG B 1 207 ? -13.547 29.281 17.188 1 96.94 207 ARG B O 1
ATOM 4012 N N . GLU B 1 208 ? -14.641 27.438 16.562 1 97.19 208 GLU B N 1
ATOM 4013 C CA . GLU B 1 208 ? -15.898 28.141 16.344 1 97.19 208 GLU B CA 1
ATOM 4014 C C . GLU B 1 208 ? -16.406 28.766 17.641 1 97.19 208 GLU B C 1
ATOM 4016 O O . GLU B 1 208 ? -16.734 29.969 17.656 1 97.19 208 GLU B O 1
ATOM 4021 N N . PRO B 1 209 ? -16.438 28.047 18.75 1 97.44 209 PRO B N 1
ATOM 4022 C CA . PRO B 1 209 ? -16.906 28.656 20 1 97.44 209 PRO B CA 1
ATOM 4023 C C . PRO B 1 209 ? -16.062 29.844 20.438 1 97.44 209 PRO B C 1
ATOM 4025 O O . PRO B 1 209 ? -16.609 30.844 20.938 1 97.44 209 PRO B O 1
ATOM 4028 N N . LEU B 1 210 ? -14.742 29.75 20.266 1 96.19 210 LEU B N 1
ATOM 4029 C CA . LEU B 1 210 ? -13.859 30.859 20.625 1 96.19 210 LEU B CA 1
ATOM 4030 C C . LEU B 1 210 ? -14.133 32.062 19.75 1 96.19 210 LEU B C 1
ATOM 4032 O O . LEU B 1 210 ? -13.852 33.219 20.156 1 96.19 210 LEU B O 1
ATOM 4036 N N . ASN B 1 211 ? -14.672 31.844 18.578 1 94.56 211 ASN B N 1
ATOM 4037 C CA . ASN B 1 211 ? -15.031 32.938 17.656 1 94.56 211 ASN B CA 1
ATOM 4038 C C . ASN B 1 211 ? -16.484 33.375 17.844 1 94.56 211 ASN B C 1
ATOM 4040 O O . ASN B 1 211 ? -17.031 34.094 17.031 1 94.56 211 ASN B O 1
ATOM 4044 N N . GLY B 1 212 ? -17.141 32.812 18.797 1 95.06 212 GLY B N 1
ATOM 4045 C CA . GLY B 1 212 ? -18.5 33.188 19.094 1 95.06 212 GLY B CA 1
ATOM 4046 C C . GLY B 1 212 ? -19.516 32.469 18.234 1 95.06 212 GLY B C 1
ATOM 4047 O O . GLY B 1 212 ? -20.672 32.906 18.125 1 95.06 212 GLY B O 1
ATOM 4048 N N . GLU B 1 213 ? -19.141 31.406 17.594 1 97 213 GLU B N 1
ATOM 4049 C CA . GLU B 1 213 ? -20 30.641 16.703 1 97 213 GLU B CA 1
ATOM 4050 C C . GLU B 1 213 ? -20.328 29.281 17.297 1 97 213 GLU B C 1
ATOM 4052 O O . GLU B 1 213 ? -19.547 28.719 18.078 1 97 213 GLU B O 1
ATOM 4057 N N . GLU B 1 214 ? -21.453 28.75 16.922 1 97.75 214 GLU B N 1
ATOM 4058 C CA . GLU B 1 214 ? -21.828 27.391 17.328 1 97.75 214 GLU B CA 1
ATOM 4059 C C . GLU B 1 214 ? -21.031 26.359 16.547 1 97.75 214 GLU B C 1
ATOM 4061 O O . GLU B 1 214 ? -20.688 26.578 15.383 1 97.75 214 GLU B O 1
ATOM 4066 N N . SER B 1 215 ? -20.781 25.281 17.188 1 97.5 215 SER B N 1
ATOM 4067 C CA . SER B 1 215 ? -20.094 24.156 16.531 1 97.5 215 SER B CA 1
ATOM 4068 C C . SER B 1 215 ? -20.766 22.828 16.875 1 97.5 215 SER B C 1
ATOM 4070 O O . SER B 1 215 ? -21.219 22.625 18 1 97.5 215 SER B O 1
ATOM 4072 N N . VAL B 1 216 ? -20.781 21.953 15.891 1 97.38 216 VAL B N 1
ATOM 4073 C CA . VAL B 1 216 ? -21.406 20.656 16.062 1 97.38 216 VAL B CA 1
ATOM 4074 C C . VAL B 1 216 ? -20.359 19.625 16.516 1 97.38 216 VAL B C 1
ATOM 4076 O O . VAL B 1 216 ? -19.266 19.562 15.961 1 97.38 216 VAL B O 1
ATOM 4079 N N . LEU B 1 217 ? -20.672 18.875 17.5 1 98.5 217 LEU B N 1
ATOM 4080 C CA . LEU B 1 217 ? -19.906 17.703 17.938 1 98.5 217 LEU B CA 1
ATOM 4081 C C . LEU B 1 217 ? -20.562 16.422 17.453 1 98.5 217 LEU B C 1
ATOM 4083 O O . LEU B 1 217 ? -21.578 15.992 18 1 98.5 217 LEU B O 1
ATOM 4087 N N . PRO B 1 218 ? -19.969 15.773 16.5 1 97.88 218 PRO B N 1
ATOM 4088 C CA . PRO B 1 218 ? -20.656 14.656 15.836 1 97.88 218 PRO B CA 1
ATOM 4089 C C . PRO B 1 218 ? -20.328 13.312 16.484 1 97.88 218 PRO B C 1
ATOM 4091 O O . PRO B 1 218 ? -20.812 12.266 16.031 1 97.88 218 PRO B O 1
ATOM 4094 N N . VAL B 1 219 ? -19.516 13.273 17.516 1 97.88 219 VAL B N 1
ATOM 4095 C CA . VAL B 1 219 ? -19.062 12.023 18.109 1 97.88 219 VAL B CA 1
ATOM 4096 C C . VAL B 1 219 ? -19.312 12.039 19.625 1 97.88 219 VAL B C 1
ATOM 4098 O O . VAL B 1 219 ? -19.656 13.078 20.188 1 97.88 219 VAL B O 1
ATOM 4101 N N . ASP B 1 220 ? -19.094 10.875 20.219 1 97.25 220 ASP B N 1
ATOM 4102 C CA . ASP B 1 220 ? -19.281 10.766 21.672 1 97.25 220 ASP B CA 1
ATOM 4103 C C . ASP B 1 220 ? -18.156 11.461 22.422 1 97.25 220 ASP B C 1
ATOM 4105 O O . ASP B 1 220 ? -16.984 11.391 22.016 1 97.25 220 ASP B O 1
ATOM 4109 N N . ARG B 1 221 ? -18.484 12.016 23.531 1 97.44 221 ARG B N 1
ATOM 4110 C CA . ARG B 1 221 ? -17.531 12.797 24.312 1 97.44 221 ARG B CA 1
ATOM 4111 C C . ARG B 1 221 ? -16.469 11.891 24.938 1 97.44 221 ARG B C 1
ATOM 4113 O O . ARG B 1 221 ? -15.406 12.359 25.344 1 97.44 221 ARG B O 1
ATOM 4120 N N . ASP B 1 222 ? -16.781 10.633 25.062 1 97.06 222 ASP B N 1
ATOM 4121 C CA . ASP B 1 222 ? -15.836 9.703 25.672 1 97.06 222 ASP B CA 1
ATOM 4122 C C . ASP B 1 222 ? -14.875 9.133 24.641 1 97.06 222 ASP B C 1
ATOM 4124 O O . ASP B 1 222 ? -13.93 8.422 24.984 1 97.06 222 ASP B O 1
ATOM 4128 N N . LEU B 1 223 ? -15.07 9.453 23.359 1 96.12 223 LEU B N 1
ATOM 4129 C CA . LEU B 1 223 ? -14.188 8.977 22.312 1 96.12 223 LEU B CA 1
ATOM 4130 C C . LEU B 1 223 ? -12.75 9.43 22.562 1 96.12 223 LEU B C 1
ATOM 4132 O O . LEU B 1 223 ? -12.508 10.617 22.812 1 96.12 223 LEU B O 1
ATOM 4136 N N . LYS B 1 224 ? -11.836 8.477 22.594 1 95.75 224 LYS B N 1
ATOM 4137 C CA . LYS B 1 224 ? -10.414 8.797 22.703 1 95.75 224 LYS B CA 1
ATOM 4138 C C . LYS B 1 224 ? -9.82 9.117 21.328 1 95.75 224 LYS B C 1
ATOM 4140 O O . LYS B 1 224 ? -10.141 8.461 20.344 1 95.75 224 LYS B O 1
ATOM 4145 N N . LEU B 1 225 ? -9.016 10.117 21.297 1 96.75 225 LEU B N 1
ATOM 4146 C CA . LEU B 1 225 ? -8.359 10.594 20.078 1 96.75 225 LEU B CA 1
ATOM 4147 C C . LEU B 1 225 ? -6.859 10.758 20.312 1 96.75 225 LEU B C 1
ATOM 4149 O O . LEU B 1 225 ? -6.418 11.023 21.422 1 96.75 225 LEU B O 1
ATOM 4153 N N . TRP B 1 226 ? -6.078 10.5 19.344 1 96.94 226 TRP B N 1
ATOM 4154 C CA . TRP B 1 226 ? -4.664 10.859 19.281 1 96.94 226 TRP B CA 1
ATOM 4155 C C . TRP B 1 226 ? -4.465 12.195 18.578 1 96.94 226 TRP B C 1
ATOM 4157 O O . TRP B 1 226 ? -4.672 12.305 17.375 1 96.94 226 TRP B O 1
ATOM 4167 N N . VAL B 1 227 ? -4.09 13.273 19.344 1 98.25 227 VAL B N 1
ATOM 4168 C CA . VAL B 1 227 ? -4.059 14.625 18.781 1 98.25 227 VAL B CA 1
ATOM 4169 C C . VAL B 1 227 ? -2.688 15.25 19.031 1 98.25 227 VAL B C 1
ATOM 4171 O O . VAL B 1 227 ? -1.879 14.719 19.797 1 98.25 227 VAL B O 1
ATOM 4174 N N . CYS B 1 228 ? -2.424 16.297 18.328 1 98.5 228 CYS B N 1
ATOM 4175 C CA . CYS B 1 228 ? -1.175 17.031 18.516 1 98.5 228 CYS B CA 1
ATOM 4176 C C . CYS B 1 228 ? -1.361 18.516 18.219 1 98.5 228 CYS B C 1
ATOM 4178 O O . CYS B 1 228 ? -2.115 18.875 17.312 1 98.5 228 CYS B O 1
ATOM 4180 N N . ALA B 1 229 ? -0.656 19.359 18.969 1 98 229 ALA B N 1
ATOM 4181 C CA . ALA B 1 229 ? -0.691 20.797 18.781 1 98 229 ALA B CA 1
ATOM 4182 C C . ALA B 1 229 ? -0.038 21.203 17.469 1 98 229 ALA B C 1
ATOM 4184 O O . ALA B 1 229 ? 0.95 20.594 17.047 1 98 229 ALA B O 1
ATOM 4185 N N . THR B 1 230 ? -0.559 22.281 16.875 1 96.56 230 THR B N 1
ATOM 4186 C CA . THR B 1 230 ? -0.028 22.812 15.633 1 96.56 230 THR B CA 1
ATOM 4187 C C . THR B 1 230 ? 1.455 23.141 15.773 1 96.56 230 THR B C 1
ATOM 4189 O O . THR B 1 230 ? 2.266 22.75 14.93 1 96.56 230 THR B O 1
ATOM 4192 N N . ARG B 1 231 ? 1.82 23.797 16.859 1 97.38 231 ARG B N 1
ATOM 4193 C CA . ARG B 1 231 ? 3.205 24.219 17.062 1 97.38 231 ARG B CA 1
ATOM 4194 C C . ARG B 1 231 ? 4.133 23.016 17.125 1 97.38 231 ARG B C 1
ATOM 4196 O O . ARG B 1 231 ? 5.246 23.047 16.594 1 97.38 231 ARG B O 1
ATOM 4203 N N . THR B 1 232 ? 3.668 22 17.812 1 98.31 232 THR B N 1
ATOM 4204 C CA . THR B 1 232 ? 4.48 20.797 17.922 1 98.31 232 THR B CA 1
ATOM 4205 C C . THR B 1 232 ? 4.66 20.125 16.562 1 98.31 232 THR B C 1
ATOM 4207 O O . THR B 1 232 ? 5.766 19.703 16.219 1 98.31 232 THR B O 1
ATOM 4210 N N . ILE B 1 233 ? 3.623 20.031 15.773 1 98.25 233 ILE B N 1
ATOM 4211 C CA . ILE B 1 233 ? 3.689 19.422 14.445 1 98.25 233 ILE B CA 1
ATOM 4212 C C . ILE B 1 233 ? 4.691 20.172 13.578 1 98.25 233 ILE B C 1
ATOM 4214 O O . ILE B 1 233 ? 5.531 19.562 12.914 1 98.25 233 ILE B O 1
ATOM 4218 N N . ILE B 1 234 ? 4.609 21.5 13.578 1 98 234 ILE B N 1
ATOM 4219 C CA . ILE B 1 234 ? 5.496 22.312 12.75 1 98 234 ILE B CA 1
ATOM 4220 C C . ILE B 1 234 ? 6.945 22.094 13.188 1 98 234 ILE B C 1
ATOM 4222 O O . ILE B 1 234 ? 7.832 21.906 12.352 1 98 234 ILE B O 1
ATOM 4226 N N . ARG B 1 235 ? 7.168 22.141 14.5 1 97.88 235 ARG B N 1
ATOM 4227 C CA . ARG B 1 235 ? 8.508 21.906 15.023 1 97.88 235 ARG B CA 1
ATOM 4228 C C . ARG B 1 235 ? 9.055 20.547 14.57 1 97.88 235 ARG B C 1
ATOM 4230 O O . ARG B 1 235 ? 10.219 20.438 14.188 1 97.88 235 ARG B O 1
ATOM 4237 N N . ASN B 1 236 ? 8.219 19.562 14.641 1 98.81 236 ASN B N 1
ATOM 4238 C CA . ASN B 1 236 ? 8.656 18.219 14.305 1 98.81 236 ASN B CA 1
ATOM 4239 C C . ASN B 1 236 ? 8.836 18.047 12.797 1 98.81 236 ASN B C 1
ATOM 4241 O O . ASN B 1 236 ? 9.711 17.297 12.352 1 98.81 236 ASN B O 1
ATOM 4245 N N . LEU B 1 237 ? 8.016 18.719 11.945 1 98.69 237 LEU B N 1
ATOM 4246 C CA . LEU B 1 237 ? 8.25 18.703 10.508 1 98.69 237 LEU B CA 1
ATOM 4247 C C . LEU B 1 237 ? 9.586 19.344 10.164 1 98.69 237 LEU B C 1
ATOM 4249 O O . LEU B 1 237 ? 10.305 18.875 9.281 1 98.69 237 LEU B O 1
ATOM 4253 N N . VAL B 1 238 ? 9.906 20.438 10.844 1 98.38 238 VAL B N 1
ATOM 4254 C CA . VAL B 1 238 ? 11.211 21.062 10.641 1 98.38 238 VAL B CA 1
ATOM 4255 C C . VAL B 1 238 ? 12.312 20.094 11.07 1 98.38 238 VAL B C 1
ATOM 4257 O O . VAL B 1 238 ? 13.305 19.922 10.359 1 98.38 238 VAL B O 1
ATOM 4260 N N . ARG B 1 239 ? 12.156 19.406 12.203 1 98.12 239 ARG B N 1
ATOM 4261 C CA . ARG B 1 239 ? 13.133 18.453 12.727 1 98.12 239 ARG B CA 1
ATOM 4262 C C . ARG B 1 239 ? 13.344 17.297 11.75 1 98.12 239 ARG B C 1
ATOM 4264 O O . ARG B 1 239 ? 14.453 16.781 11.633 1 98.12 239 ARG B O 1
ATOM 4271 N N . ALA B 1 240 ? 12.328 16.875 11.047 1 98.25 240 ALA B N 1
ATOM 4272 C CA . ALA B 1 240 ? 12.352 15.742 10.141 1 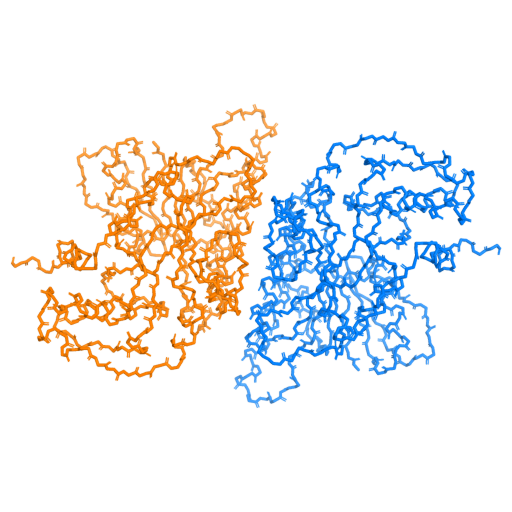98.25 240 ALA B CA 1
ATOM 4273 C C . ALA B 1 240 ? 13.414 15.93 9.055 1 98.25 240 ALA B C 1
ATOM 4275 O O . ALA B 1 240 ? 13.945 14.953 8.516 1 98.25 240 ALA B O 1
ATOM 4276 N N . ARG B 1 241 ? 13.805 17.141 8.719 1 96.38 241 ARG B N 1
ATOM 4277 C CA . ARG B 1 241 ? 14.758 17.438 7.656 1 96.38 241 ARG B CA 1
ATOM 4278 C C . ARG B 1 241 ? 16.141 16.891 8 1 96.38 241 ARG B C 1
ATOM 4280 O O . ARG B 1 241 ? 16.953 16.625 7.109 1 96.38 241 ARG B O 1
ATOM 4287 N N . GLU B 1 242 ? 16.312 16.672 9.312 1 95.25 242 GLU B N 1
ATOM 4288 C CA . GLU B 1 242 ? 17.672 16.391 9.742 1 95.25 242 GLU B CA 1
ATOM 4289 C C . GLU B 1 242 ? 17.766 15.016 10.406 1 95.25 242 GLU B C 1
ATOM 4291 O O . GLU B 1 242 ? 18.859 14.555 10.758 1 95.25 242 GLU B O 1
ATOM 4296 N N . VAL B 1 243 ? 16.641 14.375 10.609 1 97.06 243 VAL B N 1
ATOM 4297 C CA . VAL B 1 243 ? 16.672 13.102 11.328 1 97.06 243 VAL B CA 1
ATOM 4298 C C . VAL B 1 243 ? 17.375 12.047 10.484 1 97.06 243 VAL B C 1
ATOM 4300 O O . VAL B 1 243 ? 17.438 12.156 9.258 1 97.06 243 VAL B O 1
ATOM 4303 N N . ARG B 1 244 ? 17.969 11.086 11.164 1 95 244 ARG B N 1
ATOM 4304 C CA . ARG B 1 244 ? 18.656 9.984 10.5 1 95 244 ARG B CA 1
ATOM 4305 C C . ARG B 1 244 ? 18.141 8.633 10.992 1 95 244 ARG B C 1
ATOM 4307 O O . ARG B 1 244 ? 17.812 8.484 12.164 1 95 244 ARG B O 1
ATOM 4314 N N . PHE B 1 245 ? 17.953 7.75 10.055 1 95.12 245 PHE B N 1
ATOM 4315 C CA . PHE B 1 245 ? 17.688 6.359 10.398 1 95.12 245 PHE B CA 1
ATOM 4316 C C . PHE B 1 245 ? 18.984 5.586 10.602 1 95.12 245 PHE B C 1
ATOM 4318 O O . PHE B 1 245 ? 19.859 5.621 9.742 1 95.12 245 PHE B O 1
ATOM 4325 N N . GLU B 1 246 ? 19.125 4.91 11.75 1 90.94 246 GLU B N 1
ATOM 4326 C CA . GLU B 1 246 ? 20.359 4.207 12.07 1 90.94 246 GLU B CA 1
ATOM 4327 C C . GLU B 1 246 ? 20.219 2.701 11.859 1 90.94 246 GLU B C 1
ATOM 4329 O O . GLU B 1 246 ? 19.125 2.154 12.008 1 90.94 246 GLU B O 1
ATOM 4334 N N . GLY B 1 247 ? 21.328 2.059 11.547 1 90.44 247 GLY B N 1
ATOM 4335 C CA . GLY B 1 247 ? 21.328 0.614 11.391 1 90.44 247 GLY B CA 1
ATOM 4336 C C . GLY B 1 247 ? 20.609 0.153 10.141 1 90.44 247 GLY B C 1
ATOM 4337 O O . GLY B 1 247 ? 20.578 0.864 9.133 1 90.44 247 GLY B O 1
ATOM 4338 N N . GLU B 1 248 ? 20.219 -1.062 10.156 1 89.25 248 GLU B N 1
ATOM 4339 C CA . GLU B 1 248 ? 19.438 -1.616 9.055 1 89.25 248 GLU B CA 1
ATOM 4340 C C . GLU B 1 248 ? 18.016 -1.062 9.062 1 89.25 248 GLU B C 1
ATOM 4342 O O . GLU B 1 248 ? 17.312 -1.162 10.062 1 89.25 248 GLU B O 1
ATOM 4347 N N . VAL B 1 249 ? 17.719 -0.406 7.977 1 93.38 249 VAL B N 1
ATOM 4348 C CA . VAL B 1 249 ? 16.422 0.274 7.902 1 93.38 249 VAL B CA 1
ATOM 4349 C C . VAL B 1 249 ? 15.469 -0.534 7.031 1 93.38 249 VAL B C 1
ATOM 4351 O O . VAL B 1 249 ? 15.711 -0.726 5.84 1 93.38 249 VAL B O 1
ATOM 4354 N N . TYR B 1 250 ? 14.391 -1.01 7.641 1 94.38 250 TYR B N 1
ATOM 4355 C CA . TYR B 1 250 ? 13.375 -1.769 6.914 1 94.38 250 TYR B CA 1
ATOM 4356 C C . TYR B 1 250 ? 12.188 -0.888 6.559 1 94.38 250 TYR B C 1
ATOM 4358 O O . TYR B 1 250 ? 11.383 -1.242 5.695 1 94.38 250 TYR B O 1
ATOM 4366 N N . SER B 1 251 ? 12.062 0.182 7.285 1 96.62 251 SER B N 1
ATOM 4367 C CA . SER B 1 251 ? 10.938 1.096 7.098 1 96.62 251 SER B CA 1
ATOM 4368 C C . SER B 1 251 ? 11.32 2.523 7.469 1 96.62 251 SER B C 1
ATOM 4370 O O . SER B 1 251 ? 12.016 2.748 8.461 1 96.62 251 SER B O 1
ATOM 4372 N N . ARG B 1 252 ? 10.883 3.449 6.672 1 98 252 ARG B N 1
ATOM 4373 C CA . ARG B 1 252 ? 11.141 4.871 6.875 1 98 252 ARG B CA 1
ATOM 4374 C C . ARG B 1 252 ? 10 5.527 7.652 1 98 252 ARG B C 1
ATOM 4376 O O . ARG B 1 252 ? 9.938 6.754 7.762 1 98 252 ARG B O 1
ATOM 4383 N N . VAL B 1 253 ? 9.047 4.762 8.211 1 98.5 253 VAL B N 1
ATOM 4384 C CA . VAL B 1 253 ? 7.84 5.273 8.852 1 98.5 253 VAL B CA 1
ATOM 4385 C C . VAL B 1 253 ? 8.125 5.586 10.32 1 98.5 253 VAL B C 1
ATOM 4387 O O . VAL B 1 253 ? 8.812 4.824 11.008 1 98.5 253 VAL B O 1
ATOM 4390 N N . VAL B 1 254 ? 7.641 6.695 10.789 1 98.62 254 VAL B N 1
ATOM 4391 C CA . VAL B 1 254 ? 7.727 7.121 12.18 1 98.62 254 VAL B CA 1
ATOM 4392 C C . VAL B 1 254 ? 6.371 7.648 12.648 1 98.62 254 VAL B C 1
ATOM 4394 O O . VAL B 1 254 ? 5.762 8.492 11.977 1 98.62 254 VAL B O 1
ATOM 4397 N N . ASN B 1 255 ? 5.828 7.102 13.766 1 98.44 255 ASN B N 1
ATOM 4398 C CA . ASN B 1 255 ? 4.695 7.742 14.422 1 98.44 255 ASN B CA 1
ATOM 4399 C C . ASN B 1 255 ? 5.113 9.023 15.141 1 98.44 255 ASN B C 1
ATOM 4401 O O . ASN B 1 255 ? 5.797 8.969 16.172 1 98.44 255 ASN B O 1
ATOM 4405 N N . LEU B 1 256 ? 4.727 10.18 14.641 1 98.62 256 LEU B N 1
ATOM 4406 C CA . LEU B 1 256 ? 5.113 11.414 15.312 1 98.62 256 LEU B CA 1
ATOM 4407 C C . LEU B 1 256 ? 4.445 11.523 16.688 1 98.62 256 LEU B C 1
ATOM 4409 O O . LEU B 1 256 ? 3.371 10.961 16.891 1 98.62 256 LEU B O 1
ATOM 4413 N N . PRO B 1 257 ? 5.016 12.289 17.562 1 98.38 257 PRO B N 1
ATOM 4414 C CA . PRO B 1 257 ? 4.441 12.422 18.906 1 98.38 257 PRO B CA 1
ATOM 4415 C C . PRO B 1 257 ? 3.107 13.172 18.906 1 98.38 257 PRO B C 1
ATOM 4417 O O . PRO B 1 257 ? 2.936 14.133 18.156 1 98.38 257 PRO B O 1
ATOM 4420 N N . GLY B 1 258 ? 2.16 12.727 19.594 1 98.06 258 GLY B N 1
ATOM 4421 C CA . GLY B 1 258 ? 0.898 13.32 20 1 98.06 258 GLY B CA 1
ATOM 4422 C C . GLY B 1 258 ? 0.463 12.883 21.391 1 98.06 258 GLY B C 1
ATOM 4423 O O . GLY B 1 258 ? 1.257 12.32 22.141 1 98.06 258 GLY B O 1
ATOM 4424 N N . VAL B 1 259 ? -0.714 13.289 21.797 1 97.56 259 VAL B N 1
ATOM 4425 C CA . VAL B 1 259 ? -1.247 12.883 23.094 1 97.56 259 VAL B CA 1
ATOM 4426 C C . VAL B 1 259 ? -2.629 12.258 22.906 1 97.56 259 VAL B C 1
ATOM 4428 O O . VAL B 1 259 ? -3.363 12.625 21.984 1 97.56 259 VAL B O 1
ATOM 4431 N N . THR B 1 260 ? -2.902 11.281 23.766 1 96.94 260 THR B N 1
ATOM 4432 C CA . THR B 1 260 ? -4.234 10.695 23.812 1 96.94 260 THR B CA 1
ATOM 4433 C C . THR B 1 260 ? -5.156 11.5 24.719 1 96.94 260 THR B C 1
ATOM 4435 O O . THR B 1 260 ? -4.844 11.703 25.906 1 96.94 260 THR B O 1
ATOM 4438 N N . VAL B 1 261 ? -6.281 11.945 24.141 1 97.62 261 VAL B N 1
ATOM 4439 C CA . VAL B 1 261 ? -7.27 12.688 24.922 1 97.62 261 VAL B CA 1
ATOM 4440 C C . VAL B 1 261 ? -8.672 12.219 24.547 1 97.62 261 VAL B C 1
ATOM 4442 O O . VAL B 1 261 ? -8.898 11.703 23.453 1 97.62 261 VAL B O 1
ATOM 4445 N N . THR B 1 262 ? -9.562 12.391 25.438 1 97.62 262 THR B N 1
ATOM 4446 C CA . THR B 1 262 ? -10.961 12.242 25.078 1 97.62 262 THR B CA 1
ATOM 4447 C C . THR B 1 262 ? -11.516 13.539 24.484 1 97.62 262 THR B C 1
ATOM 4449 O O . THR B 1 262 ? -10.953 14.609 24.703 1 97.62 262 THR B O 1
ATOM 4452 N N . VAL B 1 263 ? -12.586 13.398 23.75 1 98.19 263 VAL B N 1
ATOM 4453 C CA . VAL B 1 263 ? -13.297 14.578 23.281 1 98.19 263 VAL B CA 1
ATOM 4454 C C . VAL B 1 263 ? -13.68 15.469 24.453 1 98.19 263 VAL B C 1
ATOM 4456 O O . VAL B 1 263 ? -13.562 16.688 24.375 1 98.19 263 VAL B O 1
ATOM 4459 N N . GLN B 1 264 ? -14.062 14.852 25.562 1 98.5 264 GLN B N 1
ATOM 4460 C CA . GLN B 1 264 ? -14.414 15.609 26.75 1 98.5 264 GLN B CA 1
ATOM 4461 C C . GLN B 1 264 ? -13.227 16.438 27.234 1 98.5 264 GLN B C 1
ATOM 4463 O O . GLN B 1 264 ? -13.398 17.594 27.641 1 98.5 264 GLN B O 1
ATOM 4468 N N . GLN B 1 265 ? -12.078 15.891 27.203 1 98.31 265 GLN B N 1
ATOM 4469 C CA . GLN B 1 265 ? -10.898 16.625 27.656 1 98.31 265 GLN B CA 1
ATOM 4470 C C . GLN B 1 265 ? -10.625 17.828 26.75 1 98.31 265 GLN B C 1
ATOM 4472 O O . GLN B 1 265 ? -10.141 18.859 27.203 1 98.31 265 GLN B O 1
ATOM 4477 N N . ILE B 1 266 ? -10.898 17.719 25.438 1 98.44 266 ILE B N 1
ATOM 4478 C CA . ILE B 1 266 ? -10.789 18.859 24.547 1 98.44 266 ILE B CA 1
ATOM 4479 C C . ILE B 1 266 ? -11.773 19.953 24.969 1 98.44 266 ILE B C 1
ATOM 4481 O O . ILE B 1 266 ? -11.414 21.125 25.062 1 98.44 266 ILE B O 1
ATOM 4485 N N . LEU B 1 267 ? -12.977 19.516 25.312 1 98.25 267 LEU B N 1
ATOM 4486 C CA . LEU B 1 267 ? -14.008 20.453 25.766 1 98.25 267 LEU B CA 1
ATOM 4487 C C . LEU B 1 267 ? -13.633 21.078 27.094 1 98.25 267 LEU B C 1
ATOM 4489 O O . LEU B 1 267 ? -13.891 22.266 27.312 1 98.25 267 LEU B O 1
ATOM 4493 N N . ASP B 1 268 ? -13.062 20.266 27.938 1 98.19 268 ASP B N 1
ATOM 4494 C CA . ASP B 1 268 ? -12.562 20.828 29.203 1 98.19 268 ASP B CA 1
ATOM 4495 C C . ASP B 1 268 ? -11.516 21.906 28.953 1 98.19 268 ASP B C 1
ATOM 4497 O O . ASP B 1 268 ? -11.492 22.938 29.625 1 98.19 268 ASP B O 1
ATOM 4501 N N . GLY B 1 269 ? -10.625 21.625 28 1 97.81 269 GLY B N 1
ATOM 4502 C CA . GLY B 1 269 ? -9.664 22.641 27.609 1 97.81 269 GLY B CA 1
ATOM 4503 C C . GLY B 1 269 ? -10.312 23.922 27.078 1 97.81 269 GLY B C 1
ATOM 4504 O O . GLY B 1 269 ? -9.883 25.016 27.422 1 97.81 269 GLY B O 1
ATOM 4505 N N . LEU B 1 270 ? -11.336 23.75 26.281 1 98 270 LEU B N 1
ATOM 4506 C CA . LEU B 1 270 ? -12.086 24.891 25.781 1 98 270 LEU B CA 1
ATOM 4507 C C . LEU B 1 270 ? -12.664 25.719 26.938 1 98 270 LEU B C 1
ATOM 4509 O O . LEU B 1 270 ? -12.578 26.938 26.938 1 98 270 LEU B O 1
ATOM 4513 N N . GLU B 1 271 ? -13.227 25.016 27.875 1 97.88 271 GLU B N 1
ATOM 4514 C CA . GLU B 1 271 ? -13.836 25.688 29.016 1 97.88 271 GLU B CA 1
ATOM 4515 C C . GLU B 1 271 ? -12.781 26.438 29.828 1 97.88 271 GLU B C 1
ATOM 4517 O O . GLU B 1 271 ? -13.031 27.562 30.281 1 97.88 271 GLU B O 1
ATOM 4522 N N . THR B 1 272 ? -11.68 25.797 30.031 1 97.75 272 THR B N 1
ATOM 4523 C CA . THR B 1 272 ? -10.594 26.375 30.797 1 97.75 272 THR B CA 1
ATOM 4524 C C . THR B 1 272 ? -10.133 27.688 30.188 1 97.75 272 THR B C 1
ATOM 4526 O O . THR B 1 272 ? -9.883 28.672 30.891 1 97.75 272 THR B O 1
ATOM 4529 N N . VAL B 1 273 ? -10.055 27.781 28.875 1 96.81 273 VAL B N 1
ATOM 4530 C CA . VAL B 1 273 ? -9.453 28.922 28.188 1 96.81 273 VAL B CA 1
ATOM 4531 C C . VAL B 1 273 ? -10.547 29.922 27.781 1 96.81 273 VAL B C 1
ATOM 4533 O O . VAL B 1 273 ? -10.375 31.125 27.938 1 96.81 273 VAL B O 1
ATOM 4536 N N . GLY B 1 274 ? -11.68 29.406 27.312 1 95.94 274 GLY B N 1
ATOM 4537 C CA . GLY B 1 274 ? -12.727 30.25 26.734 1 95.94 274 GLY B CA 1
ATOM 4538 C C . GLY B 1 274 ? -13.898 30.453 27.672 1 95.94 274 GLY B C 1
ATOM 4539 O O . GLY B 1 274 ? -14.789 31.266 27.391 1 95.94 274 GLY B O 1
ATOM 4540 N N . GLY B 1 275 ? -13.945 29.672 28.734 1 97.31 275 GLY B N 1
ATOM 4541 C CA . GLY B 1 275 ? -15.016 29.812 29.719 1 97.31 275 GLY B CA 1
ATOM 4542 C C . GLY B 1 275 ? -16.266 29.047 29.344 1 97.31 275 GLY B C 1
ATOM 4543 O O . GLY B 1 275 ? -16.328 28.422 28.281 1 97.31 275 GLY B O 1
ATOM 4544 N N . GLN B 1 276 ? -17.25 29.125 30.234 1 97.69 276 GLN B N 1
ATOM 4545 C CA . GLN B 1 276 ? -18.516 28.391 30.109 1 97.69 276 GLN B CA 1
ATOM 4546 C C . GLN B 1 276 ? -19.297 28.859 28.875 1 97.69 276 GLN B C 1
ATOM 4548 O O . GLN B 1 276 ? -19.984 28.078 28.234 1 97.69 276 GLN B O 1
ATOM 4553 N N . GLU B 1 277 ? -19.219 30.109 28.578 1 97.38 277 GLU B N 1
ATOM 4554 C CA . GLU B 1 277 ? -19.938 30.656 27.422 1 97.38 277 GLU B CA 1
ATOM 4555 C C . GLU B 1 277 ? -19.484 30 26.125 1 97.38 277 GLU B C 1
ATOM 4557 O O . GLU B 1 277 ? -20.297 29.688 25.266 1 97.38 277 GLU B O 1
ATOM 4562 N N . ALA B 1 278 ? -18.188 29.797 26.016 1 97.56 278 ALA B N 1
ATOM 4563 C CA . ALA B 1 278 ? -17.656 29.109 24.828 1 97.56 278 ALA B CA 1
ATOM 4564 C C . ALA B 1 278 ? -18.141 27.656 24.781 1 97.56 278 ALA B C 1
ATOM 4566 O O . ALA B 1 278 ? -18.547 27.172 23.719 1 97.56 278 ALA B O 1
ATOM 4567 N N . LEU B 1 279 ? -18.094 26.984 25.891 1 98 279 LEU B N 1
ATOM 4568 C CA . LEU B 1 279 ? -18.484 25.594 25.953 1 98 279 LEU B CA 1
ATOM 4569 C C . LEU B 1 279 ? -19.938 25.406 25.547 1 98 279 LEU B C 1
ATOM 4571 O O . LEU B 1 279 ? -20.297 24.422 24.891 1 98 279 LEU B O 1
ATOM 4575 N N . LYS B 1 280 ? -20.812 26.344 25.859 1 98 280 LYS B N 1
ATOM 4576 C CA . LYS B 1 280 ? -22.25 26.281 25.578 1 98 280 LYS B CA 1
ATOM 4577 C C . LYS B 1 280 ? -22.516 26.297 24.078 1 98 280 LYS B C 1
ATOM 4579 O O . LYS B 1 280 ? -23.594 25.922 23.625 1 98 280 LYS B O 1
ATOM 4584 N N . ARG B 1 281 ? -21.547 26.703 23.312 1 98.31 281 ARG B N 1
ATOM 4585 C CA . ARG B 1 281 ? -21.719 26.844 21.875 1 98.31 281 ARG B CA 1
ATOM 4586 C C . ARG B 1 281 ? -21.453 25.531 21.156 1 98.31 281 ARG B C 1
ATOM 4588 O O . ARG B 1 281 ? -21.656 25.422 19.938 1 98.31 281 ARG B O 1
ATOM 4595 N N . VAL B 1 282 ? -21.016 24.531 21.875 1 98.5 282 VAL B N 1
ATOM 4596 C CA . VAL B 1 282 ? -20.828 23.203 21.312 1 98.5 282 VAL B CA 1
ATOM 4597 C C . VAL B 1 282 ? -22.141 22.422 21.422 1 98.5 282 VAL B C 1
ATOM 4599 O O . VAL B 1 282 ? -22.672 22.234 22.516 1 98.5 282 VAL B O 1
ATOM 4602 N N . VAL B 1 283 ? -22.625 22 20.25 1 98.31 283 VAL B N 1
A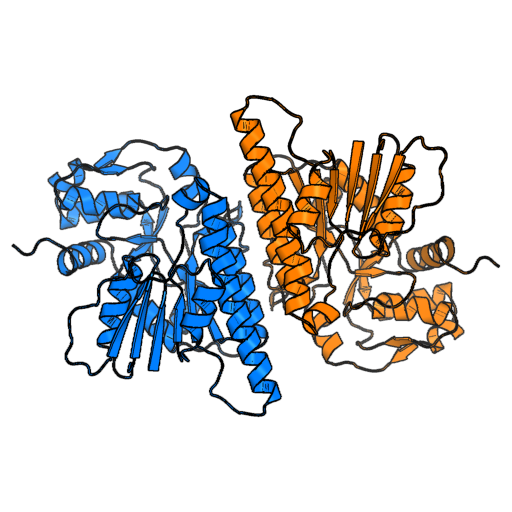TOM 4603 C CA . VAL B 1 283 ? -23.906 21.297 20.203 1 98.31 283 VAL B CA 1
ATOM 4604 C C . VAL B 1 283 ? -23.688 19.844 19.781 1 98.31 283 VAL B C 1
ATOM 4606 O O . VAL B 1 283 ? -23.172 19.578 18.703 1 98.31 283 VAL B O 1
ATOM 4609 N N . ASP B 1 284 ? -24.188 18.922 20.625 1 97.56 284 ASP B N 1
ATOM 4610 C CA . ASP B 1 284 ? -24.062 17.5 20.312 1 97.56 284 ASP B CA 1
ATOM 4611 C C . ASP B 1 284 ? -25.047 17.094 19.203 1 97.56 284 ASP B C 1
ATOM 4613 O O . ASP B 1 284 ? -26.25 17.281 19.328 1 97.56 284 ASP B O 1
ATOM 4617 N N . LYS B 1 285 ? -24.531 16.641 18.109 1 97.69 285 LYS B N 1
ATOM 4618 C CA . LYS B 1 285 ? -25.312 16.078 17.016 1 97.69 285 LYS B CA 1
ATOM 4619 C C . LYS B 1 285 ? -24.578 14.906 16.359 1 97.69 285 LYS B C 1
ATOM 4621 O O . LYS B 1 285 ? -23.734 15.109 15.477 1 97.69 285 LYS B O 1
ATOM 4626 N N . ALA B 1 286 ? -25.031 13.766 16.672 1 96.75 286 ALA B N 1
ATOM 4627 C CA . ALA B 1 286 ? -24.344 12.562 16.203 1 96.75 286 ALA B CA 1
ATOM 4628 C C . ALA B 1 286 ? -24.359 12.461 14.688 1 96.75 286 ALA B C 1
ATOM 4630 O O . ALA B 1 286 ? -25.375 12.75 14.055 1 96.75 286 ALA B O 1
ATOM 4631 N N . ASP B 1 287 ? -23.219 12.141 14.117 1 95.69 287 ASP B N 1
ATOM 4632 C CA . ASP B 1 287 ? -23.062 11.836 12.695 1 95.69 287 ASP B CA 1
ATOM 4633 C C . ASP B 1 287 ? -22.422 10.453 12.5 1 95.69 287 ASP B C 1
ATOM 4635 O O . ASP B 1 287 ? -21.219 10.297 12.648 1 95.69 287 ASP B O 1
ATOM 4639 N N . PRO B 1 288 ? -23.234 9.484 12.086 1 94.06 288 PRO B N 1
ATOM 4640 C CA . PRO B 1 288 ? -22.75 8.109 12 1 94.06 288 PRO B CA 1
ATOM 4641 C C . PRO B 1 288 ? -21.578 7.945 11.031 1 94.06 288 PRO B C 1
ATOM 4643 O O . PRO B 1 288 ? -20.703 7.113 11.258 1 94.06 288 PRO B O 1
ATOM 4646 N N . ALA B 1 289 ? -21.547 8.672 10.008 1 90.44 289 ALA B N 1
ATOM 4647 C CA . ALA B 1 289 ? -20.469 8.57 9.031 1 90.44 289 ALA B CA 1
ATOM 4648 C C . ALA B 1 289 ? -19.141 9.023 9.633 1 90.44 289 ALA B C 1
ATOM 4650 O O . ALA B 1 289 ? -18.109 8.367 9.461 1 90.44 289 ALA B O 1
ATOM 4651 N N . VAL B 1 290 ? -19.203 10.141 10.344 1 93.19 290 VAL B N 1
ATOM 4652 C CA . VAL B 1 290 ? -18.016 10.648 11.016 1 93.19 290 VAL B CA 1
ATOM 4653 C C . VAL B 1 290 ? -17.578 9.672 12.109 1 93.19 290 VAL B C 1
ATOM 4655 O O . VAL B 1 290 ? -16.391 9.359 12.227 1 93.19 290 VAL B O 1
ATOM 4658 N N . GLN B 1 291 ? -18.531 9.172 12.797 1 94.19 291 GLN B N 1
ATOM 4659 C CA . GLN B 1 291 ? -18.25 8.227 13.883 1 94.19 291 GLN B CA 1
ATOM 4660 C C . GLN B 1 291 ? -17.578 6.969 13.352 1 94.19 291 GLN B C 1
ATOM 4662 O O . GLN B 1 291 ? -16.625 6.465 13.961 1 94.19 291 GLN B O 1
ATOM 4667 N N . ALA B 1 292 ? -17.969 6.543 12.242 1 90.19 292 ALA B N 1
ATOM 4668 C CA . ALA B 1 292 ? -17.406 5.328 11.664 1 90.19 292 ALA B CA 1
ATOM 4669 C C . ALA B 1 292 ? -15.953 5.539 11.266 1 90.19 292 ALA B C 1
ATOM 4671 O O . ALA B 1 292 ? -15.094 4.703 11.555 1 90.19 292 ALA B O 1
ATOM 4672 N N . ILE B 1 293 ? -15.664 6.66 10.664 1 91.88 293 ILE B N 1
ATOM 4673 C CA . ILE B 1 293 ? -14.312 6.934 10.172 1 91.88 293 ILE B CA 1
ATOM 4674 C C . ILE B 1 293 ? -13.375 7.188 11.352 1 91.88 293 ILE B C 1
ATOM 4676 O O . ILE B 1 293 ? -12.367 6.492 11.516 1 91.88 293 ILE B O 1
ATOM 4680 N N . VAL B 1 294 ? -13.719 8.078 12.242 1 93.38 294 VAL B N 1
ATOM 4681 C CA . VAL B 1 294 ? -12.844 8.477 13.344 1 93.38 294 VAL B CA 1
ATOM 4682 C C . VAL B 1 294 ? -12.758 7.344 14.367 1 93.38 294 VAL B C 1
ATOM 4684 O O . VAL B 1 294 ? -11.703 7.121 14.969 1 93.38 294 VAL B O 1
ATOM 4687 N N . GLY B 1 295 ? -13.828 6.617 14.438 1 91.06 295 GLY B N 1
ATOM 4688 C CA . GLY B 1 295 ? -13.875 5.504 15.375 1 91.06 295 GLY B CA 1
ATOM 4689 C C . GLY B 1 295 ? -12.984 4.344 14.953 1 91.06 295 GLY B C 1
ATOM 4690 O O . GLY B 1 295 ? -12.656 3.48 15.773 1 91.06 295 GLY B O 1
ATOM 4691 N N . SER B 1 296 ? -12.602 4.293 13.703 1 91.81 296 SER B N 1
ATOM 4692 C CA . SER B 1 296 ? -11.766 3.209 13.203 1 91.81 296 SER B CA 1
ATOM 4693 C C . SER B 1 296 ? -10.297 3.455 13.523 1 91.81 296 SER B C 1
ATOM 4695 O O . SER B 1 296 ? -9.461 2.559 13.375 1 91.81 296 SER B O 1
ATOM 4697 N N . TRP B 1 297 ? -9.945 4.66 13.984 1 94.38 297 TRP B N 1
ATOM 4698 C CA . TRP B 1 297 ? -8.555 5.02 14.227 1 94.38 297 TRP B CA 1
ATOM 4699 C C . TRP B 1 297 ? -8.148 4.688 15.656 1 94.38 297 TRP B C 1
ATOM 4701 O O . TRP B 1 297 ? -8.945 4.844 16.594 1 94.38 297 TRP B O 1
ATOM 4711 N N . PRO B 1 298 ? -6.902 4.262 15.852 1 94.94 298 PRO B N 1
ATOM 4712 C CA . PRO B 1 298 ? -6.414 4.078 17.219 1 94.94 298 PRO B CA 1
ATOM 4713 C C . PRO B 1 298 ? -6.137 5.398 17.938 1 94.94 298 PRO B C 1
ATOM 4715 O O . PRO B 1 298 ? -5.879 6.414 17.281 1 94.94 298 PRO B O 1
ATOM 4718 N N . ALA B 1 299 ? -6.141 5.316 19.281 1 94.62 299 ALA B N 1
ATOM 4719 C CA . ALA B 1 299 ? -5.973 6.555 20.047 1 94.62 299 ALA B CA 1
ATOM 4720 C C . ALA B 1 299 ? -4.688 6.523 20.859 1 94.62 299 ALA B C 1
ATOM 4722 O O . ALA B 1 299 ? -4.246 7.559 21.375 1 94.62 299 ALA B O 1
ATOM 4723 N N . VAL B 1 300 ? -4.16 5.379 21.094 1 95.94 300 VAL B N 1
ATOM 4724 C CA . VAL B 1 300 ? -2.998 5.246 21.953 1 95.94 300 VAL B CA 1
ATOM 4725 C C . VAL B 1 300 ? -1.797 4.762 21.156 1 95.94 300 VAL B C 1
ATOM 4727 O O . VAL B 1 300 ? -1.809 3.654 20.609 1 95.94 300 VAL B O 1
ATOM 4730 N N . PHE B 1 301 ? -0.751 5.547 21.109 1 96.75 301 PHE B N 1
ATOM 4731 C CA . PHE B 1 301 ? 0.402 5.266 20.266 1 96.75 301 PHE B CA 1
ATOM 4732 C C . PHE B 1 301 ? 1.678 5.191 21.094 1 96.75 301 PHE B C 1
ATOM 4734 O O . PHE B 1 301 ? 1.826 5.914 22.094 1 96.75 301 PHE B O 1
ATOM 4741 N N . ASP B 1 302 ? 2.553 4.289 20.781 1 96.88 302 ASP B N 1
ATOM 4742 C CA . ASP B 1 302 ? 3.947 4.324 21.203 1 96.88 302 ASP B CA 1
ATOM 4743 C C . ASP B 1 302 ? 4.781 5.211 20.281 1 96.88 302 ASP B C 1
ATOM 4745 O O . ASP B 1 302 ? 4.922 4.918 19.094 1 96.88 302 ASP B O 1
ATOM 4749 N N . VAL B 1 303 ? 5.367 6.273 20.828 1 97.88 303 VAL B N 1
ATOM 4750 C CA . VAL B 1 303 ? 6.113 7.215 19.984 1 97.88 303 VAL B CA 1
ATOM 4751 C C . VAL B 1 303 ? 7.582 7.215 20.406 1 97.88 303 VAL B C 1
ATOM 4753 O O . VAL B 1 303 ? 8.289 8.203 20.188 1 97.88 303 VAL B O 1
ATOM 4756 N N . THR B 1 304 ? 8.031 6.176 21.016 1 97.75 304 THR B N 1
ATOM 4757 C CA . THR B 1 304 ? 9.398 6.062 21.5 1 97.75 304 THR B CA 1
ATOM 4758 C C . THR B 1 304 ? 10.398 6.223 20.359 1 97.75 304 THR B C 1
ATOM 4760 O O . THR B 1 304 ? 11.406 6.918 20.5 1 97.75 304 THR B O 1
ATOM 4763 N N . LYS B 1 305 ? 10.141 5.598 19.219 1 97.12 305 LYS B N 1
ATOM 4764 C CA . LYS B 1 305 ? 11.016 5.707 18.047 1 97.12 305 LYS B CA 1
ATOM 4765 C C . LYS B 1 305 ? 11.242 7.168 17.672 1 97.12 305 LYS B C 1
ATOM 4767 O O . LYS B 1 305 ? 12.375 7.586 17.453 1 97.12 305 LYS B O 1
ATOM 4772 N N . ALA B 1 306 ? 10.172 7.91 17.641 1 98.44 306 ALA B N 1
ATOM 4773 C CA . ALA B 1 306 ? 10.242 9.32 17.281 1 98.44 306 ALA B CA 1
ATOM 4774 C C . ALA B 1 306 ? 11.07 10.102 18.281 1 98.44 306 ALA B C 1
ATOM 4776 O O . ALA B 1 306 ? 11.945 10.891 17.906 1 98.44 306 ALA B O 1
ATOM 4777 N N . LEU B 1 307 ? 10.789 9.875 19.531 1 98.31 307 LEU B N 1
ATOM 4778 C CA . LEU B 1 307 ? 11.5 10.602 20.578 1 98.31 307 LEU B CA 1
ATOM 4779 C C . LEU B 1 307 ? 12.992 10.266 20.547 1 98.31 307 LEU B C 1
ATOM 4781 O O . LEU B 1 307 ? 13.828 11.156 20.703 1 98.31 307 LEU B O 1
ATOM 4785 N N . ASP B 1 308 ? 13.328 9.031 20.312 1 97.44 308 ASP B N 1
ATOM 4786 C CA . ASP B 1 308 ? 14.719 8.602 20.203 1 97.44 308 ASP B CA 1
ATOM 4787 C C . ASP B 1 308 ? 15.422 9.281 19.031 1 97.44 308 ASP B C 1
ATOM 4789 O O . ASP B 1 308 ? 16.641 9.492 19.062 1 97.44 308 ASP B O 1
ATOM 4793 N N . MET B 1 309 ? 14.68 9.641 18.031 1 97.56 309 MET B N 1
ATOM 4794 C CA . MET B 1 309 ? 15.234 10.266 16.844 1 97.56 309 MET B CA 1
ATOM 4795 C C . MET B 1 309 ? 15.352 11.773 17.016 1 97.56 309 MET B C 1
ATOM 4797 O O . MET B 1 309 ? 15.867 12.469 16.141 1 97.56 309 MET B O 1
ATOM 4801 N N . GLY B 1 310 ? 14.812 12.266 18.109 1 98.06 310 GLY B N 1
ATOM 4802 C CA . GLY B 1 310 ? 14.977 13.68 18.422 1 98.06 310 GLY B CA 1
ATOM 4803 C C . GLY B 1 310 ? 13.742 14.508 18.125 1 98.06 310 GLY B C 1
ATOM 4804 O O . GLY B 1 310 ? 13.781 15.734 18.203 1 98.06 310 GLY B O 1
ATOM 4805 N N . PHE B 1 311 ? 12.641 13.875 17.781 1 98.69 311 PHE B N 1
ATOM 4806 C CA . PHE B 1 311 ? 11.391 14.609 17.656 1 98.69 311 PHE B CA 1
ATOM 4807 C C . PHE B 1 311 ? 10.906 15.094 19.016 1 98.69 311 PHE B C 1
ATOM 4809 O O . PHE B 1 311 ? 11.258 14.508 20.047 1 98.69 311 PHE B O 1
ATOM 4816 N N . TYR B 1 312 ? 10.07 16.125 18.984 1 98.44 312 TYR B N 1
ATOM 4817 C CA . TYR B 1 312 ? 9.641 16.766 20.219 1 98.44 312 TYR B CA 1
ATOM 4818 C C . TYR B 1 312 ? 8.297 16.219 20.688 1 98.44 312 TYR B C 1
ATOM 4820 O O . TYR B 1 312 ? 7.402 15.969 19.859 1 98.44 312 TYR B O 1
ATOM 4828 N N . PRO B 1 313 ? 8.18 16.016 21.969 1 98.38 313 PRO B N 1
ATOM 4829 C CA . PRO B 1 313 ? 6.883 15.602 22.516 1 98.38 313 PRO B CA 1
ATOM 4830 C C . PRO B 1 313 ? 5.832 16.703 22.438 1 98.38 313 PRO B C 1
ATOM 4832 O O . PRO B 1 313 ? 6.176 17.875 22.25 1 98.38 313 PRO B O 1
ATOM 4835 N N . ASP B 1 314 ? 4.617 16.297 22.562 1 96.88 314 ASP B N 1
ATOM 4836 C CA . ASP B 1 314 ? 3.518 17.25 22.625 1 96.88 314 ASP B CA 1
ATOM 4837 C C . ASP B 1 314 ? 3.203 17.641 24.062 1 96.88 314 ASP B C 1
ATOM 4839 O O . ASP B 1 314 ? 3.779 17.078 25 1 96.88 314 ASP B O 1
ATOM 4843 N N . GLY B 1 315 ? 2.398 18.734 24.219 1 90.69 315 GLY B N 1
ATOM 4844 C CA . GLY B 1 315 ? 2.125 19.297 25.531 1 90.69 315 GLY B CA 1
ATOM 4845 C C . GLY B 1 315 ? 0.688 19.094 25.969 1 90.69 315 GLY B C 1
ATOM 4846 O O . GLY B 1 315 ? 0.062 18.094 25.641 1 90.69 315 GLY B O 1
ATOM 4847 N N . ASP B 1 316 ? 0.26 20.078 26.719 1 92.56 316 ASP B N 1
ATOM 4848 C CA . ASP B 1 316 ? -1.073 19.984 27.312 1 92.56 316 ASP B CA 1
ATOM 4849 C C . ASP B 1 316 ? -2.109 20.688 26.438 1 92.56 316 ASP B C 1
ATOM 4851 O O . ASP B 1 316 ? -1.782 21.641 25.719 1 92.56 316 ASP B O 1
ATOM 4855 N N . LEU B 1 317 ? -3.375 20.266 26.609 1 94.44 317 LEU B N 1
ATOM 4856 C CA . LEU B 1 317 ? -4.465 20.734 25.766 1 94.44 317 LEU B CA 1
ATOM 4857 C C . LEU B 1 317 ? -4.719 22.219 25.969 1 94.44 317 LEU B C 1
ATOM 4859 O O . LEU B 1 317 ? -4.961 22.953 25.016 1 94.44 317 LEU B O 1
ATOM 4863 N N . ALA B 1 318 ? -4.711 22.641 27.203 1 94.75 318 ALA B N 1
ATOM 4864 C CA . ALA B 1 318 ? -4.969 24.047 27.469 1 94.75 318 ALA B CA 1
ATOM 4865 C C . ALA B 1 318 ? -3.908 24.938 26.828 1 94.75 318 ALA B C 1
ATOM 4867 O O . ALA B 1 318 ? -4.227 25.984 26.266 1 94.75 318 ALA B O 1
ATOM 4868 N N . GLU B 1 319 ? -2.699 24.5 26.906 1 95.5 319 GLU B N 1
ATOM 4869 C CA . GLU B 1 319 ? -1.608 25.219 26.266 1 95.5 319 GLU B CA 1
ATOM 4870 C C . GLU B 1 319 ? -1.771 25.234 24.75 1 95.5 319 GLU B C 1
ATOM 4872 O O . GLU B 1 319 ? -1.452 26.234 24.094 1 95.5 319 GLU B O 1
ATOM 4877 N N . THR B 1 320 ? -2.213 24.141 24.25 1 96.88 320 THR B N 1
ATOM 4878 C CA . THR B 1 320 ? -2.473 24.047 22.812 1 96.88 320 THR B CA 1
ATOM 4879 C C . THR B 1 320 ? -3.512 25.078 22.375 1 96.88 320 THR B C 1
ATOM 4881 O O . THR B 1 320 ? -3.332 25.75 21.375 1 96.88 320 THR B O 1
ATOM 4884 N N . ILE B 1 321 ? -4.578 25.203 23.109 1 97 321 ILE B N 1
ATOM 4885 C CA . ILE B 1 321 ? -5.66 26.125 22.781 1 97 321 ILE B CA 1
ATOM 4886 C C . ILE B 1 321 ? -5.184 27.562 22.953 1 97 321 ILE B C 1
ATOM 4888 O O . ILE B 1 321 ? -5.48 28.422 22.125 1 97 321 ILE B O 1
ATOM 4892 N N . ARG B 1 322 ? -4.387 27.859 24 1 96.75 322 ARG B N 1
ATOM 4893 C CA . ARG B 1 322 ? -3.826 29.203 24.172 1 96.75 322 ARG B CA 1
ATOM 4894 C C . ARG B 1 322 ? -2.904 29.562 23.016 1 96.75 322 ARG B C 1
ATOM 4896 O O . ARG B 1 322 ? -2.916 30.703 22.547 1 96.75 322 ARG B O 1
ATOM 4903 N N . ALA B 1 323 ? -2.096 28.594 22.609 1 96.06 323 ALA B N 1
ATOM 4904 C CA . ALA B 1 323 ? -1.2 28.812 21.484 1 96.06 323 ALA B CA 1
ATOM 4905 C C . ALA B 1 323 ? -1.986 29.172 20.219 1 96.06 323 ALA B C 1
ATOM 4907 O O . ALA B 1 323 ? -1.565 30.016 19.438 1 96.06 323 ALA B O 1
ATOM 4908 N N . TYR B 1 324 ? -3.107 28.484 20.062 1 96.12 324 TYR B N 1
ATOM 4909 C CA . TYR B 1 324 ? -3.969 28.781 18.922 1 96.12 324 TYR B CA 1
ATOM 4910 C C . TYR B 1 324 ? -4.453 30.219 18.953 1 96.12 324 TYR B C 1
ATOM 4912 O O . TYR B 1 324 ? -4.422 30.922 17.953 1 96.12 324 TYR B O 1
ATOM 4920 N N . ILE B 1 325 ? -4.902 30.672 20.141 1 95.88 325 ILE B N 1
ATOM 4921 C CA . ILE B 1 325 ? -5.391 32.031 20.312 1 95.88 325 ILE B CA 1
ATOM 4922 C C . ILE B 1 325 ? -4.258 33.031 20.031 1 95.88 325 ILE B C 1
ATOM 4924 O O . ILE B 1 325 ? -4.461 34.031 19.344 1 95.88 325 ILE B O 1
ATOM 4928 N N . GLU B 1 326 ? -3.086 32.719 20.516 1 95.62 326 GLU B N 1
ATOM 4929 C CA . GLU B 1 326 ? -1.922 33.562 20.328 1 95.62 326 GLU B CA 1
ATOM 4930 C C . GLU B 1 326 ? -1.557 33.688 18.844 1 95.62 326 GLU B C 1
ATOM 4932 O O . GLU B 1 326 ? -1.268 34.781 18.359 1 95.62 326 GLU B O 1
ATOM 4937 N N . ASP B 1 327 ? -1.603 32.594 18.172 1 94 327 ASP B N 1
ATOM 4938 C CA . ASP B 1 327 ? -1.095 32.562 16.797 1 94 327 ASP B CA 1
ATOM 4939 C C . ASP B 1 327 ? -2.143 33.031 15.805 1 94 327 ASP B C 1
ATOM 4941 O O . ASP B 1 327 ? -1.801 33.625 14.773 1 94 327 ASP B O 1
ATOM 4945 N N . TYR B 1 328 ? -3.449 32.875 16.156 1 90.5 328 TYR B N 1
ATOM 4946 C CA . TYR B 1 328 ? -4.441 33.062 15.102 1 90.5 328 TYR B CA 1
ATOM 4947 C C . TYR B 1 328 ? -5.633 33.844 15.617 1 90.5 328 TYR B C 1
ATOM 4949 O O . TYR B 1 328 ? -6.586 34.094 14.875 1 90.5 328 TYR B O 1
ATOM 4957 N N . GLY B 1 329 ? -5.637 34.031 16.938 1 83.38 329 GLY B N 1
ATOM 4958 C CA . GLY B 1 329 ? -6.727 34.812 17.531 1 83.38 329 GLY B CA 1
ATOM 4959 C C . GLY B 1 329 ? -6.73 36.25 17.109 1 83.38 329 GLY B C 1
ATOM 4960 O O . GLY B 1 329 ? -5.711 36.781 16.641 1 83.38 329 GLY B O 1
ATOM 4961 N N . SER B 1 330 ? -8.047 36.75 16.969 1 68.31 330 SER B N 1
ATOM 4962 C CA . SER B 1 330 ? -8.195 38.156 16.672 1 68.31 330 SER B CA 1
ATOM 4963 C C . SER B 1 330 ? -7.484 39 17.719 1 68.31 330 SER B C 1
ATOM 4965 O O . SER B 1 330 ? -7.59 38.75 18.922 1 68.31 330 SER B O 1
ATOM 4967 N N . LYS B 1 331 ? -6.176 39.625 17.5 1 54.09 331 LYS B N 1
ATOM 4968 C CA . LYS B 1 331 ? -5.578 40.594 18.391 1 54.09 331 LYS B CA 1
ATOM 4969 C C . LYS B 1 331 ? -6.582 41.688 18.75 1 54.09 331 LYS B C 1
ATOM 4971 O O . LYS B 1 331 ? -7.328 42.188 17.906 1 54.09 331 LYS B O 1
ATOM 4976 N N . PRO B 1 332 ? -6.82 41.906 20.172 1 44.56 332 PRO B N 1
ATOM 4977 C CA . PRO B 1 332 ? -7.664 43.062 20.484 1 44.56 332 PRO B CA 1
ATOM 4978 C C . PRO B 1 332 ? -7.258 44.344 19.734 1 44.56 332 PRO B C 1
ATOM 4980 O O . PRO B 1 332 ? -6.09 44.469 19.359 1 44.56 332 PRO B O 1
#

pLDDT: mean 94.74, std 7.72, range [44.16, 98.94]

Nearest PDB structures (foldseek):
  2hrz-assembly1_A-2  TM=9.022E-01  e=1.467E-33  Agrobacterium fabrum str. C58
  7epr-assembly2_C  TM=9.072E-01  e=2.772E-22  synthetic construct
  7eps-assembly2_C  TM=8.829E-01  e=1.700E-22  synthetic construct
  7epr-assembly1_B  TM=8.875E-01  e=3.132E-22  synthetic construct
  7epr-assembly1_A  TM=9.061E-01  e=7.832E-22  synthetic construct

Solvent-accessible surface area (backbone atoms only — not comparable to full-atom values): 34101 Å² total; per-residue (Å²): 75,30,35,37,32,35,27,17,57,40,72,68,29,40,55,41,49,46,52,47,47,63,36,87,66,38,45,33,39,39,31,22,12,75,51,60,25,78,75,59,78,87,58,94,44,85,39,46,74,47,64,35,62,42,54,47,67,35,54,66,49,36,51,60,62,59,70,54,83,50,52,32,35,37,53,62,49,64,51,42,44,42,44,8,59,76,33,52,68,59,22,46,38,46,40,36,49,18,51,48,38,50,50,52,52,46,42,53,52,43,57,54,35,65,75,65,68,52,80,66,79,76,49,40,34,33,40,34,70,41,41,51,44,23,28,16,56,84,61,40,74,63,64,58,40,45,81,68,49,46,71,29,37,77,44,54,28,14,35,37,41,42,40,45,52,46,51,48,39,48,39,29,74,71,57,48,32,42,50,39,33,32,28,39,45,49,63,32,54,58,76,82,72,80,59,52,34,57,64,32,44,70,16,35,55,44,51,30,18,74,70,74,33,70,20,60,36,38,60,64,50,77,43,60,37,31,30,25,32,52,68,44,51,46,54,34,59,61,48,55,79,70,52,72,89,73,81,87,76,68,65,48,63,35,41,49,50,42,44,68,40,33,46,44,53,55,48,50,25,36,29,72,74,55,30,67,73,25,46,68,27,50,40,85,46,82,34,71,70,43,38,56,54,58,65,40,34,54,30,46,68,52,34,59,71,28,46,76,56,65,42,59,72,51,82,55,64,49,58,32,53,50,49,38,44,70,76,68,41,84,75,132,74,30,36,37,31,34,27,18,58,39,72,68,29,41,55,40,48,45,54,49,48,63,36,88,67,40,45,34,39,38,30,23,13,77,52,60,24,77,75,60,78,87,59,95,46,85,38,45,75,47,64,35,62,43,56,47,67,35,54,66,48,36,50,60,62,59,70,54,84,48,54,32,35,36,53,60,48,64,50,42,43,42,45,8,59,75,34,54,68,59,22,44,37,46,40,37,48,19,51,47,38,48,51,52,52,46,43,53,52,42,56,54,35,63,73,63,69,51,80,63,80,76,48,39,34,33,41,35,70,43,42,52,45,22,28,16,55,84,60,41,74,60,65,59,40,45,83,69,50,46,70,29,36,79,42,54,28,15,36,35,40,42,41,44,52,45,50,47,37,49,39,29,73,71,56,49,33,41,51,41,34,32,26,38,44,50,62,31,54,58,74,79,71,79,60,54,34,59,63,33,44,69,16,34,53,44,50,30,17,73,70,74,33,71,19,59,36,39,60,63,48,76,44,61,37,32,29,24,33,52,70,44,51,46,53,34,58,60,50,55,79,71,53,74,88,72,81,86,75,67,66,46,65,34,42,47,53,43,44,68,41,31,45,44,54,53,48,50,25,36,28,73,75,56,29,68,72,24,48,68,28,47,40,84,46,81,33,70,71,42,37,54,54,58,64,42,35,55,30,48,70,52,34,59,71,28,46,75,57,65,44,57,72,50,83,55,64,51,56,32,53,51,49,38,43,70,75,68,40,84,76,131

Organism: NCBI:txid1220207